Protein AF-A0A7W1AKI8-F1 (afdb_monomer_lite)

Radius of gyration: 35.52 Å; chains: 1; bounding box: 115×72×111 Å

Structure (mmCIF, N/CA/C/O backbone):
data_AF-A0A7W1AKI8-F1
#
_entry.id   AF-A0A7W1AKI8-F1
#
loop_
_atom_site.group_PDB
_atom_site.id
_atom_site.type_symbol
_atom_site.label_atom_id
_atom_site.label_alt_id
_atom_site.label_comp_id
_atom_site.label_asym_id
_atom_site.label_entity_id
_atom_site.label_seq_id
_atom_site.pdbx_PDB_ins_code
_atom_site.Cartn_x
_atom_site.Cartn_y
_atom_site.Cartn_z
_atom_site.occupancy
_atom_site.B_iso_or_equiv
_atom_site.auth_seq_id
_atom_site.auth_comp_id
_atom_site.auth_asym_id
_atom_site.auth_atom_id
_atom_site.pdbx_PDB_model_num
ATOM 1 N N . MET A 1 1 ? -35.183 7.591 -11.785 1.00 43.31 1 MET A N 1
ATOM 2 C CA . MET A 1 1 ? -33.775 7.282 -12.120 1.00 43.31 1 MET A CA 1
ATOM 3 C C . MET A 1 1 ? -33.413 5.969 -11.460 1.00 43.31 1 MET A C 1
ATOM 5 O O . MET A 1 1 ? -33.341 5.909 -10.239 1.00 43.31 1 MET A O 1
ATOM 9 N N . GLU A 1 2 ? -33.270 4.917 -12.254 1.00 49.56 2 GLU A N 1
ATOM 10 C CA . GLU A 1 2 ? -32.874 3.587 -11.794 1.00 49.56 2 GLU A CA 1
ATOM 11 C C . GLU A 1 2 ? -31.459 3.660 -11.190 1.00 49.56 2 GLU A C 1
ATOM 13 O O . GLU A 1 2 ? -30.542 4.207 -11.810 1.00 49.56 2 GLU A O 1
ATOM 18 N N . ARG A 1 3 ? -31.276 3.208 -9.940 1.00 67.38 3 ARG A N 1
ATOM 19 C CA . ARG A 1 3 ? -29.947 3.199 -9.305 1.00 67.38 3 ARG A CA 1
ATOM 20 C C . ARG A 1 3 ? -29.068 2.210 -10.072 1.00 67.38 3 ARG A C 1
ATOM 22 O O . ARG A 1 3 ? -29.378 1.023 -10.112 1.00 67.38 3 ARG A O 1
ATOM 29 N N . ARG A 1 4 ? -27.972 2.696 -10.665 1.00 75.88 4 ARG A N 1
ATOM 30 C CA . ARG A 1 4 ? -26.979 1.851 -11.344 1.00 75.88 4 ARG A CA 1
ATOM 31 C C . ARG A 1 4 ? -26.451 0.782 -10.382 1.00 75.88 4 ARG A C 1
ATOM 33 O O . ARG A 1 4 ? -26.299 1.021 -9.184 1.00 75.88 4 ARG A O 1
ATOM 40 N N . SER A 1 5 ? -26.161 -0.403 -10.918 1.00 88.88 5 SER A N 1
ATOM 41 C CA . SER A 1 5 ? -25.564 -1.492 -10.141 1.00 88.88 5 SER A CA 1
ATOM 42 C C . SER A 1 5 ? -24.200 -1.073 -9.586 1.00 88.88 5 SER A C 1
ATOM 44 O O . SER A 1 5 ? -23.363 -0.550 -10.321 1.00 88.88 5 SER A O 1
ATOM 46 N N . LEU A 1 6 ? -23.941 -1.368 -8.305 1.00 87.88 6 LEU A N 1
ATOM 47 C CA . LEU A 1 6 ? -22.646 -1.124 -7.652 1.00 87.88 6 LEU A CA 1
ATOM 48 C C . LEU A 1 6 ? -21.482 -1.727 -8.452 1.00 87.88 6 LEU A C 1
ATOM 50 O O . LEU A 1 6 ? -20.431 -1.107 -8.556 1.00 87.88 6 LEU A O 1
ATOM 54 N N . LYS A 1 7 ? -21.684 -2.910 -9.043 1.00 91.31 7 LYS A N 1
ATOM 55 C CA . LYS A 1 7 ? -20.667 -3.592 -9.854 1.00 91.31 7 LYS A CA 1
ATOM 56 C C . LYS A 1 7 ? -20.307 -2.789 -11.104 1.00 91.31 7 LYS A C 1
ATOM 58 O O . LYS A 1 7 ? -19.134 -2.668 -11.435 1.00 91.31 7 LYS A O 1
ATOM 63 N N . LEU A 1 8 ? -21.316 -2.221 -11.766 1.00 94.56 8 LEU A N 1
ATOM 64 C CA . LEU A 1 8 ? -21.122 -1.386 -12.949 1.00 94.56 8 LEU A CA 1
ATOM 65 C C . LEU A 1 8 ? -20.368 -0.106 -12.590 1.00 94.56 8 LEU A C 1
ATOM 67 O O . LEU A 1 8 ? -19.471 0.297 -13.317 1.00 94.56 8 LEU A O 1
ATOM 71 N N . GLU A 1 9 ? -20.689 0.516 -11.458 1.00 95.81 9 GLU A N 1
ATOM 72 C CA . GLU A 1 9 ? -19.972 1.715 -11.027 1.00 95.81 9 GLU A CA 1
ATOM 73 C C . GLU A 1 9 ? -18.510 1.424 -10.662 1.00 95.81 9 GLU A C 1
ATOM 75 O O . GLU A 1 9 ? -17.645 2.181 -11.081 1.00 95.81 9 GLU A O 1
ATOM 80 N N . VAL A 1 10 ? -18.202 0.305 -9.995 1.00 96.25 10 VAL A N 1
ATOM 81 C CA . VAL A 1 10 ? -16.802 -0.111 -9.765 1.00 96.25 10 VAL A CA 1
ATOM 82 C C . VAL A 1 10 ? -16.067 -0.342 -11.090 1.00 96.25 10 VAL A C 1
ATOM 84 O O . VAL A 1 10 ? -14.934 0.109 -11.244 1.00 96.25 10 VAL A O 1
ATOM 87 N N . ALA A 1 11 ? -16.710 -0.979 -12.073 1.00 97.00 11 ALA A N 1
ATOM 88 C CA . ALA A 1 11 ? -16.125 -1.141 -13.405 1.00 97.00 11 ALA A CA 1
ATOM 89 C C . ALA A 1 11 ? -15.849 0.214 -14.083 1.00 97.00 11 ALA A C 1
ATOM 91 O O . ALA A 1 11 ? -14.812 0.382 -14.720 1.00 97.00 11 ALA A O 1
ATOM 92 N N . LEU A 1 12 ? -16.732 1.202 -13.900 1.00 97.25 12 LEU A N 1
ATOM 93 C CA . LEU A 1 12 ? -16.507 2.566 -14.381 1.00 97.25 12 LEU A CA 1
ATOM 94 C C . LEU A 1 12 ? -15.340 3.251 -13.662 1.00 97.25 12 LEU A C 1
ATOM 96 O O . LEU A 1 12 ? -14.582 3.951 -14.322 1.00 97.25 12 LEU A O 1
ATOM 100 N N . VAL A 1 13 ? -15.164 3.046 -12.352 1.00 97.88 13 VAL A N 1
ATOM 101 C CA . VAL A 1 13 ? -13.990 3.560 -11.623 1.00 97.88 13 VAL A CA 1
ATOM 102 C C . VAL A 1 13 ? -12.709 3.007 -12.237 1.00 97.88 13 VAL A C 1
ATOM 104 O O . VAL A 1 13 ? -11.827 3.778 -12.598 1.00 97.88 13 VAL A O 1
ATOM 107 N N . ILE A 1 14 ? -12.641 1.687 -12.426 1.00 98.25 14 ILE A N 1
ATOM 108 C CA . ILE A 1 14 ? -11.485 1.020 -13.036 1.00 98.25 14 ILE A CA 1
ATOM 109 C C . ILE A 1 14 ? -11.220 1.581 -14.434 1.00 98.25 14 ILE A C 1
ATOM 111 O O . ILE A 1 14 ? -10.086 1.946 -14.742 1.00 98.25 14 ILE A O 1
ATOM 115 N N . LEU A 1 15 ? -12.260 1.700 -15.264 1.00 98.00 15 LEU A N 1
ATOM 116 C CA . LEU A 1 15 ? -12.145 2.232 -16.620 1.00 98.00 15 LEU A CA 1
ATOM 117 C C . LEU A 1 15 ? -11.629 3.676 -16.624 1.00 98.00 15 LEU A C 1
ATOM 119 O O . LEU A 1 15 ? -10.666 3.974 -17.323 1.00 98.00 15 LEU A O 1
ATOM 123 N N . VAL A 1 16 ? -12.236 4.565 -15.834 1.00 97.31 16 VAL A N 1
ATOM 124 C CA . VAL A 1 16 ? -11.844 5.981 -15.763 1.00 97.31 16 VAL A CA 1
ATOM 125 C C . VAL A 1 16 ? -10.413 6.118 -15.253 1.00 97.31 16 VAL A C 1
ATOM 127 O O . VAL A 1 16 ? -9.617 6.812 -15.877 1.00 97.31 16 VAL A O 1
ATOM 130 N N . SER A 1 17 ? -10.046 5.424 -14.174 1.00 98.12 17 SER A N 1
ATOM 131 C CA . SER A 1 17 ? -8.676 5.457 -13.654 1.00 98.12 17 SER A CA 1
ATOM 132 C C . SER A 1 17 ? -7.665 4.903 -14.663 1.00 98.12 17 SER A C 1
ATOM 134 O O . SER A 1 17 ? -6.599 5.485 -14.829 1.00 98.12 17 SER A O 1
ATOM 136 N N . THR A 1 18 ? -8.009 3.845 -15.404 1.00 98.06 18 THR A N 1
ATOM 137 C CA . THR A 1 18 ? -7.161 3.316 -16.488 1.00 98.06 18 THR A CA 1
ATOM 138 C C . THR A 1 18 ? -6.949 4.364 -17.581 1.00 98.06 18 THR A C 1
ATOM 140 O O . THR A 1 18 ? -5.815 4.617 -17.979 1.00 98.06 18 THR A O 1
ATOM 143 N N . LEU A 1 19 ? -8.023 5.021 -18.031 1.00 96.69 19 LEU A N 1
ATOM 144 C CA . LEU A 1 19 ? -7.964 6.066 -19.057 1.00 96.69 19 LEU A CA 1
ATOM 145 C C . LEU A 1 19 ? -7.178 7.306 -18.611 1.00 96.69 19 LEU A C 1
ATOM 147 O O . LEU A 1 19 ? -6.651 8.017 -19.458 1.00 96.69 19 LEU A O 1
ATOM 151 N N . VAL A 1 20 ? -7.081 7.569 -17.308 1.00 95.81 20 VAL A N 1
ATOM 152 C CA . VAL A 1 20 ? -6.286 8.680 -16.765 1.00 95.81 20 VAL A CA 1
ATOM 153 C C . VAL A 1 20 ? -4.813 8.292 -16.609 1.00 95.81 20 VAL A C 1
ATOM 155 O O . VAL A 1 20 ? -3.926 9.057 -16.991 1.00 95.81 20 VAL A O 1
ATOM 158 N N . PHE A 1 21 ? -4.524 7.115 -16.051 1.00 97.81 21 PHE A N 1
ATOM 159 C CA . PHE A 1 21 ? -3.160 6.771 -15.644 1.00 97.81 21 PHE A CA 1
ATOM 160 C C . PHE A 1 21 ? -2.341 6.046 -16.711 1.00 97.81 21 PHE A C 1
ATOM 162 O O . PHE A 1 21 ? -1.125 6.201 -16.711 1.00 97.81 21 PHE A O 1
ATOM 169 N N . VAL A 1 22 ? -2.958 5.300 -17.631 1.00 97.31 22 VAL A N 1
ATOM 170 C CA . VAL A 1 22 ? -2.217 4.517 -18.638 1.00 97.31 22 VAL A CA 1
ATOM 171 C C . VAL A 1 22 ? -1.694 5.358 -19.810 1.00 97.31 22 VAL A C 1
ATOM 173 O O . VAL A 1 22 ? -0.545 5.159 -20.204 1.00 97.31 22 VAL A O 1
ATOM 176 N N . PRO A 1 23 ? -2.454 6.295 -20.409 1.00 96.75 23 PRO A N 1
ATOM 177 C CA . PRO A 1 23 ? -1.976 6.986 -21.605 1.00 96.75 23 PRO A CA 1
ATOM 178 C C . PRO A 1 23 ? -0.665 7.746 -21.372 1.00 96.75 23 PRO A C 1
ATOM 180 O O . PRO A 1 23 ? -0.563 8.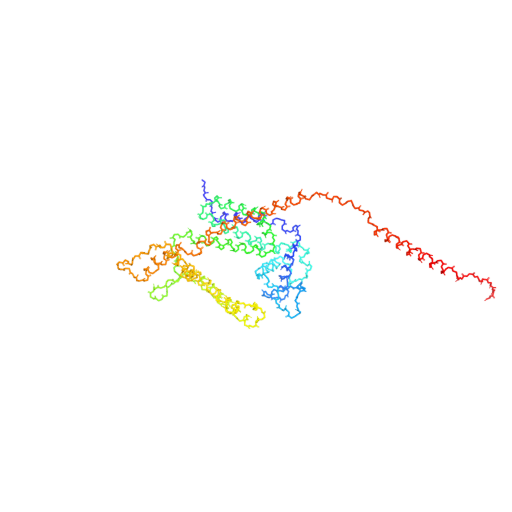552 -20.448 1.00 96.75 23 PRO A O 1
ATOM 183 N N . GLY A 1 24 ? 0.337 7.503 -22.221 1.00 95.06 24 GLY A N 1
ATOM 184 C CA . GLY A 1 24 ? 1.636 8.185 -22.183 1.00 95.06 24 GLY A CA 1
ATOM 185 C C . GLY A 1 24 ? 2.645 7.614 -21.183 1.00 95.06 24 GLY A C 1
ATOM 186 O O . GLY A 1 24 ? 3.692 8.215 -20.984 1.00 95.06 24 GLY A O 1
ATOM 187 N N . ILE A 1 25 ? 2.382 6.471 -20.542 1.00 95.31 25 ILE A N 1
ATOM 188 C CA . ILE A 1 25 ? 3.359 5.857 -19.619 1.00 95.31 25 ILE A CA 1
ATOM 189 C C . ILE A 1 25 ? 4.622 5.375 -20.335 1.00 95.31 25 ILE A C 1
ATOM 191 O O . ILE A 1 25 ? 5.623 5.131 -19.686 1.00 95.31 25 ILE A O 1
ATOM 195 N N . GLN A 1 26 ? 4.594 5.241 -21.658 1.00 94.25 26 GLN A N 1
ATOM 196 C CA . GLN A 1 26 ? 5.742 4.882 -22.488 1.00 94.25 26 GLN A CA 1
ATOM 197 C C . GLN A 1 26 ? 6.456 6.085 -23.123 1.00 94.25 26 GLN A C 1
ATOM 199 O O . GLN A 1 26 ? 7.432 5.892 -23.838 1.00 94.25 26 GLN A O 1
ATOM 204 N N . SER A 1 27 ? 5.963 7.317 -22.937 1.00 93.31 27 SER A N 1
ATOM 205 C CA . SER A 1 27 ? 6.488 8.486 -23.666 1.00 93.31 27 SER A CA 1
ATOM 206 C C . SER A 1 27 ? 7.786 9.055 -23.088 1.00 93.31 27 SER A C 1
ATOM 208 O O . SER A 1 27 ? 8.330 10.006 -23.638 1.00 93.31 27 SER A O 1
ATOM 210 N N . TYR A 1 28 ? 8.260 8.514 -21.967 1.00 92.00 28 TYR A N 1
ATOM 211 C CA . TYR A 1 28 ? 9.500 8.896 -21.301 1.00 92.00 28 TYR A CA 1
ATOM 212 C C . TYR A 1 28 ? 10.208 7.641 -20.793 1.00 92.00 28 TYR A C 1
ATOM 214 O O . TYR A 1 28 ? 9.553 6.670 -20.399 1.00 92.00 28 TYR A O 1
ATOM 222 N N . SER A 1 29 ? 11.542 7.675 -20.803 1.00 91.88 29 SER A N 1
ATOM 223 C CA . SER A 1 29 ? 12.371 6.575 -20.300 1.00 91.88 29 SER A CA 1
ATOM 224 C C . SER A 1 29 ? 12.182 6.361 -18.796 1.00 91.88 29 SER A C 1
ATOM 226 O O . SER A 1 29 ? 11.506 7.152 -18.130 1.00 91.88 29 SER A O 1
ATOM 228 N N . LEU A 1 30 ? 12.743 5.276 -18.265 1.00 92.06 30 LEU A N 1
ATOM 229 C CA . LEU A 1 30 ? 12.778 5.018 -16.827 1.00 92.06 30 LEU A CA 1
ATOM 230 C C . LEU A 1 30 ? 13.464 6.179 -16.098 1.00 92.06 30 LEU A C 1
ATOM 232 O O . LEU A 1 30 ? 14.476 6.710 -16.557 1.00 92.06 30 LEU A O 1
ATOM 236 N N . VAL A 1 31 ? 12.877 6.597 -14.980 1.00 90.25 31 VAL A N 1
ATOM 237 C CA . VAL A 1 31 ? 13.337 7.750 -14.209 1.00 90.25 31 VAL A CA 1
ATOM 238 C C . VAL A 1 31 ? 14.319 7.301 -13.132 1.00 90.25 31 VAL A C 1
ATOM 240 O O . VAL A 1 31 ? 13.955 6.604 -12.180 1.00 90.25 31 VAL A O 1
ATOM 243 N N . ASP A 1 32 ? 15.563 7.745 -13.283 1.00 84.69 32 ASP A N 1
ATOM 244 C CA . ASP A 1 32 ? 16.641 7.560 -12.312 1.00 84.69 32 ASP A CA 1
ATOM 245 C C . ASP A 1 32 ? 16.417 8.430 -11.051 1.00 84.69 32 ASP A C 1
ATOM 247 O O . ASP A 1 32 ? 15.841 9.519 -11.159 1.00 84.69 32 ASP A O 1
ATOM 251 N N . PRO A 1 33 ? 16.812 7.990 -9.838 1.00 86.62 33 PRO A N 1
ATOM 252 C CA . PRO A 1 33 ? 17.488 6.733 -9.500 1.00 86.62 33 PRO A CA 1
ATOM 253 C C . PRO A 1 33 ? 16.534 5.581 -9.183 1.00 86.62 33 PRO A C 1
ATOM 255 O O . PRO A 1 33 ? 16.978 4.544 -8.708 1.00 86.62 33 PRO A O 1
ATOM 258 N N . TRP A 1 34 ? 15.222 5.764 -9.325 1.00 88.38 34 TRP A N 1
ATOM 259 C CA . TRP A 1 34 ? 14.263 4.823 -8.754 1.00 88.38 34 TRP A CA 1
ATOM 260 C C . TRP A 1 34 ? 13.909 3.697 -9.720 1.00 88.38 34 TRP A C 1
ATOM 262 O O . TRP A 1 34 ? 14.179 2.536 -9.432 1.00 88.38 34 TRP A O 1
ATOM 272 N N . GLU A 1 35 ? 13.322 4.018 -10.872 1.00 93.12 35 GLU A N 1
ATOM 273 C CA . GLU A 1 35 ? 12.790 2.996 -11.782 1.00 93.12 35 GLU A CA 1
ATOM 274 C C . GLU A 1 35 ? 13.902 2.183 -12.454 1.00 93.12 35 GLU A C 1
ATOM 276 O O . GLU A 1 35 ? 13.736 0.990 -12.681 1.00 93.12 35 GLU A O 1
ATOM 281 N N . THR A 1 36 ? 15.039 2.817 -12.737 1.00 90.38 36 THR A N 1
ATOM 282 C CA . THR A 1 36 ? 16.244 2.182 -13.291 1.00 90.38 36 THR A CA 1
ATOM 283 C C . THR A 1 36 ? 16.860 1.197 -12.299 1.00 90.38 36 THR A C 1
ATOM 285 O O . THR A 1 36 ? 17.063 0.032 -12.626 1.00 90.38 36 THR A O 1
ATOM 288 N N . HIS A 1 37 ? 17.094 1.640 -11.064 1.00 88.56 37 HIS A N 1
ATOM 289 C CA . HIS A 1 37 ? 17.682 0.824 -10.005 1.00 88.56 37 HIS A CA 1
ATOM 290 C C . HIS A 1 37 ? 16.772 -0.349 -9.640 1.00 88.56 37 HIS A C 1
ATOM 292 O O . HIS A 1 37 ? 17.206 -1.495 -9.624 1.00 88.56 37 HIS A O 1
ATOM 298 N N . TYR A 1 38 ? 15.489 -0.089 -9.381 1.00 92.06 38 TYR A N 1
ATOM 299 C CA . TYR A 1 38 ? 14.543 -1.148 -9.033 1.00 92.06 38 TYR A CA 1
ATOM 300 C C . TYR A 1 38 ? 14.277 -2.098 -10.199 1.00 92.06 38 TYR A C 1
ATOM 302 O O . TYR A 1 38 ? 14.110 -3.295 -9.969 1.00 92.06 38 TYR A O 1
ATOM 310 N N . GLY A 1 39 ? 14.268 -1.573 -11.428 1.00 92.25 39 GLY A N 1
ATOM 311 C CA . GLY A 1 39 ? 14.156 -2.364 -12.646 1.00 92.25 39 GLY A CA 1
ATOM 312 C C . GLY A 1 39 ? 15.310 -3.349 -12.788 1.00 92.25 39 GLY A C 1
ATOM 313 O O . GLY A 1 39 ? 15.065 -4.525 -13.021 1.00 92.25 39 GLY A O 1
ATOM 314 N N . GLU A 1 40 ? 16.547 -2.911 -12.553 1.00 91.00 40 GLU A N 1
ATOM 315 C CA . GLU A 1 40 ? 17.713 -3.799 -12.599 1.00 91.00 40 GLU A CA 1
ATOM 316 C C . GLU A 1 40 ? 17.698 -4.843 -11.479 1.00 91.00 40 GLU A C 1
ATOM 318 O O . GLU A 1 40 ? 17.962 -6.005 -11.755 1.00 91.00 40 GLU A O 1
ATOM 323 N N . VAL A 1 41 ? 17.319 -4.484 -10.243 1.00 91.88 41 VAL A N 1
ATOM 324 C CA . VAL A 1 41 ? 17.154 -5.486 -9.169 1.00 91.88 41 VAL A CA 1
ATOM 325 C C . VAL A 1 41 ? 16.134 -6.548 -9.587 1.00 91.88 41 VAL A C 1
ATOM 327 O O . VAL A 1 41 ? 16.349 -7.741 -9.397 1.00 91.88 41 VAL A O 1
ATOM 330 N N . ALA A 1 42 ? 15.016 -6.129 -10.182 1.00 93.94 42 ALA A N 1
ATOM 331 C CA . ALA A 1 42 ? 14.002 -7.049 -10.683 1.00 93.94 42 ALA A CA 1
ATOM 332 C C . ALA A 1 42 ? 14.497 -7.881 -11.881 1.00 93.94 42 ALA A C 1
ATOM 334 O O . ALA A 1 42 ? 14.101 -9.034 -12.020 1.00 93.94 42 ALA A O 1
ATOM 335 N N . ARG A 1 43 ? 15.367 -7.323 -12.726 1.00 93.69 43 ARG A N 1
ATOM 336 C CA . ARG A 1 43 ? 16.015 -8.016 -13.844 1.00 93.69 43 ARG A CA 1
ATOM 337 C C . ARG A 1 43 ? 16.993 -9.082 -13.340 1.00 93.69 43 ARG A C 1
ATOM 339 O O . ARG A 1 43 ? 16.950 -10.217 -13.802 1.00 93.69 43 ARG A O 1
ATOM 346 N N . GLU A 1 44 ? 17.815 -8.751 -12.347 1.00 91.50 44 GLU A N 1
ATOM 347 C CA . GLU A 1 44 ? 18.730 -9.687 -11.686 1.00 91.50 44 GLU A CA 1
ATOM 348 C C . GLU A 1 44 ? 17.971 -10.824 -10.987 1.00 91.50 44 GLU A C 1
ATOM 350 O O . GLU A 1 44 ? 18.396 -11.970 -11.073 1.00 91.50 44 GLU A O 1
ATOM 355 N N . MET A 1 45 ? 16.800 -10.562 -10.389 1.00 93.12 45 MET A N 1
ATOM 356 C CA . MET A 1 45 ? 15.936 -11.635 -9.862 1.00 93.12 45 MET A CA 1
ATOM 357 C C . MET A 1 45 ? 15.520 -12.646 -10.937 1.00 93.12 45 MET A C 1
ATOM 359 O O . MET A 1 45 ? 15.388 -13.836 -10.644 1.00 93.12 45 MET A O 1
ATOM 363 N N . LEU A 1 46 ? 15.276 -12.180 -12.167 1.00 94.00 46 LEU A N 1
ATOM 364 C CA . LEU A 1 46 ? 14.955 -13.056 -13.292 1.00 94.00 46 LEU A CA 1
ATOM 365 C C . LEU A 1 46 ? 16.190 -13.841 -13.747 1.00 94.00 46 LEU A C 1
ATOM 367 O O . LEU A 1 46 ? 16.070 -15.051 -13.920 1.00 94.00 46 LEU A O 1
ATOM 371 N N . GLN A 1 47 ? 17.343 -13.170 -13.854 1.00 93.00 47 GLN A N 1
ATOM 372 C CA . GLN A 1 47 ? 18.631 -13.740 -14.276 1.00 93.00 47 GLN A CA 1
ATOM 373 C C . GLN A 1 47 ? 19.159 -14.822 -13.324 1.00 93.00 47 GLN A C 1
ATOM 375 O O . GLN A 1 47 ? 19.608 -15.879 -13.745 1.00 93.00 47 GLN A O 1
ATOM 380 N N . GLU A 1 48 ? 19.137 -14.545 -12.022 1.00 90.50 48 GLU A N 1
ATOM 381 C CA . GLU A 1 48 ? 19.696 -15.431 -10.995 1.00 90.50 48 GLU A CA 1
ATOM 382 C C . GLU A 1 48 ? 18.672 -16.469 -10.515 1.00 90.50 48 GLU A C 1
ATOM 384 O O . GLU A 1 48 ? 18.982 -17.335 -9.695 1.00 90.50 48 GLU A O 1
ATOM 389 N N . HIS A 1 49 ? 17.424 -16.363 -10.990 1.00 92.44 49 HIS A N 1
ATOM 390 C CA . HIS A 1 49 ? 16.277 -17.135 -10.514 1.00 92.44 49 HIS A CA 1
ATOM 391 C C . HIS A 1 49 ? 16.087 -17.081 -8.986 1.00 92.44 49 HIS A C 1
ATOM 393 O O . HIS A 1 49 ? 15.527 -17.998 -8.375 1.00 92.44 49 HIS A O 1
ATOM 399 N N . ASP A 1 50 ? 16.525 -15.987 -8.363 1.00 90.44 50 ASP A N 1
ATOM 400 C CA . ASP A 1 50 ? 16.407 -15.743 -6.932 1.00 90.44 50 ASP A CA 1
ATOM 401 C C . ASP A 1 50 ? 15.389 -14.630 -6.675 1.00 90.44 50 ASP A C 1
ATOM 403 O O . ASP A 1 50 ? 15.675 -13.438 -6.753 1.00 90.44 50 ASP A O 1
ATOM 407 N N . LEU A 1 51 ? 14.162 -15.032 -6.342 1.00 90.38 51 LEU A N 1
ATOM 408 C CA . LEU A 1 51 ? 13.068 -14.107 -6.036 1.00 90.38 51 LEU A CA 1
ATOM 409 C C . LEU A 1 51 ? 13.105 -13.586 -4.589 1.00 90.38 51 LEU A C 1
ATOM 411 O O . LEU A 1 51 ? 12.178 -12.892 -4.169 1.00 90.38 51 LEU A O 1
ATOM 415 N N . VAL A 1 52 ? 14.113 -13.949 -3.796 1.00 87.38 52 VAL A N 1
ATOM 416 C CA . VAL A 1 52 ? 14.192 -13.621 -2.367 1.00 87.38 52 VAL A CA 1
ATOM 417 C C . VAL A 1 52 ? 15.314 -12.627 -2.101 1.00 87.38 52 VAL A C 1
ATOM 419 O O . VAL A 1 52 ? 15.095 -11.636 -1.398 1.00 87.38 52 VAL A O 1
ATOM 422 N N . HIS A 1 53 ? 16.503 -12.864 -2.653 1.00 84.50 53 HIS A N 1
ATOM 423 C CA . HIS A 1 53 ? 17.652 -11.990 -2.453 1.00 84.50 53 HIS A CA 1
ATOM 424 C C . HIS A 1 53 ? 17.654 -10.859 -3.477 1.00 84.50 53 HIS A C 1
ATOM 426 O O . HIS A 1 53 ? 17.949 -11.028 -4.652 1.00 84.50 53 HIS A O 1
ATOM 432 N N . THR A 1 54 ? 17.340 -9.659 -3.001 1.00 87.25 54 THR A N 1
ATOM 433 C CA . THR A 1 54 ? 17.488 -8.423 -3.769 1.00 87.25 54 THR A CA 1
ATOM 434 C C . THR A 1 54 ? 18.974 -8.102 -3.915 1.00 87.25 54 THR A C 1
ATOM 436 O O . THR A 1 54 ? 19.618 -7.810 -2.904 1.00 87.25 54 THR A O 1
ATOM 439 N N . HIS A 1 55 ? 19.515 -8.127 -5.130 1.00 81.44 55 HIS A N 1
ATOM 440 C CA . HIS A 1 55 ? 20.894 -7.728 -5.433 1.00 81.44 55 HIS A CA 1
ATOM 441 C C . HIS A 1 55 ? 20.922 -6.407 -6.213 1.00 81.44 55 HIS A C 1
ATOM 443 O O . HIS A 1 55 ? 19.918 -6.010 -6.798 1.00 81.44 55 HIS A O 1
ATOM 449 N N . TRP A 1 56 ? 22.027 -5.669 -6.107 1.00 78.06 56 TRP A N 1
ATOM 450 C CA . TRP A 1 56 ? 22.291 -4.485 -6.926 1.00 78.06 56 TRP A CA 1
ATOM 451 C C . TRP A 1 56 ? 23.797 -4.267 -7.039 1.00 78.06 56 TRP A C 1
ATOM 453 O O . TRP A 1 56 ? 24.484 -4.010 -6.048 1.00 78.06 56 TRP A O 1
ATOM 463 N N . ASN A 1 57 ? 24.307 -4.299 -8.266 1.00 67.50 57 ASN A N 1
ATOM 464 C CA . ASN A 1 57 ? 25.738 -4.178 -8.547 1.00 67.50 57 ASN A CA 1
ATOM 465 C C . ASN A 1 57 ? 26.341 -2.777 -8.283 1.00 67.50 57 ASN A C 1
ATOM 467 O O . ASN A 1 57 ? 27.560 -2.633 -8.236 1.00 67.50 57 ASN A O 1
ATOM 471 N N . GLY A 1 58 ? 25.523 -1.733 -8.092 1.00 59.88 58 GLY A N 1
ATOM 472 C CA . GLY A 1 58 ? 25.978 -0.339 -7.972 1.00 59.88 58 GLY A CA 1
ATOM 473 C C . GLY A 1 58 ? 26.163 0.199 -6.545 1.00 59.88 58 GLY A C 1
ATOM 474 O O . GLY A 1 58 ? 26.338 1.407 -6.375 1.00 59.88 58 GLY A O 1
ATOM 475 N N . THR A 1 59 ? 26.103 -0.626 -5.494 1.00 55.00 59 THR A N 1
ATOM 476 C CA . THR A 1 59 ? 26.473 -0.180 -4.136 1.00 55.00 59 THR A CA 1
ATOM 477 C C . THR A 1 59 ? 27.992 -0.016 -4.024 1.00 55.00 59 THR A C 1
ATOM 479 O O . THR A 1 59 ? 28.699 -0.912 -3.582 1.00 55.00 59 THR A O 1
ATOM 482 N N . PHE A 1 60 ? 28.494 1.169 -4.380 1.00 45.94 60 PHE A N 1
ATOM 483 C CA . PHE A 1 60 ? 29.905 1.584 -4.269 1.00 45.94 60 PHE A CA 1
ATOM 484 C C . PHE A 1 60 ? 30.475 1.625 -2.831 1.00 45.94 60 PHE A C 1
ATOM 486 O O . PHE A 1 60 ? 31.612 2.053 -2.640 1.00 45.94 60 PHE A O 1
ATOM 493 N N . TYR A 1 61 ? 29.717 1.210 -1.811 1.00 45.94 61 TYR A N 1
ATOM 494 C CA . TYR A 1 61 ? 30.082 1.381 -0.399 1.00 45.94 61 TYR A CA 1
ATOM 495 C C . TYR A 1 61 ? 30.248 0.098 0.408 1.00 45.94 61 TYR A C 1
ATOM 497 O O . TYR A 1 61 ? 30.522 0.189 1.604 1.00 45.94 61 TYR A O 1
ATOM 505 N N . SER A 1 62 ? 30.145 -1.073 -0.206 1.00 43.12 62 SER A N 1
ATOM 506 C CA . SER A 1 62 ? 30.147 -2.316 0.557 1.00 43.12 62 SER A CA 1
ATOM 507 C C . SER A 1 62 ? 31.347 -3.169 0.169 1.00 43.12 62 SER A C 1
ATOM 509 O O . SER A 1 62 ? 31.629 -3.400 -1.005 1.00 43.12 62 SER A O 1
ATOM 511 N N . ASN A 1 63 ? 32.086 -3.598 1.184 1.00 52.16 63 ASN A N 1
ATOM 512 C CA . ASN A 1 63 ? 33.135 -4.606 1.113 1.00 52.16 63 ASN A CA 1
ATOM 513 C C . ASN A 1 63 ? 32.655 -5.780 0.227 1.00 52.16 63 ASN A C 1
ATOM 515 O O . ASN A 1 63 ? 31.488 -6.142 0.319 1.00 52.16 63 ASN A O 1
ATOM 519 N N . PRO A 1 64 ? 33.501 -6.433 -0.588 1.00 52.28 64 PRO A N 1
ATOM 520 C CA . PRO A 1 64 ? 33.117 -7.638 -1.339 1.00 52.28 64 PRO A CA 1
ATOM 521 C C . PRO A 1 64 ? 32.514 -8.768 -0.478 1.00 52.28 64 PRO A C 1
ATOM 523 O O . PRO A 1 64 ? 31.919 -9.700 -1.008 1.00 52.28 64 PRO A O 1
ATOM 526 N N . ASN A 1 65 ? 32.669 -8.690 0.849 1.00 51.41 65 ASN A N 1
ATOM 527 C CA . ASN A 1 65 ? 32.052 -9.583 1.831 1.00 51.41 65 ASN A CA 1
ATOM 528 C C . ASN A 1 65 ? 30.694 -9.100 2.382 1.00 51.41 65 ASN A C 1
ATOM 530 O O . ASN A 1 65 ? 30.051 -9.834 3.134 1.00 51.41 65 ASN A O 1
ATOM 534 N N . ASP A 1 66 ? 30.243 -7.895 2.033 1.00 53.00 66 ASP A N 1
ATOM 535 C CA . ASP A 1 66 ? 28.954 -7.335 2.437 1.00 53.00 66 ASP A CA 1
ATOM 536 C C . ASP A 1 66 ? 27.870 -7.889 1.509 1.00 53.00 66 ASP A C 1
ATOM 538 O O . ASP A 1 66 ? 27.298 -7.214 0.654 1.00 53.00 66 ASP A O 1
ATOM 542 N N . ASN A 1 67 ? 27.582 -9.171 1.709 1.00 52.94 67 ASN A N 1
ATOM 543 C CA . ASN A 1 67 ? 26.543 -9.948 1.037 1.00 52.94 67 ASN A CA 1
ATOM 544 C C . ASN A 1 67 ? 25.124 -9.531 1.499 1.00 52.94 67 ASN A C 1
ATOM 546 O O . ASN A 1 67 ? 24.220 -10.354 1.677 1.00 52.94 67 ASN A O 1
ATOM 550 N N . GLU A 1 68 ? 24.941 -8.249 1.830 1.00 53.47 68 GLU A N 1
ATOM 551 C CA . GLU A 1 68 ? 23.728 -7.746 2.466 1.00 53.47 68 GLU A CA 1
ATOM 552 C C . GLU A 1 68 ? 22.611 -7.437 1.466 1.00 53.47 68 GLU A C 1
ATOM 554 O O . GLU A 1 68 ? 21.459 -7.379 1.888 1.00 53.47 68 GLU A O 1
ATOM 559 N N . GLY A 1 69 ? 22.902 -7.343 0.164 1.00 61.50 69 GLY A N 1
ATOM 560 C CA . GLY A 1 69 ? 21.905 -7.113 -0.886 1.00 61.50 69 GLY A CA 1
ATOM 561 C C . GLY A 1 69 ? 21.152 -5.777 -0.761 1.00 61.50 69 GLY A C 1
ATOM 562 O O . GLY A 1 69 ? 21.256 -5.044 0.224 1.00 61.50 69 GLY A O 1
ATOM 563 N N . PHE A 1 70 ? 20.341 -5.434 -1.761 1.00 74.50 70 PHE A N 1
ATOM 564 C CA . PHE A 1 70 ? 19.517 -4.224 -1.782 1.00 74.50 70 PHE A CA 1
ATOM 565 C C . PHE A 1 70 ? 18.276 -4.323 -0.862 1.00 74.50 70 PHE A C 1
ATOM 567 O O . PHE A 1 70 ? 17.131 -4.323 -1.305 1.00 74.50 70 PHE A O 1
ATOM 574 N N . ARG A 1 71 ? 18.478 -4.373 0.462 1.00 75.50 71 ARG A N 1
ATOM 575 C CA . ARG A 1 71 ? 17.405 -4.604 1.462 1.00 75.50 71 ARG A CA 1
ATOM 576 C C . ARG A 1 71 ? 16.656 -3.354 1.939 1.00 75.50 71 ARG A C 1
ATOM 578 O O . ARG A 1 71 ? 15.930 -3.403 2.930 1.00 75.50 71 ARG A O 1
ATOM 585 N N . SER A 1 72 ? 16.818 -2.216 1.265 1.00 74.94 72 SER A N 1
ATOM 586 C CA . SER A 1 72 ? 16.185 -0.961 1.703 1.00 74.94 72 SER A CA 1
ATOM 587 C C . SER A 1 72 ? 14.674 -0.902 1.430 1.00 74.94 72 SER A C 1
ATOM 589 O O . SER A 1 72 ? 13.974 -0.108 2.062 1.00 74.94 72 SER A O 1
ATOM 591 N N . LYS A 1 73 ? 14.160 -1.725 0.501 1.00 85.00 73 LYS A N 1
ATOM 592 C CA . LYS A 1 73 ? 12.755 -1.741 0.061 1.00 85.00 73 LYS A CA 1
ATOM 593 C C . LYS A 1 73 ? 12.158 -3.153 0.135 1.00 85.00 73 LYS A C 1
ATOM 595 O O . LYS A 1 73 ? 12.886 -4.131 -0.014 1.00 85.00 73 LYS A O 1
ATOM 600 N N . PRO A 1 74 ? 10.836 -3.281 0.355 1.00 86.31 74 PRO A N 1
ATOM 601 C CA . PRO A 1 74 ? 10.177 -4.582 0.388 1.00 86.31 74 PRO A CA 1
ATOM 602 C C . PRO A 1 74 ? 10.155 -5.242 -0.995 1.00 86.31 74 PRO A C 1
ATOM 604 O O . PRO A 1 74 ? 9.973 -4.571 -2.015 1.00 86.31 74 PRO A O 1
ATOM 607 N N . VAL A 1 75 ? 10.243 -6.576 -1.000 1.00 92.81 75 VAL A N 1
ATOM 608 C CA . VAL A 1 75 ? 10.417 -7.393 -2.212 1.00 92.81 75 VAL A CA 1
ATOM 609 C C . VAL A 1 75 ? 9.288 -7.248 -3.242 1.00 92.81 75 VAL A C 1
ATOM 611 O O . VAL A 1 75 ? 9.513 -7.372 -4.443 1.00 92.81 75 VAL A O 1
ATOM 614 N N . LEU A 1 76 ? 8.076 -6.910 -2.783 1.00 94.62 76 LEU A N 1
ATOM 615 C CA . LEU A 1 76 ? 6.879 -6.816 -3.621 1.00 94.62 76 LEU A CA 1
ATOM 616 C C . LEU A 1 76 ? 7.066 -5.896 -4.835 1.00 94.62 76 LEU A C 1
ATOM 618 O O . LEU A 1 76 ? 6.559 -6.206 -5.907 1.00 94.62 76 LEU A O 1
ATOM 622 N N . SER A 1 77 ? 7.794 -4.786 -4.689 1.00 95.06 77 SER A N 1
ATOM 623 C CA . SER A 1 77 ? 8.000 -3.851 -5.807 1.00 95.06 77 SER A CA 1
ATOM 624 C C . SER A 1 77 ? 8.800 -4.503 -6.935 1.00 95.06 77 SER A C 1
ATOM 626 O O . SER A 1 77 ? 8.450 -4.345 -8.101 1.00 95.06 77 SER A O 1
ATOM 628 N N . PHE A 1 78 ? 9.823 -5.288 -6.591 1.00 95.25 78 PHE A N 1
ATOM 629 C CA . PHE A 1 78 ? 10.647 -5.997 -7.568 1.00 95.25 78 PHE A CA 1
ATOM 630 C C . PHE A 1 78 ? 9.875 -7.148 -8.210 1.00 95.25 78 PHE A C 1
ATOM 632 O O . PHE A 1 78 ? 9.933 -7.304 -9.422 1.00 95.25 78 PHE A O 1
ATOM 639 N N . TRP A 1 79 ? 9.064 -7.885 -7.441 1.00 97.06 79 TRP A N 1
ATOM 640 C CA . TRP A 1 79 ? 8.174 -8.910 -8.000 1.00 97.06 79 TRP A CA 1
ATOM 641 C C . TRP A 1 79 ? 7.166 -8.339 -8.993 1.00 97.06 79 TRP A C 1
ATOM 643 O O . TRP A 1 79 ? 6.918 -8.952 -10.027 1.00 97.06 79 TRP A O 1
ATOM 653 N N . LEU A 1 80 ? 6.592 -7.169 -8.701 1.00 97.62 80 LEU A N 1
ATOM 654 C CA . LEU A 1 80 ? 5.683 -6.492 -9.621 1.00 97.62 80 LEU A CA 1
ATOM 655 C C . LEU A 1 80 ? 6.394 -6.135 -10.931 1.00 97.62 80 LEU A C 1
ATOM 657 O O . LEU A 1 80 ? 5.856 -6.423 -11.997 1.00 97.62 80 LEU A O 1
ATOM 661 N N . MET A 1 81 ? 7.602 -5.568 -10.863 1.00 96.06 81 MET A N 1
ATOM 662 C CA . MET A 1 81 ? 8.397 -5.261 -12.057 1.00 96.06 81 MET A CA 1
ATOM 663 C C . MET A 1 81 ? 8.791 -6.523 -12.826 1.00 96.06 81 MET A C 1
ATOM 665 O O . MET A 1 81 ? 8.565 -6.576 -14.028 1.00 96.06 81 MET A O 1
ATOM 669 N N . ALA A 1 82 ? 9.314 -7.547 -12.149 1.00 95.94 82 ALA A N 1
ATOM 670 C CA . ALA A 1 82 ? 9.719 -8.816 -12.753 1.00 95.94 82 ALA A CA 1
ATOM 671 C C . ALA A 1 82 ? 8.544 -9.505 -13.463 1.00 95.94 82 ALA A C 1
ATOM 673 O O . ALA A 1 82 ? 8.653 -9.884 -14.628 1.00 95.94 82 ALA A O 1
ATOM 674 N N . ALA A 1 83 ? 7.383 -9.581 -12.806 1.00 96.31 83 ALA A N 1
ATOM 675 C CA . ALA A 1 83 ? 6.165 -10.117 -13.408 1.00 96.31 83 ALA A CA 1
ATOM 676 C C . ALA A 1 83 ? 5.697 -9.274 -14.603 1.00 96.31 83 ALA A C 1
ATOM 678 O O . ALA A 1 83 ? 5.258 -9.815 -15.616 1.00 96.31 83 ALA A O 1
ATOM 679 N N . GLY A 1 84 ? 5.793 -7.948 -14.498 1.00 96.38 84 GLY A N 1
ATOM 680 C CA . GLY A 1 84 ? 5.455 -7.028 -15.575 1.00 96.38 84 GLY A CA 1
ATOM 681 C C . GLY A 1 84 ? 6.367 -7.167 -16.794 1.00 96.38 84 GLY A C 1
ATOM 682 O O . GLY A 1 84 ? 5.871 -7.178 -17.918 1.00 96.38 84 GLY A O 1
ATOM 683 N N . MET A 1 85 ? 7.673 -7.336 -16.573 1.00 95.25 85 MET A N 1
ATOM 684 C CA . MET A 1 85 ? 8.683 -7.610 -17.599 1.00 95.25 85 MET A CA 1
ATOM 685 C C . MET A 1 85 ? 8.401 -8.938 -18.312 1.00 95.25 85 MET A C 1
ATOM 687 O O . MET A 1 85 ? 8.208 -8.947 -19.530 1.00 95.25 85 MET A O 1
ATOM 691 N N . GLN A 1 86 ? 8.216 -10.025 -17.556 1.00 94.25 86 GLN A N 1
ATOM 692 C CA . GLN A 1 86 ? 7.839 -11.326 -18.121 1.00 94.25 86 GLN A CA 1
ATOM 693 C C . GLN A 1 86 ? 6.530 -11.260 -18.921 1.00 94.25 86 GLN A C 1
ATOM 695 O O . GLN A 1 86 ? 6.434 -11.831 -20.006 1.00 94.25 86 GLN A O 1
ATOM 700 N N . ALA A 1 87 ? 5.524 -10.523 -18.435 1.00 95.38 87 ALA A N 1
ATOM 701 C CA . ALA A 1 87 ? 4.229 -10.405 -19.105 1.00 95.38 87 ALA A CA 1
ATOM 702 C C . ALA A 1 87 ? 4.302 -9.712 -20.478 1.00 95.38 87 ALA A C 1
ATOM 704 O O . ALA A 1 87 ? 3.453 -9.966 -21.334 1.00 95.38 87 ALA A O 1
ATOM 705 N N . VAL A 1 88 ? 5.293 -8.843 -20.699 1.00 94.44 88 VAL A N 1
ATOM 706 C CA . VAL A 1 88 ? 5.507 -8.151 -21.984 1.00 94.44 88 VAL A CA 1
ATOM 707 C C . VAL A 1 88 ? 6.641 -8.759 -22.817 1.00 94.44 88 VAL A C 1
ATOM 709 O O . VAL A 1 88 ? 6.936 -8.240 -23.898 1.00 94.44 88 VAL A O 1
ATOM 712 N N . GLY A 1 89 ? 7.242 -9.856 -22.342 1.00 92.50 89 GLY A N 1
ATOM 713 C CA . GLY A 1 89 ? 8.353 -10.548 -22.998 1.00 92.50 89 GLY A CA 1
ATOM 714 C C . GLY A 1 89 ? 9.643 -9.728 -23.024 1.00 92.50 89 GLY A C 1
ATOM 715 O O . GLY A 1 89 ? 10.301 -9.689 -24.058 1.00 92.50 89 GLY A O 1
ATOM 716 N N . VAL A 1 90 ? 9.942 -9.024 -21.930 1.00 92.62 90 VAL A N 1
ATOM 717 C CA . VAL A 1 90 ? 11.186 -8.268 -21.707 1.00 92.62 90 VAL A CA 1
ATOM 718 C C . VAL A 1 90 ? 11.926 -8.885 -20.520 1.00 92.62 90 VAL A C 1
ATOM 720 O O . VAL A 1 90 ? 11.278 -9.339 -19.577 1.00 92.62 90 VAL A O 1
ATOM 723 N N . GLY A 1 91 ? 13.261 -8.889 -20.545 1.00 87.50 91 GLY A N 1
ATOM 724 C CA . GLY A 1 91 ? 14.082 -9.431 -19.456 1.00 87.50 91 GLY A CA 1
ATOM 725 C C . GLY A 1 91 ? 13.931 -10.946 -19.290 1.00 87.50 91 GLY A C 1
ATOM 726 O O . GLY A 1 91 ? 13.959 -11.444 -18.163 1.00 87.50 91 GLY A O 1
ATOM 727 N N . ASP A 1 92 ? 13.713 -11.669 -20.396 1.00 85.69 92 ASP A N 1
ATOM 728 C CA . ASP A 1 92 ? 13.622 -13.133 -20.395 1.00 85.69 92 ASP A CA 1
ATOM 729 C C . ASP A 1 92 ? 14.945 -13.729 -19.903 1.00 85.69 92 ASP A C 1
ATOM 731 O O . ASP A 1 92 ? 16.010 -13.409 -20.431 1.00 85.69 92 ASP A O 1
ATOM 735 N N . ASP A 1 93 ? 14.872 -14.523 -18.835 1.00 87.50 93 ASP A N 1
ATOM 736 C CA . ASP A 1 93 ? 16.040 -15.008 -18.087 1.00 87.50 93 ASP A CA 1
ATOM 737 C C . ASP A 1 93 ? 17.033 -13.888 -17.699 1.00 87.50 93 ASP A C 1
ATOM 739 O O . ASP A 1 93 ? 18.253 -14.005 -17.800 1.00 87.50 93 ASP A O 1
ATOM 743 N N . GLY A 1 94 ? 16.490 -12.723 -17.330 1.00 84.81 94 GLY A N 1
ATOM 744 C CA . GLY A 1 94 ? 17.253 -11.518 -17.022 1.00 84.81 94 GLY A CA 1
ATOM 745 C C . GLY A 1 94 ? 17.583 -10.648 -18.232 1.00 84.81 94 GLY A C 1
ATOM 746 O O . GLY A 1 94 ? 17.759 -9.445 -18.062 1.00 84.81 94 GLY A O 1
ATOM 747 N N . GLY A 1 95 ? 17.639 -11.175 -19.453 1.00 86.50 95 GLY A N 1
ATOM 748 C CA . GLY A 1 95 ? 18.019 -10.384 -20.629 1.00 86.50 95 GLY A CA 1
ATOM 749 C C . GLY A 1 95 ? 19.362 -9.648 -20.473 1.00 86.50 95 GLY A C 1
ATOM 750 O O . GLY A 1 95 ? 20.148 -9.913 -19.560 1.00 86.50 95 GLY A O 1
ATOM 751 N N . TYR A 1 96 ? 19.652 -8.690 -21.355 1.00 86.12 96 TYR A N 1
ATOM 752 C CA . TYR A 1 96 ? 20.853 -7.850 -21.224 1.00 86.12 96 TYR A CA 1
ATOM 753 C C . TYR A 1 96 ? 20.504 -6.500 -20.579 1.00 86.12 96 TYR A C 1
ATOM 755 O O . TYR A 1 96 ? 19.426 -5.959 -20.799 1.00 86.12 96 TYR A O 1
ATOM 763 N N . SER A 1 97 ? 21.418 -5.900 -19.808 1.00 78.88 97 SER A N 1
ATOM 764 C CA . SER A 1 97 ? 21.106 -4.699 -19.001 1.00 78.88 97 SER A CA 1
ATOM 765 C C . SER A 1 97 ? 20.549 -3.508 -19.814 1.00 78.88 97 SER A C 1
ATOM 767 O O . SER A 1 97 ? 19.640 -2.812 -19.366 1.00 78.88 97 SER A O 1
ATOM 769 N N . GLY A 1 98 ? 21.013 -3.302 -21.053 1.00 83.31 98 GLY A N 1
ATOM 770 C CA . GLY A 1 98 ? 20.523 -2.215 -21.916 1.00 83.31 98 GLY A CA 1
ATOM 771 C C . GLY A 1 98 ? 19.065 -2.368 -22.381 1.00 83.31 98 GLY A C 1
ATOM 772 O O . GLY A 1 98 ? 18.432 -1.365 -22.723 1.00 83.31 98 GLY A O 1
ATOM 773 N N . GLU A 1 99 ? 18.505 -3.580 -22.323 1.00 86.62 99 GLU A N 1
ATOM 774 C CA . GLU A 1 99 ? 17.103 -3.883 -22.650 1.00 86.62 99 GLU A CA 1
ATOM 775 C C . GLU A 1 99 ? 16.126 -3.080 -21.772 1.00 86.62 99 GLU A C 1
ATOM 777 O O . GLU A 1 99 ? 15.027 -2.701 -22.197 1.00 86.62 99 GLU A O 1
ATOM 782 N N . MET A 1 100 ? 16.569 -2.708 -20.562 1.00 86.69 100 MET A N 1
ATOM 783 C CA . MET A 1 100 ? 15.805 -1.890 -19.616 1.00 86.69 100 MET A CA 1
ATOM 784 C C . MET A 1 100 ? 15.539 -0.457 -20.117 1.00 86.69 100 MET A C 1
ATOM 786 O O . MET A 1 100 ? 14.756 0.290 -19.531 1.00 86.69 100 MET A O 1
ATOM 790 N N . THR A 1 101 ? 16.157 -0.064 -21.230 1.00 84.12 101 THR A N 1
ATOM 791 C CA . THR A 1 101 ? 15.969 1.253 -21.857 1.00 84.12 101 THR A CA 1
ATOM 792 C C . THR A 1 101 ? 15.673 1.185 -23.351 1.00 84.12 101 THR A C 1
ATOM 794 O O . THR A 1 101 ? 15.431 2.217 -23.973 1.00 84.12 101 THR A O 1
ATOM 797 N N . GLU A 1 102 ? 15.665 -0.015 -23.930 1.00 84.38 102 GLU A N 1
ATOM 798 C CA . GLU A 1 102 ? 15.638 -0.203 -25.380 1.00 84.38 102 GLU A CA 1
ATOM 799 C C . GLU A 1 102 ? 14.241 0.008 -25.976 1.00 84.38 102 GLU A C 1
ATOM 801 O O . GLU A 1 102 ? 14.096 0.561 -27.067 1.00 84.38 102 GLU A O 1
ATOM 806 N N . SER A 1 103 ? 13.192 -0.428 -25.272 1.00 89.44 103 SER A N 1
ATOM 807 C CA . SER A 1 103 ? 11.863 -0.567 -25.868 1.00 89.44 103 SER A CA 1
ATOM 808 C C . SER A 1 103 ? 10.751 0.033 -25.018 1.00 89.44 103 SER A C 1
ATOM 810 O O . SER A 1 103 ? 10.756 -0.053 -23.794 1.00 89.44 103 SER A O 1
ATOM 812 N N . THR A 1 104 ? 9.699 0.533 -25.672 1.00 93.94 104 THR A N 1
ATOM 813 C CA . THR A 1 104 ? 8.481 0.998 -24.986 1.00 93.94 104 THR A CA 1
ATOM 814 C C . THR A 1 104 ? 7.797 -0.106 -24.182 1.00 93.94 104 THR A C 1
ATOM 816 O O . THR A 1 104 ? 7.057 0.194 -23.245 1.00 93.94 104 THR A O 1
ATOM 819 N N . ARG A 1 105 ? 8.013 -1.383 -24.544 1.00 94.12 105 ARG A N 1
ATOM 820 C CA . ARG A 1 105 ? 7.474 -2.528 -23.797 1.00 94.12 105 ARG A CA 1
ATOM 821 C C . ARG A 1 105 ? 8.047 -2.559 -22.394 1.00 94.12 105 ARG A C 1
ATOM 823 O O . ARG A 1 105 ? 7.282 -2.789 -21.469 1.00 94.12 105 ARG A O 1
ATOM 830 N N . THR A 1 106 ? 9.323 -2.228 -22.230 1.00 93.25 106 THR A N 1
ATOM 831 C CA . THR A 1 106 ? 9.973 -2.142 -20.925 1.00 93.25 106 THR A CA 1
ATOM 832 C C . THR A 1 106 ? 9.267 -1.134 -20.015 1.00 93.25 106 THR A C 1
ATOM 834 O O . THR A 1 106 ? 8.841 -1.493 -18.919 1.00 93.25 106 THR A O 1
ATOM 837 N N . MET A 1 107 ? 9.042 0.103 -20.481 1.00 94.88 107 MET A N 1
ATOM 838 C CA . MET A 1 107 ? 8.340 1.128 -19.690 1.00 94.88 107 MET A CA 1
ATOM 839 C C . MET A 1 107 ? 6.921 0.683 -19.318 1.00 94.88 107 MET A C 1
ATOM 841 O O . MET A 1 107 ? 6.468 0.915 -18.198 1.00 94.88 107 MET A O 1
ATOM 845 N N . ILE A 1 108 ? 6.218 0.031 -20.248 1.00 95.81 108 ILE A N 1
ATOM 846 C CA . ILE A 1 108 ? 4.867 -0.492 -20.022 1.00 95.81 108 ILE A CA 1
ATOM 847 C C . ILE A 1 108 ? 4.893 -1.620 -18.983 1.00 95.81 108 ILE A C 1
ATOM 849 O O . ILE A 1 108 ? 4.143 -1.557 -18.011 1.00 95.81 108 ILE A O 1
ATOM 853 N N . GLY A 1 109 ? 5.758 -2.619 -19.165 1.00 95.69 109 GLY A N 1
ATOM 854 C CA . GLY A 1 109 ? 5.885 -3.779 -18.285 1.00 95.69 109 GLY A CA 1
ATOM 855 C C . GLY A 1 109 ? 6.256 -3.379 -16.862 1.00 95.69 109 GLY A C 1
ATOM 856 O O . GLY A 1 109 ? 5.625 -3.836 -15.917 1.00 95.69 109 GLY A O 1
ATOM 857 N N . ILE A 1 110 ? 7.195 -2.446 -16.702 1.00 95.69 110 ILE A N 1
ATOM 858 C CA . ILE A 1 110 ? 7.639 -1.976 -15.386 1.00 95.69 110 ILE A CA 1
ATOM 859 C C . ILE A 1 110 ? 6.565 -1.126 -14.680 1.00 95.69 110 ILE A C 1
ATOM 861 O O . ILE A 1 110 ? 6.353 -1.291 -13.480 1.00 95.69 110 ILE A O 1
ATOM 865 N N . ARG A 1 111 ? 5.848 -0.237 -15.389 1.00 97.25 111 ARG A N 1
ATOM 866 C CA . ARG A 1 111 ? 4.911 0.728 -14.766 1.00 97.25 111 ARG A CA 1
ATOM 867 C C . ARG A 1 111 ? 3.483 0.210 -14.593 1.00 97.25 111 ARG A C 1
ATOM 869 O O . ARG A 1 111 ? 2.820 0.585 -13.625 1.00 97.25 111 ARG A O 1
ATOM 876 N N . LEU A 1 112 ? 2.979 -0.637 -15.497 1.00 97.50 112 LEU A N 1
ATOM 877 C CA . LEU A 1 112 ? 1.588 -1.120 -15.450 1.00 97.50 112 LEU A CA 1
ATOM 878 C C . LEU A 1 112 ? 1.191 -1.778 -14.116 1.00 97.50 112 LEU A C 1
ATOM 880 O O . LEU A 1 112 ? 0.095 -1.479 -13.633 1.00 97.50 112 LEU A O 1
ATOM 884 N N . PRO A 1 113 ? 2.030 -2.618 -13.482 1.00 98.12 113 PRO A N 1
ATOM 885 C CA . PRO A 1 113 ? 1.708 -3.206 -12.183 1.00 98.12 113 PRO A CA 1
ATOM 886 C C . PRO A 1 113 ? 1.456 -2.154 -11.090 1.00 98.12 113 PRO A C 1
ATOM 888 O O . PRO A 1 113 ? 0.553 -2.307 -10.268 1.00 98.12 113 PRO A O 1
ATOM 891 N N . PHE A 1 114 ? 2.193 -1.043 -11.113 1.00 98.00 114 PHE A N 1
ATOM 892 C CA . PHE A 1 114 ? 2.066 0.049 -10.143 1.00 98.00 114 PHE A CA 1
ATOM 893 C C . PHE A 1 114 ? 0.809 0.883 -10.404 1.00 98.00 114 PHE A C 1
ATOM 895 O O . PHE A 1 114 ? 0.078 1.219 -9.468 1.00 98.00 114 PHE A O 1
ATOM 902 N N . ILE A 1 115 ? 0.483 1.118 -11.678 1.00 98.25 115 ILE A N 1
ATOM 903 C CA . ILE A 1 115 ? -0.797 1.717 -12.079 1.00 98.25 115 ILE A CA 1
ATOM 904 C C . ILE A 1 115 ? -1.963 0.831 -11.619 1.00 98.25 115 ILE A C 1
ATOM 906 O O . ILE A 1 115 ? -2.965 1.338 -11.110 1.00 98.25 115 ILE A O 1
ATOM 910 N N . ALA A 1 116 ? -1.838 -0.494 -11.733 1.00 98.31 116 ALA A N 1
ATOM 911 C CA . ALA A 1 116 ? -2.851 -1.426 -11.246 1.00 98.31 116 ALA A CA 1
ATOM 912 C C . ALA A 1 116 ? -3.036 -1.328 -9.721 1.00 98.31 116 ALA A C 1
ATOM 914 O O . ALA A 1 116 ? -4.178 -1.313 -9.253 1.00 98.31 116 ALA A O 1
ATOM 915 N N . CYS A 1 117 ? -1.954 -1.168 -8.946 1.00 98.44 117 CYS A N 1
ATOM 916 C CA . CYS A 1 117 ? -2.044 -0.856 -7.515 1.00 98.44 117 CYS A CA 1
ATOM 917 C C . CYS A 1 117 ? -2.822 0.448 -7.269 1.00 98.44 117 CYS A C 1
ATOM 919 O O . CYS A 1 117 ? -3.736 0.464 -6.442 1.00 98.44 117 CYS A O 1
ATOM 921 N N . ALA A 1 118 ? -2.525 1.520 -8.010 1.00 98.31 118 ALA A N 1
ATOM 922 C CA . ALA A 1 118 ? -3.240 2.795 -7.902 1.00 98.31 118 ALA A CA 1
ATOM 923 C C . ALA A 1 118 ? -4.747 2.644 -8.144 1.00 98.31 118 ALA A C 1
ATOM 925 O O . ALA A 1 118 ? -5.565 3.108 -7.344 1.00 98.31 118 ALA A O 1
ATOM 926 N N . ILE A 1 119 ? -5.116 1.938 -9.216 1.00 98.62 119 ILE A N 1
ATOM 927 C CA . ILE A 1 119 ? -6.510 1.663 -9.575 1.00 98.62 119 ILE A CA 1
ATOM 928 C C . ILE A 1 119 ? -7.196 0.842 -8.478 1.00 98.62 119 ILE A C 1
ATOM 930 O O . ILE A 1 119 ? -8.316 1.169 -8.085 1.00 98.62 119 ILE A O 1
ATOM 934 N N . ALA A 1 120 ? -6.534 -0.190 -7.948 1.00 98.38 120 ALA A N 1
ATOM 935 C CA . ALA A 1 120 ? -7.075 -1.010 -6.867 1.00 98.38 120 ALA A CA 1
ATOM 936 C C . ALA A 1 120 ? -7.325 -0.185 -5.591 1.00 98.38 120 ALA A C 1
ATOM 938 O O . ALA A 1 120 ? -8.402 -0.281 -4.997 1.00 98.38 120 ALA A O 1
ATOM 939 N N . GLY A 1 121 ? -6.375 0.675 -5.205 1.00 98.12 121 GLY A N 1
ATOM 940 C CA . GLY A 1 121 ? -6.519 1.581 -4.064 1.00 98.12 121 GLY A CA 1
ATOM 941 C C . GLY A 1 121 ? -7.699 2.544 -4.225 1.00 98.12 121 GLY A C 1
ATOM 942 O O . GLY A 1 121 ? -8.543 2.653 -3.331 1.00 98.12 121 GLY A O 1
ATOM 943 N N . LEU A 1 122 ? -7.817 3.191 -5.391 1.00 98.50 122 LEU A N 1
ATOM 944 C CA . LEU A 1 122 ? -8.935 4.088 -5.702 1.00 98.50 122 LEU A CA 1
ATOM 945 C C . LEU A 1 122 ? -10.280 3.358 -5.741 1.00 98.50 122 LEU A C 1
ATOM 947 O O . LEU A 1 122 ? -11.269 3.883 -5.229 1.00 98.50 122 LEU A O 1
ATOM 951 N N . ALA A 1 123 ? -10.329 2.149 -6.303 1.00 98.31 123 ALA A N 1
ATOM 952 C CA . ALA A 1 123 ? -11.543 1.343 -6.357 1.00 98.31 123 ALA A CA 1
ATOM 953 C C . ALA A 1 123 ? -12.027 0.946 -4.954 1.00 98.31 123 ALA A C 1
ATOM 955 O O . ALA A 1 123 ? -13.223 1.049 -4.675 1.00 98.31 123 ALA A O 1
ATOM 956 N N . LEU A 1 124 ? -11.118 0.550 -4.055 1.00 97.94 124 LEU A N 1
ATOM 957 C CA . LEU A 1 124 ? -11.452 0.221 -2.665 1.00 97.94 124 LEU A CA 1
ATOM 958 C C . LEU A 1 124 ? -11.916 1.451 -1.877 1.00 97.94 124 LEU A C 1
ATOM 960 O O . LEU A 1 124 ? -12.935 1.382 -1.189 1.00 97.94 124 LEU A O 1
ATOM 964 N N . MET A 1 125 ? -11.231 2.590 -2.024 1.00 98.00 125 MET A N 1
ATOM 965 C CA . MET A 1 125 ? -11.649 3.855 -1.408 1.00 98.00 125 MET A CA 1
ATOM 966 C C . MET A 1 125 ? -13.034 4.283 -1.903 1.00 98.00 125 MET A C 1
ATOM 968 O O . MET A 1 125 ? -13.913 4.614 -1.105 1.00 98.00 125 MET A O 1
ATOM 972 N N . TRP A 1 126 ? -13.246 4.256 -3.219 1.00 98.12 126 TRP A N 1
ATOM 973 C CA . TRP A 1 126 ? -14.532 4.590 -3.813 1.00 98.12 126 TRP A CA 1
ATOM 974 C C . TRP A 1 126 ? -15.623 3.635 -3.315 1.00 98.12 126 TRP A C 1
ATOM 976 O O . TRP A 1 126 ? -16.710 4.085 -2.951 1.00 98.12 126 TRP A O 1
ATOM 986 N N . TRP A 1 127 ? -15.338 2.330 -3.231 1.00 96.62 127 TRP A N 1
ATOM 987 C CA . TRP A 1 127 ? -16.296 1.330 -2.761 1.00 96.62 127 TRP A CA 1
ATOM 988 C C . TRP A 1 127 ? -16.710 1.570 -1.306 1.00 96.62 127 TRP A C 1
ATOM 990 O O . TRP A 1 127 ? -17.910 1.571 -1.018 1.00 96.62 127 TRP A O 1
ATOM 1000 N N . MET A 1 128 ? -15.745 1.861 -0.427 1.00 95.56 128 MET A N 1
ATOM 1001 C CA . MET A 1 128 ? -15.997 2.270 0.957 1.00 95.56 128 MET A CA 1
ATOM 1002 C C . MET A 1 128 ? -16.895 3.512 1.013 1.00 95.56 128 MET A C 1
ATOM 1004 O O . MET A 1 128 ? -17.942 3.477 1.654 1.00 95.56 128 MET A O 1
ATOM 1008 N N . LEU A 1 129 ? -16.547 4.600 0.317 1.00 95.88 129 LEU A N 1
ATOM 1009 C CA . LEU A 1 129 ? -17.339 5.840 0.338 1.00 95.88 129 LEU A CA 1
ATOM 1010 C C . LEU A 1 129 ? -18.754 5.645 -0.223 1.00 95.88 129 LEU A C 1
ATOM 1012 O O . LEU A 1 129 ? -19.715 6.234 0.275 1.00 95.88 129 LEU A O 1
ATOM 1016 N N . ALA A 1 130 ? -18.895 4.809 -1.254 1.00 95.06 130 ALA A N 1
ATOM 1017 C CA . ALA A 1 130 ? -20.175 4.509 -1.882 1.00 95.06 130 ALA A CA 1
ATOM 1018 C C . ALA A 1 130 ? -21.104 3.702 -0.962 1.00 95.06 130 ALA A C 1
ATOM 1020 O O . ALA A 1 130 ? -22.326 3.829 -1.089 1.00 95.06 130 ALA A O 1
ATOM 1021 N N . ARG A 1 131 ? -20.528 2.868 -0.084 1.00 91.12 131 ARG A N 1
ATOM 1022 C CA . ARG A 1 131 ? -21.228 2.079 0.940 1.00 91.12 131 ARG A CA 1
ATOM 1023 C C . ARG A 1 131 ? -21.582 2.924 2.163 1.00 91.12 131 ARG A C 1
ATOM 1025 O O . ARG A 1 131 ? -22.747 2.957 2.536 1.00 91.12 131 ARG A O 1
ATOM 1032 N N . LEU A 1 132 ? -20.596 3.615 2.733 1.00 89.44 132 LEU A N 1
ATOM 1033 C CA . LEU A 1 132 ? -20.705 4.256 4.047 1.00 89.44 132 LEU A CA 1
ATOM 1034 C C . LEU A 1 132 ? -21.274 5.677 4.005 1.00 89.44 132 LEU A C 1
ATOM 1036 O O . LEU A 1 132 ? -21.876 6.123 4.973 1.00 89.44 132 LEU A O 1
ATOM 1040 N N . VAL A 1 133 ? -21.075 6.408 2.902 1.00 92.06 133 VAL A N 1
ATOM 1041 C CA . VAL A 1 133 ? -21.429 7.835 2.819 1.00 92.06 133 VAL A CA 1
ATOM 1042 C C . VAL A 1 133 ? -22.477 8.079 1.737 1.00 92.06 133 VAL A C 1
ATOM 1044 O O . VAL A 1 133 ? -23.651 8.291 2.024 1.00 92.06 133 VAL A O 1
ATOM 1047 N N . SER A 1 134 ? -22.071 8.092 0.465 1.00 93.00 134 SER A N 1
ATOM 1048 C CA . SER A 1 134 ? -22.976 8.196 -0.685 1.00 93.00 134 SER A CA 1
ATOM 1049 C C . SER A 1 134 ? -22.226 7.995 -2.003 1.00 93.00 134 SER A C 1
ATOM 1051 O O . SER A 1 134 ? -21.025 8.242 -2.104 1.00 93.00 134 SER A O 1
ATOM 1053 N N . ARG A 1 135 ? -22.962 7.656 -3.072 1.00 94.25 135 ARG A N 1
ATOM 1054 C CA . ARG A 1 135 ? -22.407 7.573 -4.438 1.00 94.25 135 ARG A CA 1
ATOM 1055 C C . ARG A 1 135 ? -21.766 8.878 -4.899 1.00 94.25 135 ARG A C 1
ATOM 1057 O O . ARG A 1 135 ? -20.721 8.853 -5.533 1.00 94.25 135 ARG A O 1
ATOM 1064 N N . ARG A 1 136 ? -22.384 10.018 -4.575 1.00 95.88 136 ARG A N 1
ATOM 1065 C CA . ARG A 1 136 ? -21.882 11.342 -4.972 1.00 95.88 136 ARG A CA 1
ATOM 1066 C C . ARG A 1 136 ? -20.526 11.622 -4.331 1.00 95.88 136 ARG A C 1
ATOM 1068 O O . ARG A 1 136 ? -19.597 11.997 -5.034 1.00 95.88 136 ARG A O 1
ATOM 1075 N N . MET A 1 137 ? -20.405 11.367 -3.028 1.00 95.88 137 MET A N 1
ATOM 1076 C CA . MET A 1 137 ? -19.142 11.543 -2.308 1.00 95.88 137 MET A CA 1
ATOM 1077 C C . MET A 1 137 ? -18.061 10.576 -2.784 1.00 95.88 137 MET A C 1
ATOM 1079 O O . MET A 1 137 ? -16.908 10.975 -2.876 1.00 95.88 137 MET A O 1
ATOM 1083 N N . ALA A 1 138 ? -18.421 9.345 -3.150 1.00 97.19 138 ALA A N 1
ATOM 1084 C CA . ALA A 1 138 ? -17.472 8.399 -3.726 1.00 97.19 138 ALA A CA 1
ATOM 1085 C C . ALA A 1 138 ? -16.867 8.918 -5.040 1.00 97.19 138 ALA A C 1
ATOM 1087 O O . ALA A 1 138 ? -15.648 8.936 -5.192 1.00 97.19 138 ALA A O 1
ATOM 1088 N N . TRP A 1 139 ? -17.703 9.403 -5.966 1.00 97.94 139 TRP A N 1
ATOM 1089 C CA . TRP A 1 139 ? -17.234 9.986 -7.228 1.00 97.94 139 TRP A CA 1
ATOM 1090 C C . TRP A 1 139 ? -16.418 11.267 -7.027 1.00 97.94 139 TRP A C 1
ATOM 1092 O O . TRP A 1 139 ? -15.396 11.433 -7.687 1.00 97.94 139 TRP A O 1
ATOM 1102 N N . LEU A 1 140 ? -16.820 12.139 -6.095 1.00 97.62 140 LEU A N 1
ATOM 1103 C CA . LEU A 1 140 ? -16.030 13.322 -5.736 1.00 97.62 140 LEU A CA 1
ATOM 1104 C C . LEU A 1 140 ? -14.678 12.936 -5.126 1.00 97.62 140 LEU A C 1
ATOM 1106 O O . LEU A 1 140 ? -13.665 13.509 -5.505 1.00 97.62 140 LEU A O 1
ATOM 1110 N N . GLY A 1 141 ? -14.643 11.943 -4.235 1.00 97.38 141 GLY A N 1
ATOM 1111 C CA . GLY A 1 141 ? -13.408 11.441 -3.635 1.00 97.38 141 GLY A CA 1
ATOM 1112 C C . GLY A 1 141 ? -12.461 10.838 -4.671 1.00 97.38 141 GLY A C 1
ATOM 1113 O O . GLY A 1 141 ? -11.273 11.147 -4.662 1.00 97.38 141 GLY A O 1
ATOM 1114 N N . LEU A 1 142 ? -12.987 10.042 -5.609 1.00 98.00 142 LEU A N 1
ATOM 1115 C CA . LEU A 1 142 ? -12.213 9.525 -6.741 1.00 98.00 142 LEU A CA 1
ATOM 1116 C C . LEU A 1 142 ? -11.621 10.655 -7.582 1.00 98.00 142 LEU A C 1
ATOM 1118 O O . LEU A 1 142 ? -10.446 10.585 -7.922 1.00 98.00 142 LEU A O 1
ATOM 1122 N N . LEU A 1 143 ? -12.425 11.671 -7.912 1.00 96.94 143 LEU A N 1
ATOM 1123 C CA . LEU A 1 143 ? -11.965 12.813 -8.695 1.00 96.94 143 LEU A CA 1
ATOM 1124 C C . LEU A 1 143 ? -10.859 13.551 -7.942 1.00 96.94 143 LEU A C 1
ATOM 1126 O O . LEU A 1 143 ? -9.758 13.649 -8.456 1.00 96.94 143 LEU A O 1
ATOM 1130 N N . VAL A 1 144 ? -11.106 13.980 -6.703 1.00 96.94 144 VAL A N 1
ATOM 1131 C CA . VAL A 1 144 ? -10.140 14.758 -5.914 1.00 96.94 144 VAL A CA 1
ATOM 1132 C C . VAL A 1 144 ? -8.827 14.002 -5.724 1.00 96.94 144 VAL A C 1
ATOM 1134 O O . VAL A 1 144 ? -7.766 14.530 -6.050 1.00 96.94 144 VAL A O 1
ATOM 1137 N N . VAL A 1 145 ? -8.877 12.764 -5.226 1.00 96.75 145 VAL A N 1
ATOM 1138 C CA . VAL A 1 145 ? -7.661 11.988 -4.941 1.00 96.75 145 VAL A CA 1
ATOM 1139 C C . VAL A 1 145 ? -6.973 11.575 -6.238 1.00 96.75 145 VAL A C 1
ATOM 1141 O O . VAL A 1 145 ? -5.774 11.794 -6.387 1.00 96.75 145 VAL A O 1
ATOM 1144 N N . GLY A 1 146 ? -7.727 11.043 -7.202 1.00 95.50 146 GLY A N 1
ATOM 1145 C CA . GLY A 1 146 ? -7.187 10.560 -8.472 1.00 95.50 146 GLY A CA 1
ATOM 1146 C C . GLY A 1 146 ? -6.578 11.659 -9.345 1.00 95.50 146 GLY A C 1
ATOM 1147 O O . GLY A 1 146 ? -5.655 11.375 -10.103 1.00 95.50 146 GLY A O 1
ATOM 1148 N N . THR A 1 147 ? -7.038 12.910 -9.225 1.00 94.94 147 THR A N 1
ATOM 1149 C CA . THR A 1 147 ? -6.457 14.059 -9.940 1.00 94.94 147 THR A CA 1
ATOM 1150 C C . THR A 1 147 ? -5.477 14.871 -9.097 1.00 94.94 147 THR A C 1
ATOM 1152 O O . THR A 1 147 ? -4.971 15.885 -9.574 1.00 94.94 147 THR A O 1
ATOM 1155 N N . THR A 1 148 ? -5.202 14.483 -7.846 1.00 97.06 148 THR A N 1
ATOM 1156 C CA . THR A 1 148 ? -4.192 15.182 -7.044 1.00 97.06 148 THR A CA 1
ATOM 1157 C C . THR A 1 148 ? -2.821 14.988 -7.707 1.00 97.06 148 THR A C 1
ATOM 1159 O O . THR A 1 148 ? -2.447 13.840 -7.958 1.00 97.06 148 THR A O 1
ATOM 1162 N N . PRO A 1 149 ? -2.035 16.058 -7.955 1.00 96.00 149 PRO A N 1
ATOM 1163 C CA . PRO A 1 149 ? -0.781 15.957 -8.705 1.00 96.00 149 PRO A CA 1
ATOM 1164 C C . PRO A 1 149 ? 0.192 14.910 -8.162 1.00 96.00 149 PRO A C 1
ATOM 1166 O O . PRO A 1 149 ? 0.744 14.135 -8.936 1.00 96.00 149 PRO A O 1
ATOM 1169 N N . ILE A 1 150 ? 0.353 14.833 -6.834 1.00 95.69 150 ILE A N 1
ATOM 1170 C CA . ILE A 1 150 ? 1.264 13.858 -6.223 1.00 95.69 150 ILE A CA 1
ATOM 1171 C C . ILE A 1 150 ? 0.795 12.419 -6.452 1.00 95.69 150 ILE A C 1
ATOM 1173 O O . ILE A 1 150 ? 1.611 11.568 -6.781 1.00 95.69 150 ILE A O 1
ATOM 1177 N N . PHE A 1 151 ? -0.513 12.158 -6.355 1.00 96.44 151 PHE A N 1
ATOM 1178 C CA . PHE A 1 151 ? -1.075 10.829 -6.590 1.00 96.44 151 PHE A CA 1
ATOM 1179 C C . PHE A 1 151 ? -0.906 10.430 -8.058 1.00 96.44 151 PHE A C 1
ATOM 1181 O O . PHE A 1 151 ? -0.441 9.334 -8.350 1.00 96.44 151 PHE A O 1
ATOM 1188 N N . ALA A 1 152 ? -1.228 11.337 -8.984 1.00 93.81 152 ALA A N 1
ATOM 1189 C CA . ALA A 1 152 ? -1.094 11.088 -10.415 1.00 93.81 152 ALA A CA 1
ATOM 1190 C C . ALA A 1 152 ? 0.363 10.860 -10.844 1.00 93.81 152 ALA A C 1
ATOM 1192 O O . ALA A 1 152 ? 0.618 10.029 -11.713 1.00 93.81 152 ALA A O 1
ATOM 1193 N N . MET A 1 153 ? 1.311 11.567 -10.221 1.00 93.88 153 MET A N 1
ATOM 1194 C CA . MET A 1 153 ? 2.740 11.380 -10.452 1.00 93.88 153 MET A CA 1
ATOM 1195 C C . MET A 1 153 ? 3.200 9.996 -9.980 1.00 93.88 153 MET A C 1
ATOM 1197 O O . MET A 1 153 ? 3.705 9.223 -10.792 1.00 93.88 153 MET A O 1
ATOM 1201 N N . ILE A 1 154 ? 2.973 9.648 -8.706 1.00 95.25 154 ILE A N 1
ATOM 1202 C CA . ILE A 1 154 ? 3.456 8.370 -8.154 1.00 95.25 154 ILE A CA 1
ATOM 1203 C C . ILE A 1 154 ? 2.732 7.163 -8.758 1.00 95.25 154 ILE A C 1
ATOM 1205 O O . ILE A 1 154 ? 3.342 6.116 -8.933 1.00 95.25 154 ILE A O 1
ATOM 1209 N N . ALA A 1 155 ? 1.457 7.302 -9.143 1.00 96.56 155 ALA A N 1
ATOM 1210 C CA . ALA A 1 155 ? 0.699 6.233 -9.794 1.00 96.56 155 ALA A CA 1
ATOM 1211 C C . ALA A 1 155 ? 1.303 5.811 -11.138 1.00 96.56 155 ALA A C 1
ATOM 1213 O O . ALA A 1 155 ? 1.072 4.692 -11.586 1.00 96.56 155 ALA A O 1
ATOM 1214 N N . ARG A 1 156 ? 2.065 6.703 -11.781 1.00 95.62 156 ARG A N 1
ATOM 1215 C CA . ARG A 1 156 ? 2.703 6.494 -13.088 1.00 95.62 156 ARG A CA 1
ATOM 1216 C C . ARG A 1 156 ? 4.202 6.213 -12.979 1.00 95.62 156 ARG A C 1
ATOM 1218 O O . ARG A 1 156 ? 4.890 6.204 -13.999 1.00 95.62 156 ARG A O 1
ATOM 1225 N N . GLN A 1 157 ? 4.698 6.003 -11.764 1.00 94.88 157 GLN A N 1
ATOM 1226 C CA . GLN A 1 157 ? 6.079 5.637 -11.490 1.00 94.88 157 GLN A CA 1
ATOM 1227 C C . GLN A 1 157 ? 6.135 4.244 -10.874 1.00 94.88 157 GLN A C 1
ATOM 1229 O O . GLN A 1 157 ? 5.325 3.880 -10.019 1.00 94.88 157 GLN A O 1
ATOM 1234 N N . ALA A 1 158 ? 7.123 3.467 -11.292 1.00 95.25 158 ALA A N 1
ATOM 1235 C CA . ALA A 1 158 ? 7.383 2.153 -10.738 1.00 95.25 158 ALA A CA 1
ATOM 1236 C C . ALA A 1 158 ? 8.207 2.274 -9.446 1.00 95.25 158 ALA A C 1
ATOM 1238 O O . ALA A 1 158 ? 9.404 2.002 -9.416 1.00 95.25 158 ALA A O 1
ATOM 1239 N N . ILE A 1 159 ? 7.572 2.760 -8.375 1.00 94.88 159 ILE A N 1
ATOM 1240 C CA . ILE A 1 159 ? 8.209 2.993 -7.071 1.00 94.88 159 ILE A CA 1
ATOM 1241 C C . ILE A 1 159 ? 7.401 2.383 -5.914 1.00 94.88 159 ILE A C 1
ATOM 1243 O O . ILE A 1 159 ? 6.174 2.283 -6.014 1.00 94.88 159 ILE A O 1
ATOM 1247 N N . PRO A 1 160 ? 8.049 1.991 -4.796 1.00 94.31 160 PRO A N 1
ATOM 1248 C CA . PRO A 1 160 ? 7.399 1.340 -3.651 1.00 94.31 160 PRO A CA 1
ATOM 1249 C C . PRO A 1 160 ? 6.240 2.123 -3.027 1.00 94.31 160 PRO A C 1
ATOM 1251 O O . PRO A 1 160 ? 5.375 1.537 -2.373 1.00 94.31 160 PRO A O 1
ATOM 1254 N N . ASP A 1 161 ? 6.218 3.437 -3.230 1.00 95.31 161 ASP A N 1
ATOM 1255 C CA . ASP A 1 161 ? 5.204 4.355 -2.731 1.00 95.31 161 ASP A CA 1
ATOM 1256 C C . ASP A 1 161 ? 3.801 3.956 -3.200 1.00 95.31 161 ASP A C 1
ATOM 1258 O O . ASP A 1 161 ? 2.885 3.892 -2.385 1.00 95.31 161 ASP A O 1
ATOM 1262 N N . MET A 1 162 ? 3.618 3.605 -4.479 1.00 96.50 162 MET A N 1
ATOM 1263 C CA . MET A 1 162 ? 2.281 3.311 -5.002 1.00 96.50 162 MET A CA 1
ATOM 1264 C C . MET A 1 162 ? 1.691 1.995 -4.446 1.00 96.50 162 MET A C 1
ATOM 1266 O O . MET A 1 162 ? 0.544 2.017 -3.990 1.00 96.50 162 MET A O 1
ATOM 1270 N N . PRO A 1 163 ? 2.425 0.863 -4.373 1.00 96.50 163 PRO A N 1
ATOM 1271 C CA . PRO A 1 163 ? 1.970 -0.324 -3.651 1.00 96.50 163 PRO A CA 1
ATOM 1272 C C . PRO A 1 163 ? 1.662 -0.039 -2.178 1.00 96.50 163 PRO A C 1
ATOM 1274 O O . PRO A 1 163 ? 0.610 -0.449 -1.687 1.00 96.50 163 PRO A O 1
ATOM 1277 N N . LEU A 1 164 ? 2.523 0.713 -1.479 1.00 95.69 164 LEU A N 1
ATOM 1278 C CA . LEU A 1 164 ? 2.299 1.076 -0.077 1.00 95.69 164 LEU A CA 1
ATOM 1279 C C . LEU A 1 164 ? 1.014 1.897 0.095 1.00 95.69 164 LEU A C 1
ATOM 1281 O O . LEU A 1 164 ? 0.179 1.578 0.948 1.00 95.69 164 LEU A O 1
ATOM 1285 N N . THR A 1 165 ? 0.831 2.934 -0.722 1.00 96.56 165 THR A N 1
ATOM 1286 C CA . THR A 1 165 ? -0.360 3.785 -0.711 1.00 96.56 165 THR A CA 1
ATOM 1287 C C . THR A 1 165 ? -1.611 2.971 -1.030 1.00 96.56 165 THR A C 1
ATOM 1289 O O . THR A 1 165 ? -2.591 3.073 -0.296 1.00 96.56 165 THR A O 1
ATOM 1292 N N . ALA A 1 166 ? -1.583 2.109 -2.049 1.00 97.06 166 ALA A N 1
ATOM 1293 C CA . ALA A 1 166 ? -2.712 1.254 -2.407 1.00 97.06 166 ALA A CA 1
ATOM 1294 C C . ALA A 1 166 ? -3.099 0.287 -1.278 1.00 97.06 166 ALA A C 1
ATOM 1296 O O . ALA A 1 166 ? -4.276 0.194 -0.923 1.00 97.06 166 ALA A O 1
ATOM 1297 N N . CYS A 1 167 ? -2.118 -0.390 -0.672 1.00 96.06 167 CYS A N 1
ATOM 1298 C CA . CYS A 1 167 ? -2.346 -1.279 0.466 1.00 96.06 167 CYS A CA 1
ATOM 1299 C C . CYS A 1 167 ? -2.899 -0.520 1.675 1.00 96.06 167 CYS A C 1
ATOM 1301 O O . CYS A 1 167 ? -3.826 -1.001 2.323 1.00 96.06 167 CYS A O 1
ATOM 1303 N N . THR A 1 168 ? -2.385 0.679 1.952 1.00 96.00 168 THR A N 1
ATOM 1304 C CA . THR A 1 168 ? -2.859 1.520 3.062 1.00 96.00 168 THR A CA 1
ATOM 1305 C C . THR A 1 168 ? -4.292 1.990 2.824 1.00 96.00 168 THR A C 1
ATOM 1307 O O . THR A 1 168 ? -5.140 1.844 3.703 1.00 96.00 168 THR A O 1
ATOM 1310 N N . MET A 1 169 ? -4.598 2.490 1.622 1.00 97.44 169 MET A N 1
ATOM 1311 C CA . MET A 1 169 ? -5.957 2.876 1.231 1.00 97.44 169 MET A CA 1
ATOM 1312 C C . MET A 1 169 ? -6.917 1.693 1.340 1.00 97.44 169 MET A C 1
ATOM 1314 O O . MET A 1 169 ? -8.000 1.836 1.901 1.00 97.44 169 MET A O 1
ATOM 1318 N N . GLY A 1 170 ? -6.513 0.519 0.848 1.00 96.56 170 GLY A N 1
ATOM 1319 C CA . GLY A 1 170 ? -7.300 -0.704 0.939 1.00 96.56 170 GLY A CA 1
ATOM 1320 C C . GLY A 1 170 ? -7.546 -1.141 2.381 1.00 96.56 170 GLY A C 1
ATOM 1321 O O . GLY A 1 170 ? -8.685 -1.425 2.742 1.00 96.56 170 GLY A O 1
ATOM 1322 N N . ALA A 1 171 ? -6.513 -1.131 3.224 1.00 93.62 171 ALA A N 1
ATOM 1323 C CA . ALA A 1 171 ? -6.618 -1.493 4.634 1.00 93.62 171 ALA A CA 1
ATOM 1324 C C . ALA A 1 171 ? -7.562 -0.553 5.394 1.00 93.62 171 ALA A C 1
ATOM 1326 O O . ALA A 1 171 ? -8.462 -1.028 6.085 1.00 93.62 171 ALA A O 1
ATOM 1327 N N . VAL A 1 172 ? -7.415 0.766 5.220 1.00 92.19 172 VAL A N 1
ATOM 1328 C CA . VAL A 1 172 ? -8.309 1.762 5.832 1.00 92.19 172 VAL A CA 1
ATOM 1329 C C . VAL A 1 172 ? -9.733 1.602 5.307 1.00 92.19 172 VAL A C 1
ATOM 1331 O O . VAL A 1 172 ? -10.673 1.615 6.097 1.00 92.19 172 VAL A O 1
ATOM 1334 N N . ALA A 1 173 ? -9.903 1.388 3.999 1.00 94.56 173 ALA A N 1
ATOM 1335 C CA . ALA A 1 173 ? -11.213 1.190 3.395 1.00 94.56 173 ALA A CA 1
ATOM 1336 C C . ALA A 1 173 ? -11.934 -0.035 3.963 1.00 94.56 173 ALA A C 1
ATOM 1338 O O . ALA A 1 173 ? -13.093 0.050 4.370 1.00 94.56 173 ALA A O 1
ATOM 1339 N N . MET A 1 174 ? -11.241 -1.172 4.022 1.00 91.19 174 MET A N 1
ATOM 1340 C CA . MET A 1 174 ? -11.786 -2.409 4.575 1.00 91.19 174 MET A CA 1
ATOM 1341 C C . MET A 1 174 ? -12.048 -2.302 6.075 1.00 91.19 174 MET A C 1
ATOM 1343 O O . MET A 1 174 ? -13.082 -2.785 6.530 1.00 91.19 174 MET A O 1
ATOM 1347 N N . LEU A 1 175 ? -11.168 -1.639 6.832 1.00 85.94 175 LEU A N 1
ATOM 1348 C CA . LEU A 1 175 ? -11.364 -1.398 8.259 1.00 85.94 175 LEU A CA 1
ATOM 1349 C C . LEU A 1 175 ? -12.593 -0.521 8.514 1.00 85.94 175 LEU A C 1
ATOM 1351 O O . LEU A 1 175 ? -13.443 -0.893 9.315 1.00 85.94 175 LEU A O 1
ATOM 1355 N N . ALA A 1 176 ? -12.723 0.604 7.810 1.00 85.88 176 ALA A N 1
ATOM 1356 C CA . ALA A 1 176 ? -13.873 1.493 7.941 1.00 85.88 176 ALA A CA 1
ATOM 1357 C C . ALA A 1 176 ? -15.178 0.775 7.581 1.00 85.88 176 ALA A C 1
ATOM 1359 O O . ALA A 1 176 ? -16.156 0.878 8.313 1.00 85.88 176 ALA A O 1
ATOM 1360 N N . MET A 1 177 ? -15.192 -0.019 6.504 1.00 88.25 177 MET A N 1
ATOM 1361 C CA . MET A 1 177 ? -16.358 -0.848 6.179 1.00 88.25 177 MET A CA 1
ATOM 1362 C C . MET A 1 177 ? -16.648 -1.879 7.274 1.00 88.25 177 MET A C 1
ATOM 1364 O O . MET A 1 177 ? -17.802 -2.078 7.623 1.00 88.25 177 MET A O 1
ATOM 1368 N N . ALA A 1 178 ? -15.633 -2.522 7.849 1.00 82.44 178 ALA A N 1
ATOM 1369 C CA . ALA A 1 178 ? -15.845 -3.493 8.919 1.00 82.44 178 ALA A CA 1
ATOM 1370 C C . ALA A 1 178 ? -16.420 -2.860 10.200 1.00 82.44 178 ALA A C 1
ATOM 1372 O O . ALA A 1 178 ? -17.180 -3.523 10.902 1.00 82.44 178 ALA A O 1
ATOM 1373 N N . LEU A 1 179 ? -16.053 -1.611 10.501 1.00 76.69 179 LEU A N 1
ATOM 1374 C CA . LEU A 1 179 ? -16.518 -0.884 11.6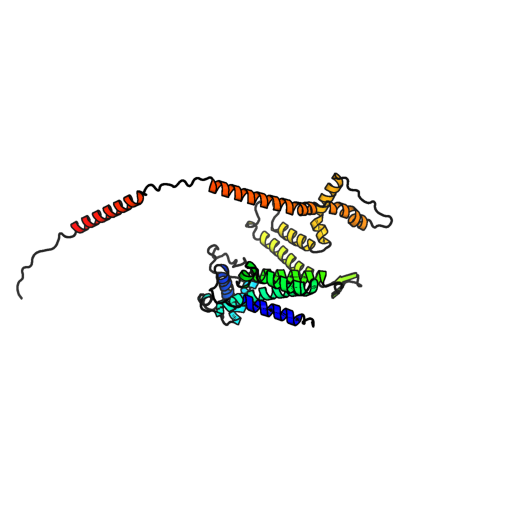84 1.00 76.69 179 LEU A CA 1
ATOM 1375 C C . LEU A 1 179 ? -17.903 -0.251 11.488 1.00 76.69 179 LEU A C 1
ATOM 1377 O O . LEU A 1 179 ? -18.720 -0.311 12.398 1.00 76.69 179 LEU A O 1
ATOM 1381 N N . GLU A 1 180 ? -18.164 0.327 10.313 1.00 82.38 180 GLU A N 1
ATOM 1382 C CA . GLU A 1 180 ? -19.327 1.197 10.077 1.00 82.38 180 GLU A CA 1
ATOM 1383 C C . GLU A 1 180 ? -20.413 0.557 9.193 1.00 82.38 180 GLU A C 1
ATOM 1385 O O . GLU A 1 180 ? -21.588 0.881 9.328 1.00 82.38 180 GLU A O 1
ATOM 1390 N N . ASP A 1 181 ? -20.068 -0.372 8.288 1.00 74.25 181 ASP A N 1
ATOM 1391 C CA . ASP A 1 181 ? -21.055 -1.073 7.430 1.00 74.25 181 ASP A CA 1
ATOM 1392 C C . ASP A 1 181 ? -21.794 -2.180 8.216 1.00 74.25 181 ASP A C 1
ATOM 1394 O O . ASP A 1 181 ? -22.687 -2.854 7.695 1.00 74.25 181 ASP A O 1
ATOM 1398 N N . GLY A 1 182 ? -21.387 -2.424 9.468 1.00 57.56 182 GLY A N 1
ATOM 1399 C CA . GLY A 1 182 ? -21.763 -3.587 10.257 1.00 57.56 182 GLY A CA 1
ATOM 1400 C C . GLY A 1 182 ? -22.493 -3.271 11.560 1.00 57.56 182 GLY A C 1
ATOM 1401 O O . GLY A 1 182 ? -21.902 -3.378 12.623 1.00 57.56 182 GLY A O 1
ATOM 1402 N N . ASP A 1 183 ? -23.821 -3.132 11.511 1.00 57.47 183 ASP A N 1
ATOM 1403 C CA . ASP A 1 183 ? -24.694 -3.451 12.667 1.00 57.47 183 ASP A CA 1
ATOM 1404 C C . ASP A 1 183 ? -24.756 -4.972 12.943 1.00 57.47 183 ASP A C 1
ATOM 1406 O O . ASP A 1 183 ? -25.481 -5.460 13.815 1.00 57.47 183 ASP A O 1
ATOM 1410 N N . ARG A 1 184 ? -24.035 -5.773 12.151 1.00 65.56 184 ARG A N 1
ATOM 1411 C CA . ARG A 1 184 ? -24.043 -7.230 12.245 1.00 65.56 184 ARG A CA 1
ATOM 1412 C C . ARG A 1 184 ? -22.964 -7.678 13.227 1.00 65.56 184 ARG A C 1
ATOM 1414 O O . ARG A 1 184 ? -21.800 -7.334 13.028 1.00 65.56 184 ARG A O 1
ATOM 1421 N N . PRO A 1 185 ? -23.307 -8.490 14.244 1.00 67.50 185 PRO A N 1
ATOM 1422 C CA . PRO A 1 185 ? -22.301 -9.051 15.131 1.00 67.50 185 PRO A CA 1
ATOM 1423 C C . PRO A 1 185 ? -21.285 -9.854 14.311 1.00 67.50 185 PRO A C 1
ATOM 1425 O O . PRO A 1 185 ? -21.665 -10.606 13.408 1.00 67.50 185 PRO A O 1
ATOM 1428 N N . ILE A 1 186 ? -19.997 -9.696 14.630 1.00 69.88 186 ILE A N 1
ATOM 1429 C CA . ILE A 1 186 ? -18.923 -10.487 14.021 1.00 69.88 186 ILE A CA 1
ATOM 1430 C C . ILE A 1 186 ? -19.254 -11.963 14.248 1.00 69.88 186 ILE A C 1
ATOM 1432 O O . ILE A 1 186 ? -19.370 -12.412 15.389 1.00 69.88 186 ILE A O 1
ATOM 1436 N N . VAL A 1 187 ? -19.436 -12.706 13.156 1.00 77.31 187 VAL A N 1
ATOM 1437 C CA . VAL A 1 187 ? -19.810 -14.119 13.223 1.00 77.31 187 VAL A CA 1
ATOM 1438 C C . VAL A 1 187 ? -18.624 -14.912 13.782 1.00 77.31 187 VAL A C 1
ATOM 1440 O O . VAL A 1 187 ? -17.535 -14.858 13.202 1.00 77.31 187 VAL A O 1
ATOM 1443 N N . PRO A 1 188 ? -18.798 -15.655 14.890 1.00 81.06 188 PRO A N 1
ATOM 1444 C CA . PRO A 1 188 ? -17.761 -16.541 15.395 1.00 81.06 188 PRO A CA 1
ATOM 1445 C C . PRO A 1 188 ? -17.425 -17.618 14.363 1.00 81.06 188 PRO A C 1
ATOM 1447 O O . PRO A 1 188 ? -18.317 -18.272 13.828 1.00 81.06 188 PRO A O 1
ATOM 1450 N N . ILE A 1 189 ? -16.133 -17.833 14.124 1.00 83.62 189 ILE A N 1
ATOM 1451 C CA . ILE A 1 189 ? -15.619 -18.950 13.320 1.00 83.62 189 ILE A CA 1
ATOM 1452 C C . ILE A 1 189 ? -15.772 -20.262 14.105 1.00 83.62 189 ILE A C 1
ATOM 1454 O O . ILE A 1 189 ? -16.022 -21.317 13.530 1.00 83.62 189 ILE A O 1
ATOM 1458 N N . GLY A 1 190 ? -15.659 -20.204 15.434 1.00 84.62 190 GLY A N 1
ATOM 1459 C CA . GLY A 1 190 ? -15.839 -21.359 16.302 1.00 84.62 190 GLY A CA 1
ATOM 1460 C C . GLY A 1 190 ? -15.851 -20.990 17.779 1.00 84.62 190 GLY A C 1
ATOM 1461 O O . GLY A 1 190 ? -15.717 -19.825 18.157 1.00 84.62 190 GLY A O 1
ATOM 1462 N N . TYR A 1 191 ? -16.004 -22.004 18.627 1.00 82.00 191 TYR A N 1
ATOM 1463 C CA . TYR A 1 191 ? -16.007 -21.838 20.076 1.00 82.00 191 TYR A CA 1
ATOM 1464 C C . TYR A 1 191 ? -14.999 -22.775 20.729 1.00 82.00 191 TYR A C 1
ATOM 1466 O O . TYR A 1 191 ? -14.991 -23.974 20.455 1.00 82.00 191 TYR A O 1
ATOM 1474 N N . PHE A 1 192 ? -14.207 -22.243 21.655 1.00 74.81 192 PHE A N 1
ATOM 1475 C CA . PHE A 1 192 ? -13.301 -23.019 22.490 1.00 74.81 192 PHE A CA 1
ATOM 1476 C C . PHE A 1 192 ? -13.926 -23.259 23.872 1.00 74.81 192 PHE A C 1
ATOM 1478 O O . PHE A 1 192 ? -14.432 -22.323 24.496 1.00 74.81 192 PHE A O 1
ATOM 1485 N N . GLY A 1 193 ? -13.909 -24.522 24.326 1.00 66.94 193 GLY A N 1
ATOM 1486 C CA . GLY A 1 193 ? -14.373 -24.994 25.641 1.00 66.94 193 GLY A CA 1
ATOM 1487 C C . GLY A 1 193 ? -15.840 -24.688 25.974 1.00 66.94 193 GLY A C 1
ATOM 1488 O O . GLY A 1 193 ? -16.155 -23.557 26.300 1.00 66.94 193 GLY A O 1
ATOM 1489 N N . LYS A 1 194 ? -16.755 -25.675 25.940 1.00 70.56 194 LYS A N 1
ATOM 1490 C CA . LYS A 1 194 ? -18.200 -25.549 26.296 1.00 70.56 194 LYS A CA 1
ATOM 1491 C C . LYS A 1 194 ? -18.839 -24.161 26.003 1.00 70.56 194 LYS A C 1
ATOM 1493 O O . LYS A 1 194 ? -19.613 -23.659 26.811 1.00 70.56 194 LYS A O 1
ATOM 1498 N N . ARG A 1 195 ? -18.516 -23.540 24.857 1.00 66.25 195 ARG A N 1
ATOM 1499 C CA . ARG A 1 195 ? -18.972 -22.197 24.424 1.00 66.25 195 ARG A CA 1
ATOM 1500 C C . ARG A 1 195 ? -18.538 -20.990 25.279 1.00 66.25 195 ARG A C 1
ATOM 1502 O O . ARG A 1 195 ? -19.174 -19.946 25.202 1.00 66.25 195 ARG A O 1
ATOM 1509 N N . ARG A 1 196 ? -17.460 -21.082 26.062 1.00 64.44 196 ARG A N 1
ATOM 1510 C CA . ARG A 1 196 ? -16.965 -19.952 26.873 1.00 64.44 196 ARG A CA 1
ATOM 1511 C C . ARG A 1 196 ? -16.206 -18.903 26.067 1.00 64.44 196 ARG A C 1
ATOM 1513 O O . ARG A 1 196 ? -16.277 -17.733 26.424 1.00 64.44 196 ARG A O 1
ATOM 1520 N N . PHE A 1 197 ? -15.500 -19.300 25.009 1.00 73.00 197 PHE A N 1
ATOM 1521 C CA . PHE A 1 197 ? -14.689 -18.377 24.217 1.00 73.00 197 PHE A CA 1
ATOM 1522 C C . PHE A 1 197 ? -15.043 -18.487 22.735 1.00 73.00 197 PHE A C 1
ATOM 1524 O O . PHE A 1 197 ? -14.847 -19.538 22.128 1.00 73.00 197 PHE A O 1
ATOM 1531 N N . ALA A 1 198 ? -15.599 -17.422 22.162 1.00 77.94 198 ALA A N 1
ATOM 1532 C CA . ALA A 1 198 ? -15.875 -17.332 20.733 1.00 77.94 198 ALA A CA 1
ATOM 1533 C C . ALA A 1 198 ? -14.620 -16.822 20.011 1.00 77.94 198 ALA A C 1
ATOM 1535 O O . ALA A 1 198 ? -14.129 -15.739 20.325 1.00 77.94 198 ALA A O 1
ATOM 1536 N N . PHE A 1 199 ? -14.110 -17.599 19.058 1.00 82.69 199 PHE A N 1
ATOM 1537 C CA . PHE A 1 199 ? -13.007 -17.196 18.190 1.00 82.69 199 PHE A CA 1
ATOM 1538 C C . PHE A 1 199 ? -13.575 -16.764 16.838 1.00 82.69 199 PHE A C 1
ATOM 1540 O O . PHE A 1 199 ? -14.458 -17.419 16.286 1.00 82.69 199 PHE A O 1
ATOM 1547 N N . ASP A 1 200 ? -13.082 -15.654 16.308 1.00 80.06 200 ASP A N 1
ATOM 1548 C CA . ASP A 1 200 ? -13.584 -14.993 15.103 1.00 80.06 200 ASP A CA 1
ATOM 1549 C C . ASP A 1 200 ? -12.417 -14.482 14.233 1.00 80.06 200 ASP A C 1
ATOM 1551 O O . ASP A 1 200 ? -11.244 -14.694 14.555 1.00 80.06 200 ASP A O 1
ATOM 1555 N N . ALA A 1 201 ? -12.729 -13.790 13.135 1.00 77.62 201 ALA A N 1
ATOM 1556 C CA . ALA A 1 201 ? -11.725 -13.279 12.202 1.00 77.62 201 ALA A CA 1
ATOM 1557 C C . ALA A 1 201 ? -10.697 -12.331 12.852 1.00 77.62 201 ALA A C 1
ATOM 1559 O O . ALA A 1 201 ? -9.538 -12.326 12.438 1.00 77.62 201 ALA A O 1
ATOM 1560 N N . ARG A 1 202 ? -11.064 -11.579 13.903 1.00 76.31 202 ARG A N 1
ATOM 1561 C CA . ARG A 1 202 ? -10.129 -10.662 14.581 1.00 76.31 202 ARG A CA 1
ATOM 1562 C C . ARG A 1 202 ? -9.007 -11.433 15.263 1.00 76.31 202 ARG A C 1
ATOM 1564 O O . ARG A 1 202 ? -7.862 -11.001 15.263 1.00 76.31 202 ARG A O 1
ATOM 1571 N N . HIS A 1 203 ? -9.325 -12.610 15.791 1.00 81.19 203 HIS A N 1
ATOM 1572 C CA . HIS A 1 203 ? -8.351 -13.444 16.469 1.00 81.19 203 HIS A CA 1
ATOM 1573 C C . HIS A 1 203 ? -7.428 -14.154 15.474 1.00 81.19 203 HIS A C 1
ATOM 1575 O O . HIS A 1 203 ? -6.265 -14.361 15.795 1.00 81.19 203 HIS A O 1
ATOM 1581 N N . VAL A 1 204 ? -7.908 -14.477 14.264 1.00 82.12 204 VAL A N 1
ATOM 1582 C CA . VAL A 1 204 ? -7.047 -14.960 13.167 1.00 82.12 204 VAL A CA 1
ATOM 1583 C C . VAL A 1 204 ? -6.037 -13.885 12.785 1.00 82.12 204 VAL A C 1
ATOM 1585 O O . VAL A 1 204 ? -4.845 -14.163 12.723 1.00 82.12 204 VAL A O 1
ATOM 1588 N N . VAL A 1 205 ? -6.504 -12.650 12.573 1.00 81.38 205 VAL A N 1
ATOM 1589 C CA . VAL A 1 205 ? -5.635 -11.519 12.218 1.00 81.38 205 VAL A CA 1
ATOM 1590 C C . VAL A 1 205 ? -4.609 -11.258 13.316 1.00 81.38 205 VAL A C 1
ATOM 1592 O O . VAL A 1 205 ? -3.423 -11.151 13.017 1.00 81.38 205 VAL A O 1
ATOM 1595 N N . LEU A 1 206 ? -5.045 -11.218 14.580 1.00 82.19 206 LEU A N 1
ATOM 1596 C CA . LEU A 1 206 ? -4.138 -11.084 15.715 1.00 82.19 206 LEU A CA 1
ATOM 1597 C C . LEU A 1 206 ? -3.134 -12.237 15.740 1.00 82.19 206 LEU A C 1
ATOM 1599 O O . LEU A 1 206 ? -1.946 -11.976 15.786 1.00 82.19 206 LEU A O 1
ATOM 1603 N N . LEU A 1 207 ? -3.563 -13.493 15.610 1.00 85.62 207 LEU A N 1
ATOM 1604 C CA . LEU A 1 207 ? -2.654 -14.642 15.614 1.00 85.62 207 LEU A CA 1
ATOM 1605 C C . LEU A 1 207 ? -1.599 -14.564 14.502 1.00 85.62 207 LEU A C 1
ATOM 1607 O O . LEU A 1 207 ? -0.427 -14.811 14.771 1.00 85.62 207 LEU A O 1
ATOM 1611 N N . LEU A 1 208 ? -1.988 -14.191 13.280 1.00 85.75 208 LEU A N 1
ATOM 1612 C CA . LEU A 1 208 ? -1.058 -14.040 12.157 1.00 85.75 208 LEU A CA 1
ATOM 1613 C C . LEU A 1 208 ? -0.077 -12.882 12.384 1.00 85.75 208 LEU A C 1
ATOM 1615 O O . LEU A 1 208 ? 1.133 -13.064 12.249 1.00 85.75 208 LEU A O 1
ATOM 1619 N N . ALA A 1 209 ? -0.579 -11.711 12.784 1.00 85.31 209 ALA A N 1
ATOM 1620 C CA . ALA A 1 209 ? 0.257 -10.558 13.109 1.00 85.31 209 ALA A CA 1
ATOM 1621 C C . ALA A 1 209 ? 1.193 -10.858 14.290 1.00 85.31 209 ALA A C 1
ATOM 1623 O O . ALA A 1 209 ? 2.370 -10.513 14.261 1.00 85.31 209 ALA A O 1
ATOM 1624 N N . GLY A 1 210 ? 0.687 -11.558 15.302 1.00 87.06 210 GLY A N 1
ATOM 1625 C CA . GLY A 1 210 ? 1.417 -11.982 16.486 1.00 87.06 210 GLY A CA 1
ATOM 1626 C C . GLY A 1 210 ? 2.514 -12.978 16.161 1.00 87.06 210 GLY A C 1
ATOM 1627 O O . GLY A 1 210 ? 3.621 -12.826 16.660 1.00 87.06 210 GLY A O 1
ATOM 1628 N N . ALA A 1 211 ? 2.252 -13.951 15.285 1.00 90.81 211 ALA A N 1
ATOM 1629 C CA . ALA A 1 211 ? 3.272 -14.881 14.814 1.00 90.81 211 ALA A CA 1
ATOM 1630 C C . ALA A 1 211 ? 4.428 -14.135 14.129 1.00 90.81 211 ALA A C 1
ATOM 1632 O O . ALA A 1 211 ? 5.591 -14.388 14.444 1.00 90.81 211 ALA A O 1
ATOM 1633 N N . PHE A 1 212 ? 4.115 -13.163 13.265 1.00 88.69 212 PHE A N 1
ATOM 1634 C CA . PHE A 1 212 ? 5.128 -12.334 12.611 1.00 88.69 212 PHE A CA 1
ATOM 1635 C C . PHE A 1 212 ? 5.893 -11.455 13.610 1.00 88.69 212 PHE A C 1
ATOM 1637 O O . PHE A 1 212 ? 7.118 -11.397 13.570 1.00 88.69 212 PHE A O 1
ATOM 1644 N N . VAL A 1 213 ? 5.193 -10.818 14.552 1.00 89.31 213 VAL A N 1
ATOM 1645 C CA . VAL A 1 213 ? 5.807 -9.996 15.603 1.00 89.31 213 VAL A CA 1
ATOM 1646 C C . VAL A 1 213 ? 6.727 -10.822 16.497 1.00 89.31 213 VAL A C 1
ATOM 1648 O O . VAL A 1 213 ? 7.841 -10.391 16.779 1.00 89.31 213 VAL A O 1
ATOM 1651 N N . VAL A 1 214 ? 6.297 -12.008 16.931 1.00 91.94 214 VAL A N 1
ATOM 1652 C CA . VAL A 1 214 ? 7.112 -12.911 17.756 1.00 91.94 214 VAL A CA 1
ATOM 1653 C C . VAL A 1 214 ? 8.349 -13.360 16.987 1.00 91.94 214 VAL A C 1
ATOM 1655 O O . VAL A 1 214 ? 9.448 -13.334 17.540 1.00 91.94 214 VAL A O 1
ATOM 1658 N N . TRP A 1 215 ? 8.195 -13.711 15.708 1.00 93.69 215 TRP A N 1
ATOM 1659 C CA . TRP A 1 215 ? 9.323 -14.055 14.846 1.00 93.69 215 TRP A CA 1
ATOM 1660 C C . TRP A 1 215 ? 10.307 -12.889 14.703 1.00 93.69 215 TRP A C 1
ATOM 1662 O O . TRP A 1 215 ? 11.506 -13.063 14.908 1.00 93.69 215 TRP A O 1
ATOM 1672 N N . GLN A 1 216 ? 9.808 -11.681 14.432 1.00 90.12 216 GLN A N 1
ATOM 1673 C CA . GLN A 1 216 ? 10.624 -10.476 14.302 1.00 90.12 216 GLN A CA 1
ATOM 1674 C C . GLN A 1 216 ? 11.336 -10.113 15.614 1.00 90.12 216 GLN A C 1
ATOM 1676 O O . GLN A 1 216 ? 12.508 -9.739 15.604 1.00 90.12 216 GLN A O 1
ATOM 1681 N N . ALA A 1 217 ? 10.653 -10.259 16.751 1.00 91.69 217 ALA A N 1
ATOM 1682 C CA . ALA A 1 217 ? 11.217 -10.048 18.079 1.00 91.69 217 ALA A CA 1
ATOM 1683 C C . ALA A 1 217 ? 12.343 -11.056 18.369 1.00 91.69 217 ALA A C 1
ATOM 1685 O O . ALA A 1 217 ? 13.417 -10.664 18.825 1.00 91.69 217 ALA A O 1
ATOM 1686 N N . ALA A 1 218 ? 12.142 -12.336 18.042 1.00 93.81 218 ALA A N 1
ATOM 1687 C CA . ALA A 1 218 ? 13.176 -13.361 18.161 1.00 93.81 218 ALA A CA 1
ATOM 1688 C C . ALA A 1 218 ? 14.368 -13.077 17.232 1.00 93.81 218 ALA A C 1
ATOM 1690 O O . ALA A 1 218 ? 15.519 -13.155 17.665 1.00 93.81 218 ALA A O 1
ATOM 1691 N N . TYR A 1 219 ? 14.102 -12.682 15.983 1.00 90.94 219 TYR A N 1
ATOM 1692 C CA . TYR A 1 219 ? 15.133 -12.281 15.030 1.00 90.94 219 TYR A CA 1
ATOM 1693 C C . TYR A 1 219 ? 15.967 -11.117 15.568 1.00 90.94 219 TYR A C 1
ATOM 1695 O O . TYR A 1 219 ? 17.189 -11.219 15.595 1.00 90.94 219 TYR A O 1
ATOM 1703 N N . TYR A 1 220 ? 15.339 -10.042 16.058 1.00 88.50 220 TYR A N 1
ATOM 1704 C CA . TYR A 1 220 ? 16.064 -8.904 16.626 1.00 88.50 220 TYR A CA 1
ATOM 1705 C C . TYR A 1 220 ? 16.887 -9.288 17.853 1.00 88.50 220 TYR A C 1
ATOM 1707 O O . TYR A 1 220 ? 18.041 -8.870 17.952 1.00 88.50 220 TYR A O 1
ATOM 1715 N N . ALA A 1 221 ? 16.344 -10.113 18.752 1.00 90.50 221 ALA A N 1
ATOM 1716 C CA . ALA A 1 221 ? 17.098 -10.610 19.898 1.00 90.50 221 ALA A CA 1
ATOM 1717 C C . ALA A 1 221 ? 18.384 -11.319 19.442 1.00 90.50 221 ALA A C 1
ATOM 1719 O O . ALA A 1 221 ? 19.479 -10.958 19.869 1.00 90.50 221 ALA A O 1
ATOM 1720 N N . ILE A 1 222 ? 18.267 -12.273 18.513 1.00 92.06 222 ILE A N 1
ATOM 1721 C CA . ILE A 1 222 ? 19.404 -13.042 17.988 1.00 92.06 222 ILE A CA 1
ATOM 1722 C C . ILE A 1 222 ? 20.378 -12.143 17.217 1.00 92.06 222 ILE A C 1
ATOM 1724 O O . ILE A 1 222 ? 21.589 -12.251 17.405 1.00 92.06 222 ILE A O 1
ATOM 1728 N N . TYR A 1 223 ? 19.865 -11.254 16.368 1.00 86.88 223 TYR A N 1
ATOM 1729 C CA . TYR A 1 223 ? 20.658 -10.356 15.532 1.00 86.88 223 TYR A CA 1
ATOM 1730 C C . TYR A 1 223 ? 21.544 -9.441 16.379 1.00 86.88 223 TYR A C 1
ATOM 1732 O O . TYR A 1 223 ? 22.753 -9.394 16.175 1.00 86.88 223 TYR A O 1
ATOM 1740 N N . PHE A 1 224 ? 20.982 -8.778 17.393 1.00 87.56 224 PHE A N 1
ATOM 1741 C CA . PHE A 1 224 ? 21.753 -7.877 18.253 1.00 87.56 224 PHE A CA 1
ATOM 1742 C C . PHE A 1 224 ? 22.638 -8.609 19.273 1.00 87.56 224 PHE A C 1
ATOM 1744 O O . PHE A 1 224 ? 23.630 -8.033 19.716 1.00 87.56 224 PHE A O 1
ATOM 1751 N N . ILE A 1 225 ? 22.342 -9.872 19.616 1.00 88.19 225 ILE A N 1
ATOM 1752 C CA . ILE A 1 225 ? 23.280 -10.738 20.358 1.00 88.19 225 ILE A CA 1
ATOM 1753 C C . ILE A 1 225 ? 24.503 -11.069 19.496 1.00 88.19 225 ILE A C 1
ATOM 1755 O O . ILE A 1 225 ? 25.626 -11.039 19.994 1.00 88.19 225 ILE A O 1
ATOM 1759 N N . LYS A 1 226 ? 24.295 -11.387 18.212 1.00 88.31 226 LYS A N 1
ATOM 1760 C CA . LYS A 1 226 ? 25.375 -11.738 17.275 1.00 88.31 226 LYS A CA 1
ATOM 1761 C C . LYS A 1 226 ? 26.171 -10.527 16.790 1.00 88.31 226 LYS A C 1
ATOM 1763 O O . LYS A 1 226 ? 27.351 -10.674 16.490 1.00 88.31 226 LYS A O 1
ATOM 1768 N N . SER A 1 227 ? 25.545 -9.355 16.754 1.00 84.19 227 SER A N 1
ATOM 1769 C CA . SER A 1 227 ? 26.138 -8.111 16.260 1.00 84.19 227 SER A CA 1
ATOM 1770 C C . SER A 1 227 ? 26.191 -7.033 17.354 1.00 84.19 227 SER A C 1
ATOM 1772 O O . SER A 1 227 ? 25.583 -5.969 17.196 1.00 84.19 227 SER A O 1
ATOM 1774 N N . PRO A 1 228 ? 26.911 -7.257 18.475 1.00 80.00 228 PRO A N 1
ATOM 1775 C CA . PRO A 1 228 ? 26.962 -6.313 19.595 1.00 80.00 228 PRO A CA 1
ATOM 1776 C C . PRO A 1 228 ? 27.562 -4.953 19.209 1.00 80.00 228 PRO A C 1
ATOM 1778 O O . PRO A 1 228 ? 27.303 -3.955 19.874 1.00 80.00 228 PRO A O 1
ATOM 1781 N N . GLN A 1 229 ? 28.328 -4.881 18.119 1.00 79.88 229 GLN A N 1
ATOM 1782 C CA . GLN A 1 229 ? 28.852 -3.638 17.552 1.00 79.88 229 GLN A CA 1
ATOM 1783 C C . GLN A 1 229 ? 27.760 -2.685 17.043 1.00 79.88 229 GLN A C 1
ATOM 1785 O O . GLN A 1 229 ? 27.983 -1.478 17.019 1.00 79.88 229 GLN A O 1
ATOM 1790 N N . LEU A 1 230 ? 26.586 -3.209 16.672 1.00 72.75 230 LEU A N 1
ATOM 1791 C CA . LEU A 1 230 ? 25.425 -2.414 16.255 1.00 72.75 230 LEU A CA 1
ATOM 1792 C C . LEU A 1 230 ? 24.582 -1.947 17.447 1.00 72.75 230 LEU A C 1
ATOM 1794 O O . LEU A 1 230 ? 23.656 -1.152 17.280 1.00 72.75 230 LEU A O 1
ATOM 1798 N N . ALA A 1 231 ? 24.874 -2.435 18.656 1.00 68.00 231 ALA A N 1
ATOM 1799 C CA . ALA A 1 231 ? 24.232 -1.923 19.850 1.00 68.00 231 ALA A CA 1
ATOM 1800 C C . ALA A 1 231 ? 24.751 -0.509 20.129 1.00 68.00 231 ALA A C 1
ATOM 1802 O O . ALA A 1 231 ? 25.950 -0.307 20.334 1.00 68.00 231 ALA A O 1
ATOM 1803 N N . ILE A 1 232 ? 23.846 0.476 20.140 1.00 63.88 232 ILE A N 1
ATOM 1804 C CA . ILE A 1 232 ? 24.175 1.864 20.480 1.00 63.88 232 ILE A CA 1
ATOM 1805 C C . ILE A 1 232 ? 24.895 1.867 21.834 1.00 63.88 232 ILE A C 1
ATOM 1807 O O . ILE A 1 232 ? 24.305 1.545 22.867 1.00 63.88 232 ILE A O 1
ATOM 1811 N N . ARG A 1 233 ? 26.183 2.226 21.830 1.00 57.62 233 ARG A N 1
ATOM 1812 C CA . ARG A 1 233 ? 26.979 2.375 23.053 1.00 57.62 233 ARG A CA 1
ATOM 1813 C C . ARG A 1 233 ? 26.433 3.572 23.838 1.00 57.62 233 ARG A C 1
ATOM 1815 O O . ARG A 1 233 ? 26.572 4.710 23.405 1.00 57.62 233 ARG A O 1
ATOM 1822 N N . GLY A 1 234 ? 25.788 3.325 24.978 1.00 63.94 234 GLY A N 1
ATOM 1823 C CA . GLY A 1 234 ? 25.181 4.370 25.807 1.00 63.94 234 GLY A CA 1
ATOM 1824 C C . GLY A 1 234 ? 24.382 3.819 26.992 1.00 63.94 234 GLY A C 1
ATOM 1825 O O . GLY A 1 234 ? 24.482 2.645 27.328 1.00 63.94 234 GLY A O 1
ATOM 1826 N N . ARG A 1 235 ? 23.571 4.677 27.630 1.00 60.84 235 ARG A N 1
ATOM 1827 C CA . ARG A 1 235 ? 22.700 4.333 28.779 1.00 60.84 235 ARG A CA 1
ATOM 1828 C C . ARG A 1 235 ? 21.424 3.564 28.403 1.00 60.84 235 ARG A C 1
ATOM 1830 O O . ARG A 1 235 ? 20.612 3.284 29.282 1.00 60.84 235 ARG A O 1
ATOM 1837 N N . MET A 1 236 ? 21.204 3.273 27.121 1.00 64.31 236 MET A N 1
ATOM 1838 C CA . MET A 1 236 ? 20.045 2.483 26.710 1.00 64.31 236 MET A CA 1
ATOM 1839 C C . MET A 1 236 ? 20.280 1.000 27.033 1.00 64.31 236 MET A C 1
ATOM 1841 O O . MET A 1 236 ? 21.408 0.525 26.885 1.00 64.31 236 MET A O 1
ATOM 1845 N N . PRO A 1 237 ? 19.244 0.251 27.460 1.00 71.88 237 PRO A N 1
ATOM 1846 C CA . PRO A 1 237 ? 19.330 -1.201 27.582 1.00 71.88 237 PRO A CA 1
ATOM 1847 C C . PRO A 1 237 ? 19.789 -1.830 26.260 1.00 71.88 237 PRO A C 1
ATOM 1849 O O . PRO A 1 237 ? 19.632 -1.231 25.197 1.00 71.88 237 PRO A O 1
ATOM 1852 N N . SER A 1 238 ? 20.327 -3.051 26.303 1.00 81.06 238 SER A N 1
ATOM 1853 C CA . SER A 1 238 ? 20.735 -3.758 25.082 1.00 81.06 238 SER A CA 1
ATOM 1854 C C . SER A 1 238 ? 19.579 -3.815 24.067 1.00 81.06 238 SER A C 1
ATOM 1856 O O . SER A 1 238 ? 18.480 -4.242 24.444 1.00 81.06 238 SER A O 1
ATOM 1858 N N . PRO A 1 239 ? 19.787 -3.430 22.791 1.00 83.38 239 PRO A N 1
ATOM 1859 C CA . PRO A 1 239 ? 18.791 -3.583 21.726 1.00 83.38 239 PRO A CA 1
ATOM 1860 C C . PRO A 1 239 ? 18.275 -5.007 21.564 1.00 83.38 239 PRO A C 1
ATOM 1862 O O . PRO A 1 239 ? 17.114 -5.191 21.218 1.00 83.38 239 PRO A O 1
ATOM 1865 N N . ALA A 1 240 ? 19.078 -6.008 21.931 1.00 85.94 240 ALA A N 1
ATOM 1866 C CA . ALA A 1 240 ? 18.646 -7.402 21.968 1.00 85.94 240 ALA A CA 1
ATOM 1867 C C . ALA A 1 240 ? 17.521 -7.681 22.982 1.00 85.94 240 ALA A C 1
ATOM 1869 O O . ALA A 1 240 ? 16.862 -8.710 22.888 1.00 85.94 240 ALA A O 1
ATOM 1870 N N . LEU A 1 241 ? 17.309 -6.795 23.960 1.00 84.94 241 LEU A N 1
ATOM 1871 C CA . LEU A 1 241 ? 16.265 -6.915 24.978 1.00 84.94 241 LEU A CA 1
ATOM 1872 C C . LEU A 1 241 ? 15.132 -5.918 24.741 1.00 84.94 241 LEU A C 1
ATOM 1874 O O . LEU A 1 241 ? 13.968 -6.314 24.707 1.00 84.94 241 LEU A O 1
ATOM 1878 N N . TRP A 1 242 ? 15.447 -4.629 24.578 1.00 85.75 242 TRP A N 1
ATOM 1879 C CA . TRP A 1 242 ? 14.394 -3.612 24.553 1.00 85.75 242 TRP A CA 1
ATOM 1880 C C . TRP A 1 242 ? 13.607 -3.592 23.241 1.00 85.75 242 TRP A C 1
ATOM 1882 O O . TRP A 1 242 ? 12.400 -3.384 23.304 1.00 85.75 242 TRP A O 1
ATOM 1892 N N . LEU A 1 243 ? 14.228 -3.838 22.077 1.00 85.06 243 LEU A N 1
ATOM 1893 C CA . LEU A 1 243 ? 13.495 -3.859 20.802 1.00 85.06 243 LEU A CA 1
ATOM 1894 C C . LEU A 1 243 ? 12.468 -5.000 20.775 1.00 85.06 243 LEU A C 1
ATOM 1896 O O . LEU A 1 243 ? 11.291 -4.696 20.587 1.00 85.06 243 LEU A O 1
ATOM 1900 N N . PRO A 1 244 ? 12.840 -6.271 21.053 1.00 90.00 244 PRO A N 1
ATOM 1901 C CA . PRO A 1 244 ? 11.869 -7.359 21.167 1.00 90.00 244 PRO A CA 1
ATOM 1902 C C . PRO A 1 244 ? 10.764 -7.058 22.181 1.00 90.00 244 PRO A C 1
ATOM 1904 O O . PRO A 1 244 ? 9.588 -7.270 21.892 1.00 90.00 244 PRO A O 1
ATOM 1907 N N . LEU A 1 245 ? 11.131 -6.515 23.348 1.00 87.56 245 LEU A N 1
ATOM 1908 C CA . LEU A 1 245 ? 10.175 -6.161 24.393 1.00 87.56 245 LEU A CA 1
ATOM 1909 C C . LEU A 1 245 ? 9.176 -5.105 23.910 1.00 87.56 245 LEU A C 1
ATOM 1911 O O . LEU A 1 245 ? 7.976 -5.292 24.075 1.00 87.56 245 LEU A O 1
ATOM 1915 N N . VAL A 1 246 ? 9.643 -4.018 23.292 1.00 85.75 246 VAL A N 1
ATOM 1916 C CA . VAL A 1 246 ? 8.770 -2.964 22.763 1.00 85.75 246 VAL A CA 1
ATOM 1917 C C . VAL A 1 246 ? 7.875 -3.512 21.657 1.00 85.75 246 VAL A C 1
ATOM 1919 O O . VAL A 1 246 ? 6.679 -3.241 21.682 1.00 85.75 246 VAL A O 1
ATOM 1922 N N . THR A 1 247 ? 8.393 -4.323 20.729 1.00 87.44 247 THR A N 1
ATOM 1923 C CA . THR A 1 247 ? 7.566 -4.919 19.668 1.00 87.44 247 THR A CA 1
ATOM 1924 C C . THR A 1 247 ? 6.457 -5.803 20.252 1.00 87.44 247 THR A C 1
ATOM 1926 O O . THR A 1 247 ? 5.299 -5.681 19.851 1.00 87.44 247 THR A O 1
ATOM 1929 N N . LEU A 1 248 ? 6.774 -6.638 21.248 1.00 88.06 248 LEU A N 1
ATOM 1930 C CA . LEU A 1 248 ? 5.792 -7.485 21.933 1.00 88.06 248 LEU A CA 1
ATOM 1931 C C . LEU A 1 248 ? 4.782 -6.668 22.751 1.00 88.06 248 LEU A C 1
ATOM 1933 O O . LEU A 1 248 ? 3.593 -6.981 22.729 1.00 88.06 248 LEU A O 1
ATOM 1937 N N . LEU A 1 249 ? 5.226 -5.607 23.433 1.00 83.44 249 LEU A N 1
ATOM 1938 C CA . LEU A 1 249 ? 4.350 -4.697 24.176 1.00 83.44 249 LEU A CA 1
ATOM 1939 C C . LEU A 1 249 ? 3.388 -3.957 23.243 1.00 83.44 249 LEU A C 1
ATOM 1941 O O . LEU A 1 249 ? 2.196 -3.892 23.533 1.00 83.44 249 LEU A O 1
ATOM 1945 N N . MET A 1 250 ? 3.876 -3.442 22.112 1.00 82.19 250 MET A N 1
ATOM 1946 C CA . MET A 1 250 ? 3.040 -2.781 21.105 1.00 82.19 250 MET A CA 1
ATOM 1947 C C . MET A 1 250 ? 2.015 -3.747 20.507 1.00 82.19 250 MET A C 1
ATOM 1949 O O . MET A 1 250 ? 0.852 -3.381 20.358 1.00 82.19 250 MET A O 1
ATOM 1953 N N . TYR A 1 251 ? 2.406 -4.996 20.238 1.00 84.31 251 TYR A N 1
ATOM 1954 C CA . TYR A 1 251 ? 1.470 -6.027 19.791 1.00 84.31 251 TYR A CA 1
ATOM 1955 C C . TYR A 1 251 ? 0.434 -6.381 20.867 1.00 84.31 251 TYR A C 1
ATOM 1957 O O . TYR A 1 251 ? -0.755 -6.465 20.565 1.00 84.31 251 TYR A O 1
ATOM 1965 N N . GLY A 1 252 ? 0.840 -6.497 22.136 1.00 79.19 252 GLY A N 1
ATOM 1966 C CA . GLY A 1 252 ? -0.094 -6.612 23.260 1.00 79.19 252 GLY A CA 1
ATOM 1967 C C . GLY A 1 252 ? -1.087 -5.446 23.290 1.00 79.19 252 GLY A C 1
ATOM 1968 O O . GLY A 1 252 ? -2.289 -5.659 23.459 1.00 79.19 252 GLY A O 1
ATOM 1969 N N . GLY A 1 253 ? -0.598 -4.236 23.006 1.00 72.69 253 GLY A N 1
ATOM 1970 C CA . GLY A 1 253 ? -1.374 -3.006 22.857 1.00 72.69 253 GLY A CA 1
ATOM 1971 C C . GLY A 1 253 ? -2.434 -3.018 21.750 1.00 72.69 253 GLY A C 1
ATOM 1972 O O . GLY A 1 253 ? -3.368 -2.228 21.825 1.00 72.69 253 GLY A O 1
ATOM 1973 N N . LEU A 1 254 ? -2.344 -3.914 20.758 1.00 72.19 254 LEU A N 1
ATOM 1974 C CA . LEU A 1 254 ? -3.374 -4.065 19.718 1.00 72.19 254 LEU A CA 1
ATOM 1975 C C . LEU A 1 254 ? -4.641 -4.755 20.236 1.00 72.19 254 LEU A C 1
ATOM 1977 O O . LEU A 1 254 ? -5.707 -4.634 19.632 1.00 72.19 254 LEU A O 1
ATOM 1981 N N . SER A 1 255 ? -4.551 -5.486 21.349 1.00 67.81 255 SER A N 1
ATOM 1982 C CA . SER A 1 255 ? -5.737 -6.010 22.022 1.00 67.81 255 SER A CA 1
ATOM 1983 C C . SER A 1 255 ? -6.389 -4.908 22.860 1.00 67.81 255 SER A C 1
ATOM 1985 O O . SER A 1 255 ? -5.698 -4.145 23.534 1.00 67.81 255 SER A O 1
ATOM 1987 N N . ARG A 1 256 ? -7.729 -4.835 22.854 1.00 61.50 256 ARG A N 1
ATOM 1988 C CA . ARG A 1 256 ? -8.496 -3.842 23.634 1.00 61.50 256 ARG A CA 1
ATOM 1989 C C . ARG A 1 256 ? -8.044 -3.779 25.099 1.00 61.50 256 ARG A C 1
ATOM 1991 O O . ARG A 1 256 ? -7.931 -2.691 25.655 1.00 61.50 256 ARG A O 1
ATOM 1998 N N . ASP A 1 257 ? -7.750 -4.938 25.684 1.00 58.44 257 ASP A N 1
ATOM 1999 C CA . ASP A 1 257 ? -7.337 -5.059 27.083 1.00 58.44 257 ASP A CA 1
ATOM 2000 C C . ASP A 1 257 ? -5.830 -4.805 27.271 1.00 58.44 257 ASP A C 1
ATOM 2002 O O . ASP A 1 257 ? -5.415 -4.230 28.275 1.00 58.44 257 ASP A O 1
ATOM 2006 N N . GLY A 1 258 ? -4.986 -5.157 26.296 1.00 61.56 258 GLY A N 1
ATOM 2007 C CA . GLY A 1 258 ? -3.549 -4.882 26.353 1.00 61.56 258 GLY A CA 1
ATOM 2008 C C . GLY A 1 258 ? -3.187 -3.422 26.071 1.00 61.56 258 GLY A C 1
ATOM 2009 O O . GLY A 1 258 ? -2.164 -2.947 26.564 1.00 61.56 258 GLY A O 1
ATOM 2010 N N . TRP A 1 259 ? -4.053 -2.660 25.395 1.00 66.88 259 TRP A N 1
ATOM 2011 C CA . TRP A 1 259 ? -3.926 -1.202 25.297 1.00 66.88 259 TRP A CA 1
ATOM 2012 C C . TRP A 1 259 ? -3.945 -0.531 26.675 1.00 66.88 259 TRP A C 1
ATOM 2014 O O . TRP A 1 259 ? -3.204 0.421 26.908 1.00 66.88 259 TRP A O 1
ATOM 2024 N N . LEU A 1 260 ? -4.722 -1.065 27.627 1.00 64.38 260 LEU A N 1
ATOM 2025 C CA . LEU A 1 260 ? -4.730 -0.580 29.012 1.00 64.38 260 LEU A CA 1
ATOM 2026 C C . LEU A 1 260 ? -3.403 -0.859 29.727 1.00 64.38 260 LEU A C 1
ATOM 2028 O O . LEU A 1 260 ? -2.974 -0.041 30.533 1.00 64.38 260 LEU A O 1
ATOM 2032 N N . ILE A 1 261 ? -2.728 -1.967 29.406 1.00 67.56 261 ILE A N 1
ATOM 2033 C CA . ILE A 1 261 ? -1.401 -2.297 29.951 1.00 67.56 261 ILE A CA 1
ATOM 2034 C C . ILE A 1 261 ? -0.348 -1.330 29.404 1.00 67.56 261 ILE A C 1
ATOM 2036 O O . ILE A 1 261 ? 0.441 -0.783 30.172 1.00 67.56 261 ILE A O 1
ATOM 2040 N N . VAL A 1 262 ? -0.364 -1.063 28.095 1.00 70.12 262 VAL A N 1
ATOM 2041 C CA . VAL A 1 262 ? 0.541 -0.085 27.466 1.00 70.12 262 VAL A CA 1
ATOM 2042 C C . VAL A 1 262 ? 0.270 1.329 27.985 1.00 70.12 262 VAL A C 1
ATOM 2044 O O . VAL A 1 262 ? 1.209 2.090 28.216 1.00 70.12 262 VAL A O 1
ATOM 2047 N N . ARG A 1 263 ? -1.001 1.679 28.221 1.00 78.56 263 ARG A N 1
ATOM 2048 C CA . ARG A 1 263 ? -1.391 2.981 28.780 1.00 78.56 263 ARG A CA 1
ATOM 2049 C C . ARG A 1 263 ? -1.201 3.098 30.287 1.00 78.56 263 ARG A C 1
ATOM 2051 O O . ARG A 1 263 ? -1.237 4.215 30.797 1.00 78.56 263 ARG A O 1
ATOM 2058 N N . LEU A 1 264 ? -0.964 1.996 30.997 1.00 80.06 264 LEU A N 1
ATOM 2059 C CA . LEU A 1 264 ? -0.893 1.975 32.457 1.00 80.06 264 LEU A CA 1
ATOM 2060 C C . LEU A 1 264 ? 0.077 3.022 33.034 1.00 80.06 264 LEU A C 1
ATOM 2062 O O . LEU A 1 264 ? -0.330 3.708 33.966 1.00 80.06 264 LEU A O 1
ATOM 2066 N N . PRO A 1 265 ? 1.293 3.247 32.491 1.00 83.25 265 PRO A N 1
ATOM 2067 C CA . PRO A 1 265 ? 2.175 4.303 32.989 1.00 83.25 265 PRO A CA 1
ATOM 2068 C C . PRO A 1 265 ? 1.548 5.702 32.896 1.00 83.25 265 PRO A C 1
ATOM 2070 O O . PRO A 1 265 ? 1.642 6.485 33.838 1.00 83.25 265 PRO A O 1
ATOM 2073 N N . PHE A 1 266 ? 0.851 6.007 31.797 1.00 85.56 266 PHE A N 1
ATOM 2074 C CA . PHE A 1 266 ? 0.170 7.292 31.612 1.00 85.56 266 PHE A CA 1
ATOM 2075 C C . PHE A 1 266 ? -1.042 7.434 32.533 1.00 85.56 266 PHE A C 1
ATOM 2077 O O . PHE A 1 266 ? -1.276 8.517 33.070 1.00 85.56 266 PHE A O 1
ATOM 2084 N N . VAL A 1 267 ? -1.779 6.342 32.756 1.00 85.38 267 VAL A N 1
ATOM 2085 C CA . VAL A 1 267 ? -2.910 6.292 33.693 1.00 85.38 267 VAL A CA 1
ATOM 2086 C C . VAL A 1 267 ? -2.428 6.436 35.140 1.00 85.38 267 VAL A C 1
ATOM 2088 O O . VAL A 1 267 ? -3.052 7.152 35.913 1.00 85.38 267 VAL A O 1
ATOM 2091 N N . LEU A 1 268 ? -1.288 5.846 35.512 1.00 87.38 268 LEU A N 1
ATOM 2092 C CA . LEU A 1 268 ? -0.676 6.018 36.836 1.00 87.38 268 LEU A CA 1
ATOM 2093 C C . LEU A 1 268 ? -0.261 7.472 37.087 1.00 87.38 268 LEU A C 1
ATOM 2095 O O . LEU A 1 268 ? -0.546 8.011 38.155 1.00 87.38 268 LEU A O 1
ATOM 2099 N N . ILE A 1 269 ? 0.343 8.133 36.092 1.00 88.00 269 ILE A N 1
ATOM 2100 C CA . ILE A 1 269 ? 0.615 9.578 36.157 1.00 88.00 269 ILE A CA 1
ATOM 2101 C C . ILE A 1 269 ? -0.699 10.354 36.305 1.00 88.00 269 ILE A C 1
ATOM 2103 O O . ILE A 1 269 ? -0.779 11.278 37.111 1.00 88.00 269 ILE A O 1
ATOM 2107 N N . GLY A 1 270 ? -1.752 9.941 35.596 1.00 87.69 270 GLY A N 1
ATOM 2108 C CA . GLY A 1 270 ? -3.086 10.509 35.764 1.00 87.69 270 GLY A CA 1
ATOM 2109 C C . GLY A 1 270 ? -3.659 10.329 37.164 1.00 87.69 270 GLY A C 1
ATOM 2110 O O . GLY A 1 270 ? -4.287 11.247 37.675 1.00 87.69 270 GLY A O 1
ATOM 2111 N N . GLY A 1 271 ? -3.372 9.216 37.839 1.00 89.25 271 GLY A N 1
ATOM 2112 C CA . GLY A 1 271 ? -3.697 9.022 39.253 1.00 89.25 271 GLY A CA 1
ATOM 2113 C C . GLY A 1 271 ? -2.975 10.005 40.175 1.00 89.25 271 GLY A C 1
ATOM 2114 O O . GLY A 1 271 ? -3.595 10.565 41.078 1.00 89.25 271 GLY A O 1
ATOM 2115 N N . ILE A 1 272 ? -1.693 10.284 39.913 1.00 89.19 272 ILE A N 1
ATOM 2116 C CA . ILE A 1 272 ? -0.925 11.306 40.646 1.00 89.19 272 ILE A CA 1
ATOM 2117 C C . ILE A 1 272 ? -1.543 12.691 40.425 1.00 89.19 272 ILE A C 1
ATOM 2119 O O . ILE A 1 272 ? -1.779 13.420 41.385 1.00 89.19 272 ILE A O 1
ATOM 2123 N N . ILE A 1 273 ? -1.858 13.042 39.175 1.00 88.62 273 ILE A N 1
ATOM 2124 C CA . ILE A 1 273 ? -2.501 14.320 38.838 1.00 88.62 273 ILE A CA 1
ATOM 2125 C C . ILE A 1 273 ? -3.876 14.418 39.504 1.00 88.62 273 ILE A C 1
ATOM 2127 O O . ILE A 1 273 ? -4.169 15.431 40.132 1.00 88.62 273 ILE A O 1
ATOM 2131 N N . ALA A 1 274 ? -4.690 13.362 39.428 1.00 89.31 274 ALA A N 1
ATOM 2132 C CA . ALA A 1 274 ? -6.002 13.277 40.063 1.00 89.31 274 ALA A CA 1
ATOM 2133 C C . ALA A 1 274 ? -5.913 13.496 41.581 1.00 89.31 274 ALA A C 1
ATOM 2135 O O . ALA A 1 274 ? -6.749 14.201 42.143 1.00 89.31 274 ALA A O 1
ATOM 2136 N N . ALA A 1 275 ? -4.881 12.952 42.235 1.00 89.06 275 ALA A N 1
ATOM 2137 C CA . ALA A 1 275 ? -4.619 13.187 43.651 1.00 89.06 275 ALA A CA 1
ATOM 2138 C C . ALA A 1 275 ? -4.221 14.647 43.936 1.00 89.06 275 ALA A C 1
ATOM 2140 O O . ALA A 1 275 ? -4.735 15.240 44.881 1.00 89.06 275 ALA A O 1
ATOM 2141 N N . ILE A 1 276 ? -3.365 15.252 43.102 1.00 90.81 276 ILE A N 1
ATOM 2142 C CA . ILE A 1 276 ? -2.949 16.661 43.235 1.00 90.81 276 ILE A CA 1
ATOM 2143 C C . ILE A 1 276 ? -4.146 17.612 43.102 1.00 90.81 276 ILE A C 1
ATOM 2145 O O . ILE A 1 276 ? -4.267 18.557 43.877 1.00 90.81 276 ILE A O 1
ATOM 2149 N N . VAL A 1 277 ? -5.043 17.362 42.144 1.00 91.69 277 VAL A N 1
ATOM 2150 C CA . VAL A 1 277 ? -6.242 18.195 41.923 1.00 91.69 277 VAL A CA 1
ATOM 2151 C C . VAL A 1 277 ? -7.428 17.797 42.805 1.00 91.69 277 VAL A C 1
ATOM 2153 O O . VAL A 1 277 ? -8.511 18.361 42.662 1.00 91.69 277 VAL A O 1
ATOM 2156 N N . ASN A 1 278 ? -7.231 16.832 43.707 1.00 91.06 278 ASN A N 1
ATOM 2157 C CA . ASN A 1 278 ? -8.237 16.318 44.630 1.00 91.06 278 ASN A CA 1
ATOM 2158 C C . ASN A 1 278 ? -9.532 15.862 43.926 1.00 91.06 278 ASN A C 1
ATOM 2160 O O . ASN A 1 278 ? -10.647 16.204 44.328 1.00 91.06 278 ASN A O 1
ATOM 2164 N N . ALA A 1 279 ? -9.382 15.117 42.827 1.00 90.06 279 ALA A N 1
ATOM 2165 C CA . ALA A 1 279 ? -10.505 14.614 42.050 1.00 90.06 279 ALA A CA 1
ATOM 2166 C C . ALA A 1 279 ? -11.349 13.625 42.883 1.00 90.06 279 ALA A C 1
ATOM 2168 O O . ALA A 1 279 ? -10.794 12.706 43.493 1.00 90.06 279 ALA A O 1
ATOM 2169 N N . PRO A 1 280 ? -12.689 13.756 42.894 1.00 88.50 280 PRO A N 1
ATOM 2170 C CA . PRO A 1 280 ? -13.546 12.885 43.687 1.00 88.50 280 PRO A CA 1
ATOM 2171 C C . PRO A 1 280 ? -13.501 11.446 43.159 1.00 88.50 280 PRO A C 1
ATOM 2173 O O . PRO A 1 280 ? -13.783 11.193 41.984 1.00 88.50 280 PRO A O 1
ATOM 2176 N N . MET A 1 281 ? -13.173 10.504 44.045 1.00 86.62 281 MET A N 1
ATOM 2177 C CA . MET A 1 281 ? -13.220 9.068 43.767 1.00 86.62 281 MET A CA 1
ATOM 2178 C C . MET A 1 281 ? -14.553 8.500 44.273 1.00 86.62 281 MET A C 1
ATOM 2180 O O . MET A 1 281 ? -14.864 8.671 45.456 1.00 86.62 281 MET A O 1
ATOM 2184 N N . PRO A 1 282 ? -15.361 7.852 43.414 1.00 84.62 282 PRO A N 1
ATOM 2185 C CA . PRO A 1 282 ? -16.603 7.221 43.847 1.00 84.62 282 PRO A CA 1
ATOM 2186 C C . PRO A 1 282 ? -16.326 6.173 44.928 1.00 84.62 282 PRO A C 1
ATOM 2188 O O . PRO A 1 282 ? -15.308 5.490 44.879 1.00 84.62 282 PRO A O 1
ATOM 2191 N N . TYR A 1 283 ? -17.230 6.016 45.894 1.00 86.19 283 TYR A N 1
ATOM 2192 C CA . TYR A 1 283 ? -17.176 4.883 46.819 1.00 86.19 283 TYR A CA 1
ATOM 2193 C C . TYR A 1 283 ? -17.744 3.631 46.151 1.00 86.19 283 TYR A C 1
ATOM 2195 O O . TYR A 1 283 ? -18.684 3.710 45.361 1.00 86.19 283 TYR A O 1
ATOM 2203 N N . ARG A 1 284 ? -17.208 2.463 46.514 1.00 88.94 284 ARG A N 1
ATOM 2204 C CA . ARG A 1 284 ? -17.697 1.171 46.023 1.00 88.94 284 ARG A CA 1
ATOM 2205 C C . ARG A 1 284 ? -19.180 0.983 46.351 1.00 88.94 284 ARG A C 1
ATOM 2207 O O . ARG A 1 284 ? -19.560 0.985 47.523 1.00 88.94 284 ARG A O 1
ATOM 2214 N N . GLY A 1 285 ? -19.998 0.753 45.326 1.00 86.50 285 GLY A N 1
ATOM 2215 C CA . GLY A 1 285 ? -21.430 0.504 45.491 1.00 86.50 285 GLY A CA 1
ATOM 2216 C C . GLY A 1 285 ? -21.728 -0.838 46.173 1.00 86.50 285 GLY A C 1
ATOM 2217 O O . GLY A 1 285 ? -20.977 -1.811 46.030 1.00 86.50 285 GLY A O 1
ATOM 2218 N N . GLN A 1 286 ? -22.852 -0.929 46.894 1.00 83.50 286 GLN A N 1
ATOM 2219 C CA . GLN A 1 286 ? -23.326 -2.206 47.443 1.00 83.50 286 GLN A CA 1
ATOM 2220 C C . GLN A 1 286 ? -23.571 -3.217 46.308 1.00 83.50 286 GLN A C 1
ATOM 2222 O O . GLN A 1 286 ? -24.273 -2.930 45.344 1.00 83.50 286 GLN A O 1
ATOM 2227 N N . GLY A 1 287 ? -22.960 -4.402 46.410 1.00 86.44 287 GLY A N 1
ATOM 2228 C CA . GLY A 1 287 ? -23.051 -5.460 45.394 1.00 86.44 287 GLY A CA 1
ATOM 2229 C C . GLY A 1 287 ? -22.064 -5.337 44.224 1.00 86.44 287 GLY A C 1
ATOM 2230 O O . GLY A 1 287 ? -21.948 -6.264 43.423 1.00 86.44 287 GLY A O 1
ATOM 2231 N N . GLN A 1 288 ? -21.293 -4.250 44.127 1.00 86.19 288 GLN A N 1
ATOM 2232 C CA . GLN A 1 288 ? -20.262 -4.108 43.098 1.00 86.19 288 GLN A CA 1
ATOM 2233 C C . GLN A 1 288 ? -19.039 -4.966 43.448 1.00 86.19 288 GLN A C 1
ATOM 2235 O O . GLN A 1 288 ? -18.560 -4.954 44.582 1.00 86.19 288 GLN A O 1
ATOM 2240 N N . SER A 1 289 ? -18.495 -5.717 42.489 1.00 89.56 289 SER A N 1
ATOM 2241 C CA . SER A 1 289 ? -17.236 -6.455 42.694 1.00 89.56 289 SER A CA 1
ATOM 2242 C C . SER A 1 289 ? -16.048 -5.500 42.897 1.00 89.56 289 SER A C 1
ATOM 2244 O O . SER A 1 289 ? -16.053 -4.398 42.349 1.00 89.56 289 SER A O 1
ATOM 2246 N N . GLN A 1 290 ? -15.013 -5.923 43.637 1.00 84.06 290 GLN A N 1
ATOM 2247 C CA . GLN A 1 290 ? -13.776 -5.132 43.782 1.00 84.06 290 GLN A CA 1
ATOM 2248 C C . GLN A 1 290 ? -13.148 -4.809 42.425 1.00 84.06 290 GLN A C 1
ATOM 2250 O O . GLN 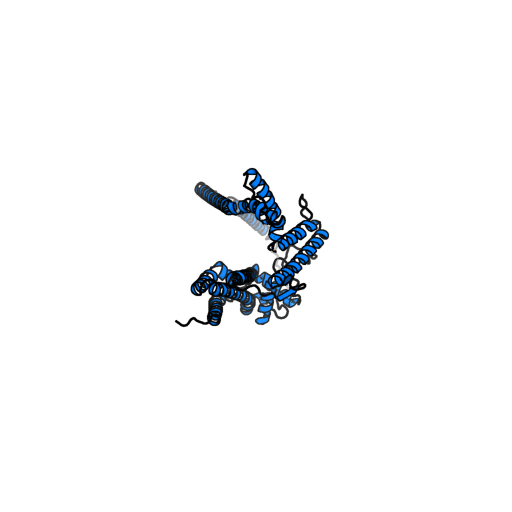A 1 290 ? -12.689 -3.695 42.214 1.00 84.06 290 GLN A O 1
ATOM 2255 N N . TRP A 1 291 ? -13.190 -5.762 41.494 1.00 78.69 291 TRP A N 1
ATOM 2256 C CA . TRP A 1 291 ? -12.649 -5.586 40.152 1.00 78.69 291 TRP A CA 1
ATOM 2257 C C . TRP A 1 291 ? -13.338 -4.464 39.376 1.00 78.69 291 TRP A C 1
ATOM 2259 O O . TRP A 1 291 ? -12.650 -3.595 38.852 1.00 78.69 291 TRP A O 1
ATOM 2269 N N . ARG A 1 292 ? -14.677 -4.425 39.361 1.00 80.12 292 ARG A N 1
ATOM 2270 C CA . ARG A 1 292 ? -15.414 -3.313 38.730 1.00 80.12 292 ARG A CA 1
ATOM 2271 C C . ARG A 1 292 ? -15.122 -1.979 39.402 1.00 80.12 292 ARG A C 1
ATOM 2273 O O . ARG A 1 292 ? -14.947 -0.988 38.718 1.00 80.12 292 ARG A O 1
ATOM 2280 N N . HIS A 1 293 ? -15.012 -1.959 40.726 1.00 84.88 293 HIS A N 1
ATOM 2281 C CA . HIS A 1 293 ? -14.694 -0.724 41.433 1.00 84.88 293 HIS A CA 1
ATOM 2282 C C . HIS A 1 293 ? -13.311 -0.163 41.052 1.00 84.88 293 HIS A C 1
ATOM 2284 O O . HIS A 1 293 ? -13.156 1.028 40.798 1.00 84.88 293 HIS A O 1
ATOM 2290 N N . ILE A 1 294 ? -12.303 -1.031 40.942 1.00 84.12 294 ILE A N 1
ATOM 2291 C CA . ILE A 1 294 ? -10.952 -0.627 40.538 1.00 84.12 294 ILE A CA 1
ATOM 2292 C C . ILE A 1 294 ? -10.923 -0.157 39.078 1.00 84.12 294 ILE A C 1
ATOM 2294 O O . ILE A 1 294 ? -10.357 0.896 38.796 1.00 84.12 294 ILE A O 1
ATOM 2298 N N . PHE A 1 295 ? -11.522 -0.909 38.152 1.00 80.00 295 PHE A N 1
ATOM 2299 C CA . PHE A 1 295 ? -11.444 -0.590 36.724 1.00 80.00 295 PHE A CA 1
ATOM 2300 C C . PHE A 1 295 ? -12.365 0.552 36.294 1.00 80.00 295 PHE A C 1
ATOM 2302 O O . PHE A 1 295 ? -11.933 1.428 35.548 1.00 80.00 295 PHE A O 1
ATOM 2309 N N . ASP A 1 296 ? -13.604 0.565 36.776 1.00 79.94 296 ASP A N 1
ATOM 2310 C CA . ASP A 1 296 ? -14.614 1.507 36.299 1.00 79.94 296 ASP A CA 1
ATOM 2311 C C . ASP A 1 296 ? -14.559 2.825 37.089 1.00 79.94 296 ASP A C 1
ATOM 2313 O O . ASP A 1 296 ? -14.596 3.902 36.493 1.00 79.94 296 ASP A O 1
ATOM 2317 N N . ASP A 1 297 ? -14.406 2.760 38.420 1.00 85.12 297 ASP A N 1
ATOM 2318 C CA . ASP A 1 297 ? -14.497 3.950 39.278 1.00 85.12 297 ASP A CA 1
ATOM 2319 C C . ASP A 1 297 ? -13.134 4.596 39.555 1.00 85.12 297 ASP A C 1
ATOM 2321 O O . ASP A 1 297 ? -13.013 5.816 39.476 1.00 85.12 297 ASP A O 1
ATOM 2325 N N . ILE A 1 298 ? -12.099 3.806 39.869 1.00 87.19 298 ILE A N 1
ATOM 2326 C CA . ILE A 1 298 ? -10.763 4.341 40.196 1.00 87.19 298 ILE A CA 1
ATOM 2327 C C . ILE A 1 298 ? -9.976 4.639 38.916 1.00 87.19 298 ILE A C 1
ATOM 2329 O O . ILE A 1 298 ? -9.615 5.789 38.656 1.00 87.19 298 ILE A O 1
ATOM 2333 N N . LEU A 1 299 ? -9.737 3.620 38.084 1.00 85.56 299 LEU A N 1
ATOM 2334 C CA . LEU A 1 299 ? -8.976 3.784 36.843 1.00 85.56 299 LEU A CA 1
ATOM 2335 C C . LEU A 1 299 ? -9.706 4.688 35.844 1.00 85.56 299 LEU A C 1
ATOM 2337 O O . LEU A 1 299 ? -9.043 5.426 35.122 1.00 85.56 299 LEU A O 1
ATOM 2341 N N . GLY A 1 300 ? -11.043 4.717 35.854 1.00 83.75 300 GLY A N 1
ATOM 2342 C CA . GLY A 1 300 ? -11.827 5.672 35.068 1.00 83.75 300 GLY A CA 1
ATOM 2343 C C . GLY A 1 300 ? -11.565 7.135 35.450 1.00 83.75 300 GLY A C 1
ATOM 2344 O O . GLY A 1 300 ? -11.454 7.991 34.571 1.00 83.75 300 GLY A O 1
ATOM 2345 N N . VAL A 1 301 ? -11.408 7.445 36.746 1.00 85.81 301 VAL A N 1
ATOM 2346 C CA . VAL A 1 301 ? -11.016 8.793 37.199 1.00 85.81 301 VAL A CA 1
ATOM 2347 C C . VAL A 1 301 ? -9.588 9.101 36.756 1.00 85.81 301 VAL A C 1
ATOM 2349 O O . VAL A 1 301 ? -9.354 10.176 36.212 1.00 85.81 301 VAL A O 1
ATOM 2352 N N . TRP A 1 302 ? -8.650 8.170 36.942 1.00 90.75 302 TRP A N 1
ATOM 2353 C CA . TRP A 1 302 ? -7.240 8.360 36.579 1.00 90.75 302 TRP A CA 1
ATOM 2354 C C . TRP A 1 302 ? -7.047 8.543 35.071 1.00 90.75 302 TRP A C 1
ATOM 2356 O O . TRP A 1 302 ? -6.274 9.397 34.647 1.00 90.75 302 TRP A O 1
ATOM 2366 N N . ASP A 1 303 ? -7.804 7.806 34.257 1.00 85.88 303 ASP A N 1
ATOM 2367 C CA . ASP A 1 303 ? -7.786 7.899 32.798 1.00 85.88 303 ASP A CA 1
ATOM 2368 C C . ASP A 1 303 ? -8.204 9.287 32.289 1.00 85.88 303 ASP A C 1
ATOM 2370 O O . ASP A 1 303 ? -7.659 9.770 31.295 1.00 85.88 303 ASP A O 1
ATOM 2374 N N . ARG A 1 304 ? -9.109 9.989 32.991 1.00 86.06 304 ARG A N 1
ATOM 2375 C CA . ARG A 1 304 ? -9.460 11.382 32.649 1.00 86.06 304 ARG A CA 1
ATOM 2376 C C . ARG A 1 304 ? -8.270 12.332 32.743 1.00 86.06 304 ARG A C 1
ATOM 2378 O O . ARG A 1 304 ? -8.219 13.286 31.974 1.00 86.06 304 ARG A O 1
ATOM 2385 N N . TYR A 1 305 ? -7.336 12.045 33.644 1.00 87.44 305 TYR A N 1
ATOM 2386 C CA . TYR A 1 305 ? -6.120 12.821 33.876 1.00 87.44 305 TYR A CA 1
ATOM 2387 C C . TYR A 1 305 ? -4.872 12.141 33.292 1.00 87.44 305 TYR A C 1
ATOM 2389 O O . TYR A 1 305 ? -3.753 12.541 33.606 1.00 87.44 305 TYR A O 1
ATOM 2397 N N . ALA A 1 306 ? -5.018 11.106 32.461 1.00 87.81 306 ALA A N 1
ATOM 2398 C CA . ALA A 1 306 ? -3.865 10.387 31.935 1.00 87.81 306 ALA A CA 1
ATOM 2399 C C . ALA A 1 306 ? -2.969 11.308 31.090 1.00 87.81 306 ALA A C 1
ATOM 2401 O O . ALA A 1 306 ? -3.444 12.123 30.294 1.00 87.81 306 ALA A O 1
ATOM 2402 N N . ALA A 1 307 ? -1.653 11.184 31.272 1.00 84.56 307 ALA A N 1
ATOM 2403 C CA . ALA A 1 307 ? -0.676 12.093 30.668 1.00 84.56 307 ALA A CA 1
ATOM 2404 C C . ALA A 1 307 ? -0.731 12.118 29.128 1.00 84.56 307 ALA A C 1
ATOM 2406 O O . ALA A 1 307 ? -0.492 13.159 28.517 1.00 84.56 307 ALA A O 1
ATOM 2407 N N . ASP A 1 308 ? -1.108 11.010 28.491 1.00 79.81 308 ASP A N 1
ATOM 2408 C CA . ASP A 1 308 ? -1.276 10.920 27.041 1.00 79.81 308 ASP A CA 1
ATOM 2409 C C . ASP A 1 308 ? -2.415 11.808 26.514 1.00 79.81 308 ASP A C 1
ATOM 2411 O O . ASP A 1 308 ? -2.291 12.373 25.430 1.00 79.81 308 ASP A O 1
ATOM 2415 N N . ARG A 1 309 ? -3.480 12.035 27.296 1.00 82.25 309 ARG A N 1
ATOM 2416 C CA . ARG A 1 309 ? -4.559 12.962 26.912 1.00 82.25 309 ARG A CA 1
ATOM 2417 C C . ARG A 1 309 ? -4.091 14.410 26.879 1.00 82.25 309 ARG A C 1
ATOM 2419 O O . ARG A 1 309 ? -4.465 15.153 25.974 1.00 82.25 309 ARG A O 1
ATOM 2426 N N . TYR A 1 310 ? -3.241 14.796 27.826 1.00 79.94 310 TYR A N 1
ATOM 2427 C CA . TYR A 1 310 ? -2.618 16.118 27.828 1.00 79.94 310 TYR A CA 1
ATOM 2428 C C . TYR A 1 310 ? -1.613 16.264 26.686 1.00 79.94 310 TYR A C 1
ATOM 2430 O O . TYR A 1 310 ? -1.609 17.291 26.016 1.00 79.94 310 TYR A O 1
ATOM 2438 N N . LEU A 1 311 ? -0.819 15.229 26.398 1.00 74.75 311 LEU A N 1
ATOM 2439 C CA . LEU A 1 311 ? 0.109 15.234 25.262 1.00 74.75 311 LEU A CA 1
ATOM 2440 C C . LEU A 1 311 ? -0.622 15.401 23.921 1.00 74.75 311 LEU A C 1
ATOM 2442 O O . LEU A 1 311 ? -0.212 16.220 23.101 1.00 74.75 311 LEU A O 1
ATOM 2446 N N . VAL A 1 312 ? -1.734 14.688 23.720 1.00 73.62 312 VAL A N 1
ATOM 2447 C CA . VAL A 1 312 ? -2.580 14.831 22.523 1.00 73.62 312 VAL A CA 1
ATOM 2448 C C . VAL A 1 312 ? -3.228 16.217 22.454 1.00 73.62 312 VAL A C 1
ATOM 2450 O O . VAL A 1 312 ? -3.294 16.798 21.376 1.00 73.62 312 VAL A O 1
ATOM 2453 N N . ALA A 1 313 ? -3.660 16.784 23.584 1.00 71.75 313 ALA A N 1
ATOM 2454 C CA . ALA A 1 313 ? -4.236 18.130 23.626 1.00 71.75 313 ALA A CA 1
ATOM 2455 C C . ALA A 1 313 ? -3.205 19.247 23.370 1.00 71.75 313 ALA A C 1
ATOM 2457 O O . ALA A 1 313 ? -3.561 20.309 22.862 1.00 71.75 313 ALA A O 1
ATOM 2458 N N . VAL A 1 314 ? -1.931 19.017 23.701 1.00 75.38 314 VAL A N 1
ATOM 2459 C CA . VAL A 1 314 ? -0.835 19.983 23.516 1.00 75.38 314 VAL A CA 1
ATOM 2460 C C . VAL A 1 314 ? -0.224 19.901 22.112 1.00 75.38 314 VAL A C 1
ATOM 2462 O O . VAL A 1 314 ? 0.278 20.905 21.616 1.00 75.38 314 VAL A O 1
ATOM 2465 N N . LEU A 1 315 ? -0.324 18.754 21.433 1.00 73.25 315 LEU A N 1
ATOM 2466 C CA . LEU A 1 315 ? 0.187 18.519 20.072 1.00 73.25 315 LEU A CA 1
ATOM 2467 C C . LEU A 1 315 ? -0.226 19.581 19.023 1.00 73.25 315 LEU A C 1
ATOM 2469 O O . LEU A 1 315 ? 0.637 20.037 18.274 1.00 73.25 315 LEU A O 1
ATOM 2473 N N . PRO A 1 316 ? -1.493 20.038 18.958 1.00 76.00 316 PRO A N 1
ATOM 2474 C CA . PRO A 1 316 ? -1.900 21.118 18.058 1.00 76.00 316 PRO A CA 1
ATOM 2475 C C . PRO A 1 316 ? -1.239 22.456 18.401 1.00 76.00 316 PRO A C 1
ATOM 2477 O O . PRO A 1 316 ? -0.913 23.232 17.507 1.00 76.00 316 PRO A O 1
ATOM 2480 N N . ILE A 1 317 ? -1.022 22.721 19.693 1.00 79.94 317 ILE A N 1
ATOM 2481 C CA . ILE A 1 317 ? -0.410 23.959 20.189 1.00 79.94 317 ILE A CA 1
ATOM 2482 C C . ILE A 1 317 ? 1.081 23.962 19.859 1.00 79.94 317 ILE A C 1
ATOM 2484 O O . ILE A 1 317 ? 1.582 24.940 19.312 1.00 79.94 317 ILE A O 1
ATOM 2488 N N . THR A 1 318 ? 1.793 22.865 20.127 1.00 67.69 318 THR A N 1
ATOM 2489 C CA . THR A 1 318 ? 3.210 22.738 19.761 1.00 67.69 318 THR A CA 1
ATOM 2490 C C . THR A 1 318 ? 3.402 22.799 18.252 1.00 67.69 318 THR A C 1
ATOM 2492 O O . THR A 1 318 ? 4.307 23.493 17.796 1.00 67.69 318 THR A O 1
ATOM 2495 N N . LEU A 1 319 ? 2.523 22.171 17.466 1.00 77.75 319 LEU A N 1
ATOM 2496 C CA . LEU A 1 319 ? 2.551 22.279 16.008 1.00 77.75 319 LEU A CA 1
ATOM 2497 C C . LEU A 1 319 ? 2.319 23.723 15.534 1.00 77.75 319 LEU A C 1
ATOM 2499 O O . LEU A 1 319 ? 3.066 24.211 14.689 1.00 77.75 319 LEU A O 1
ATOM 2503 N N . ALA A 1 320 ? 1.339 24.432 16.102 1.00 82.75 320 ALA A N 1
ATOM 2504 C CA . ALA A 1 320 ? 1.074 25.834 15.778 1.00 82.75 320 ALA A CA 1
ATOM 2505 C C . ALA A 1 320 ? 2.258 26.749 16.132 1.00 82.75 320 ALA A C 1
ATOM 2507 O O . ALA A 1 320 ? 2.623 27.610 15.334 1.00 82.75 320 ALA A O 1
ATOM 2508 N N . VAL A 1 321 ? 2.898 26.532 17.286 1.00 86.12 321 VAL A N 1
ATOM 2509 C CA . VAL A 1 321 ? 4.101 27.271 17.704 1.00 86.12 321 VAL A CA 1
ATOM 2510 C C . VAL A 1 321 ? 5.266 26.997 16.757 1.00 86.12 321 VAL A C 1
ATOM 2512 O O . VAL A 1 321 ? 5.916 27.939 16.317 1.00 86.12 321 VAL A O 1
ATOM 2515 N N . VAL A 1 322 ? 5.511 25.737 16.385 1.00 84.75 322 VAL A N 1
ATOM 2516 C CA . VAL A 1 322 ? 6.566 25.382 15.421 1.00 84.75 322 VAL A CA 1
ATOM 2517 C C . VAL A 1 322 ? 6.308 26.040 14.066 1.00 84.75 322 VAL A C 1
ATOM 2519 O O . VAL A 1 322 ? 7.223 26.631 13.498 1.00 84.75 322 VAL A O 1
ATOM 2522 N N . ILE A 1 323 ? 5.069 26.008 13.566 1.00 89.06 323 ILE A N 1
ATOM 2523 C CA . ILE A 1 323 ? 4.698 26.687 12.317 1.00 89.06 323 ILE A CA 1
ATOM 2524 C C . ILE A 1 323 ? 4.940 28.196 12.435 1.00 89.06 323 ILE A C 1
ATOM 2526 O O . ILE A 1 323 ? 5.550 28.776 11.541 1.00 89.06 323 ILE A O 1
ATOM 2530 N N . ALA A 1 324 ? 4.519 28.830 13.531 1.00 88.25 324 ALA A N 1
ATOM 2531 C CA . ALA A 1 324 ? 4.718 30.260 13.753 1.00 88.25 324 ALA A CA 1
ATOM 2532 C C . ALA A 1 324 ? 6.207 30.639 13.812 1.00 88.25 324 ALA A C 1
ATOM 2534 O O . ALA A 1 324 ? 6.611 31.621 13.194 1.00 88.25 324 ALA A O 1
ATOM 2535 N N . VAL A 1 325 ? 7.037 29.836 14.486 1.00 89.44 325 VAL A N 1
ATOM 2536 C CA . VAL A 1 325 ? 8.494 30.030 14.534 1.00 89.44 325 VAL A CA 1
ATOM 2537 C C . VAL A 1 325 ? 9.109 29.875 13.145 1.00 89.44 325 VAL A C 1
ATOM 2539 O O . VAL A 1 325 ? 9.908 30.711 12.744 1.00 89.44 325 VAL A O 1
ATOM 2542 N N . L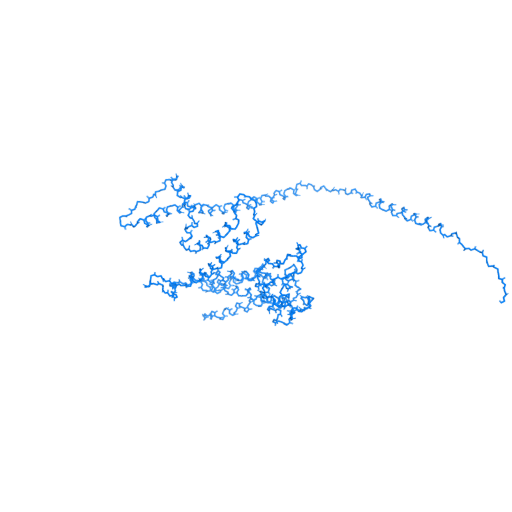EU A 1 326 ? 8.715 28.860 12.372 1.00 90.56 326 LEU A N 1
ATOM 2543 C CA . LEU A 1 326 ? 9.208 28.676 11.004 1.00 90.56 326 LEU A CA 1
ATOM 2544 C C . LEU A 1 326 ? 8.799 29.830 10.076 1.00 90.56 326 LEU A C 1
ATOM 2546 O O . LEU A 1 326 ? 9.595 30.239 9.236 1.00 90.56 326 LEU A O 1
ATOM 2550 N N . GLN A 1 327 ? 7.588 30.372 10.232 1.00 90.38 327 GLN A N 1
ATOM 2551 C CA . GLN A 1 327 ? 7.137 31.557 9.492 1.00 90.38 327 GLN A CA 1
ATOM 2552 C C . GLN A 1 327 ? 7.925 32.804 9.900 1.00 90.38 327 GLN A C 1
ATOM 2554 O O . GLN A 1 327 ? 8.375 33.548 9.036 1.00 90.38 327 GLN A O 1
ATOM 2559 N N . LEU A 1 328 ? 8.166 33.001 11.198 1.00 90.31 328 LEU A N 1
ATOM 2560 C CA . LEU A 1 328 ? 8.986 34.105 11.694 1.00 90.31 328 LEU A CA 1
ATOM 2561 C C . LEU A 1 328 ? 10.425 34.011 11.173 1.00 90.31 328 LEU A C 1
ATOM 2563 O O . LEU A 1 328 ? 10.970 35.008 10.719 1.00 90.31 328 LEU A O 1
ATOM 2567 N N . LEU A 1 329 ? 11.025 32.818 11.185 1.00 90.06 329 LEU A N 1
ATOM 2568 C CA . LEU A 1 329 ? 12.367 32.590 10.647 1.00 90.06 329 LEU A CA 1
ATOM 2569 C C . LEU A 1 329 ? 12.443 32.838 9.134 1.00 90.06 329 L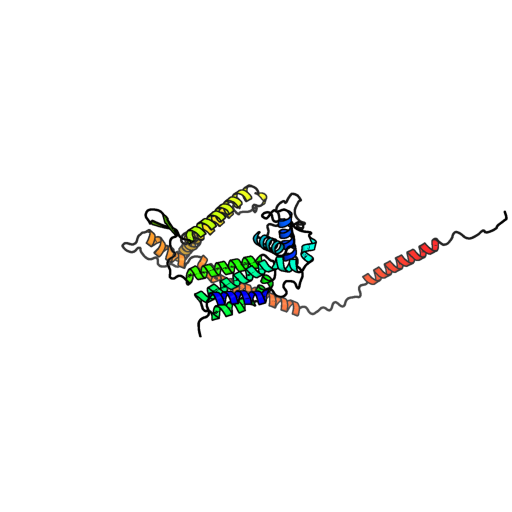EU A C 1
ATOM 2571 O O . LEU A 1 329 ? 13.476 33.302 8.661 1.00 90.06 329 LEU A O 1
ATOM 2575 N N . ARG A 1 330 ? 11.372 32.558 8.377 1.00 91.00 330 ARG A N 1
ATOM 2576 C CA . ARG A 1 330 ? 11.281 32.942 6.958 1.00 91.00 330 ARG A CA 1
ATOM 2577 C C . ARG A 1 330 ? 11.247 34.455 6.795 1.00 91.00 330 ARG A C 1
ATOM 2579 O O . ARG A 1 330 ? 12.070 34.982 6.071 1.00 91.00 330 ARG A O 1
ATOM 2586 N N . VAL A 1 331 ? 10.382 35.146 7.536 1.00 89.44 331 VAL A N 1
ATOM 2587 C CA . VAL A 1 331 ? 10.295 36.614 7.484 1.00 89.44 331 VAL A CA 1
ATOM 2588 C C . VAL A 1 331 ? 11.620 37.267 7.877 1.00 89.44 331 VAL A C 1
ATOM 2590 O O . VAL A 1 331 ? 12.042 38.217 7.235 1.00 89.44 331 VAL A O 1
ATOM 2593 N N . LEU A 1 332 ? 12.297 36.760 8.910 1.00 88.56 332 LEU A N 1
ATOM 2594 C CA . LEU A 1 332 ? 13.606 37.272 9.320 1.00 88.56 332 LEU A CA 1
ATOM 2595 C C . LEU A 1 332 ? 14.664 37.068 8.233 1.00 88.56 332 LEU A C 1
ATOM 2597 O O . LEU A 1 332 ? 15.450 37.978 8.002 1.00 88.56 332 LEU A O 1
ATOM 2601 N N . ARG A 1 333 ? 14.643 35.924 7.540 1.00 88.69 333 ARG A N 1
ATOM 2602 C CA . ARG A 1 333 ? 15.514 35.677 6.386 1.00 88.69 333 ARG A CA 1
ATOM 2603 C C . ARG A 1 333 ? 15.203 36.626 5.233 1.00 88.69 333 ARG A C 1
ATOM 2605 O O . ARG A 1 333 ? 16.121 37.222 4.696 1.00 88.69 333 ARG A O 1
ATOM 2612 N N . ASP A 1 334 ? 13.929 36.814 4.902 1.00 87.19 334 ASP A N 1
ATOM 2613 C CA . ASP A 1 334 ? 13.513 37.725 3.831 1.00 87.19 334 ASP A CA 1
ATOM 2614 C C . ASP A 1 334 ? 13.910 39.180 4.154 1.00 87.19 334 ASP A C 1
ATOM 2616 O O . ASP A 1 334 ? 14.268 39.947 3.265 1.00 87.19 334 ASP A O 1
ATOM 2620 N N . VAL A 1 335 ? 13.882 39.570 5.435 1.00 82.44 335 VAL A N 1
ATOM 2621 C CA . VAL A 1 335 ? 14.348 40.883 5.913 1.00 82.44 335 VAL A CA 1
ATOM 2622 C C . VAL A 1 335 ? 15.873 40.997 5.886 1.00 82.44 335 VAL A C 1
ATOM 2624 O O . VAL A 1 335 ? 16.380 42.074 5.591 1.00 82.44 335 VAL A O 1
ATOM 2627 N N . GLU A 1 336 ? 16.607 39.925 6.178 1.00 82.19 336 GLU A N 1
ATOM 2628 C CA . GLU A 1 336 ? 18.071 39.879 6.065 1.00 82.19 336 GLU A CA 1
ATOM 2629 C C . GLU A 1 336 ? 18.505 39.984 4.594 1.00 82.19 336 GLU A C 1
ATOM 2631 O O . GLU A 1 336 ? 19.340 40.820 4.261 1.00 82.19 336 GLU A O 1
ATOM 2636 N N . GLU A 1 337 ? 17.838 39.256 3.694 1.00 77.00 337 GLU A N 1
ATOM 2637 C CA . GLU A 1 337 ? 18.050 39.330 2.242 1.00 77.00 337 GLU A CA 1
ATOM 2638 C C . GLU A 1 337 ? 17.637 40.692 1.652 1.00 77.00 337 GLU A C 1
ATOM 2640 O O . GLU A 1 337 ? 18.275 41.183 0.723 1.00 77.00 337 GLU A O 1
ATOM 2645 N N . ALA A 1 338 ? 16.600 41.342 2.193 1.00 73.75 338 ALA A N 1
ATOM 2646 C CA . ALA A 1 338 ? 16.200 42.695 1.792 1.00 73.75 338 ALA A CA 1
ATOM 2647 C C . ALA A 1 338 ? 17.041 43.808 2.452 1.00 73.75 338 ALA A C 1
ATOM 2649 O O . ALA A 1 338 ? 17.023 44.953 1.993 1.00 73.75 338 ALA A O 1
ATOM 2650 N N . GLY A 1 339 ? 17.719 43.489 3.556 1.00 63.62 339 GLY A N 1
ATOM 2651 C CA . GLY A 1 339 ? 18.514 44.397 4.379 1.00 63.62 339 GLY A CA 1
ATOM 2652 C C . GLY A 1 339 ? 19.999 44.404 4.033 1.00 63.62 339 GLY A C 1
ATOM 2653 O O . GLY A 1 339 ? 20.686 45.357 4.402 1.00 63.62 339 GLY A O 1
ATOM 2654 N N . GLU A 1 340 ? 20.494 43.406 3.298 1.00 55.69 340 GLU A N 1
ATOM 2655 C CA . GLU A 1 340 ? 21.760 43.540 2.590 1.00 55.69 340 GLU A CA 1
ATOM 2656 C C . GLU A 1 340 ? 21.563 44.533 1.434 1.00 55.69 340 GLU A C 1
ATOM 2658 O O . GLU A 1 340 ? 20.890 44.216 0.448 1.00 55.69 340 GLU A O 1
ATOM 2663 N N . PRO A 1 341 ? 22.134 45.755 1.490 1.00 49.41 341 PRO A N 1
ATOM 2664 C CA . PRO A 1 341 ? 22.298 46.503 0.260 1.00 49.41 341 PRO A CA 1
ATOM 2665 C C . PRO A 1 341 ? 23.112 45.600 -0.657 1.00 49.41 341 PRO A C 1
ATOM 2667 O O . PRO A 1 341 ? 24.147 45.085 -0.234 1.00 49.41 341 PRO A O 1
ATOM 2670 N N . ALA A 1 342 ? 22.649 45.415 -1.892 1.00 53.25 342 ALA A N 1
ATOM 2671 C CA . ALA A 1 342 ? 23.469 44.864 -2.951 1.00 53.25 342 ALA A CA 1
ATOM 2672 C C . ALA A 1 342 ? 24.755 45.697 -3.004 1.00 53.25 342 ALA A C 1
ATOM 2674 O O . ALA A 1 342 ? 24.822 46.742 -3.656 1.00 53.25 342 ALA A O 1
ATOM 2675 N N . LEU A 1 343 ? 25.780 45.257 -2.272 1.00 47.81 343 LEU A N 1
ATOM 2676 C CA . LEU A 1 343 ? 27.150 45.609 -2.534 1.00 47.81 343 LEU A CA 1
ATOM 2677 C C . LEU A 1 343 ? 27.375 44.990 -3.899 1.00 47.81 343 LEU A C 1
ATOM 2679 O O . LEU A 1 343 ? 27.726 43.822 -4.037 1.00 47.81 343 LEU A O 1
ATOM 2683 N N . ALA A 1 344 ? 27.089 45.793 -4.921 1.00 48.12 344 ALA A N 1
ATOM 2684 C CA . ALA A 1 344 ? 27.729 45.679 -6.200 1.00 48.12 344 ALA A CA 1
ATOM 2685 C C . ALA A 1 344 ? 29.221 45.672 -5.878 1.00 48.12 344 ALA A C 1
ATOM 2687 O O . ALA A 1 344 ? 29.854 46.714 -5.691 1.00 48.12 344 ALA A O 1
ATOM 2688 N N . ILE A 1 345 ? 29.757 44.465 -5.715 1.00 47.22 345 ILE A N 1
ATOM 2689 C CA . ILE A 1 345 ? 31.169 44.200 -5.836 1.00 47.22 345 ILE A CA 1
ATOM 2690 C C . ILE A 1 345 ? 31.448 44.663 -7.253 1.00 47.22 345 ILE A C 1
ATOM 2692 O O . ILE A 1 345 ? 31.132 43.991 -8.230 1.00 47.22 345 ILE A O 1
ATOM 2696 N N . HIS A 1 346 ? 31.939 45.893 -7.353 1.00 45.34 346 HIS A N 1
ATOM 2697 C CA . HIS A 1 346 ? 32.673 46.337 -8.507 1.00 45.34 346 HIS A CA 1
ATOM 2698 C C . HIS A 1 346 ? 33.788 45.302 -8.624 1.00 45.34 346 HIS A C 1
ATOM 2700 O O . HIS A 1 346 ? 34.741 45.329 -7.839 1.00 45.34 346 HIS A O 1
ATOM 2706 N N . GLU A 1 347 ? 33.599 44.317 -9.502 1.00 46.22 347 GLU A N 1
ATOM 2707 C CA . GLU A 1 347 ? 34.656 43.406 -9.897 1.00 46.22 347 GLU A CA 1
ATOM 2708 C C . GLU A 1 347 ? 35.823 44.303 -10.293 1.00 46.22 347 GLU A C 1
ATOM 2710 O O . GLU A 1 347 ? 35.795 45.001 -11.310 1.00 46.22 347 GLU A O 1
ATOM 2715 N N . ARG A 1 348 ? 36.840 44.362 -9.428 1.00 49.56 348 ARG A N 1
ATOM 2716 C CA . ARG A 1 348 ? 38.157 44.760 -9.892 1.00 49.56 348 ARG A CA 1
ATOM 2717 C C . ARG A 1 348 ? 38.492 43.760 -10.993 1.00 49.56 348 ARG A C 1
ATOM 2719 O O . ARG A 1 348 ? 38.334 42.565 -10.740 1.00 49.56 348 ARG A O 1
ATOM 2726 N N . PRO A 1 349 ? 38.922 44.214 -12.178 1.00 46.94 349 PRO A N 1
ATOM 2727 C CA . PRO A 1 349 ? 39.321 43.300 -13.232 1.00 46.94 349 PRO A CA 1
ATOM 2728 C C . PRO A 1 349 ? 40.351 42.325 -12.659 1.00 46.94 349 PRO A C 1
ATOM 2730 O O . PRO A 1 349 ? 41.343 42.731 -12.048 1.00 46.94 349 PRO A O 1
ATOM 2733 N N . ASP A 1 350 ? 40.038 41.039 -12.775 1.00 51.56 350 ASP A N 1
ATOM 2734 C CA . ASP A 1 350 ? 40.847 39.954 -12.250 1.00 51.56 350 ASP A CA 1
ATOM 2735 C C . ASP A 1 350 ? 42.197 39.932 -12.978 1.00 51.56 350 ASP A C 1
ATOM 2737 O O . ASP A 1 350 ? 42.315 39.488 -14.122 1.00 51.56 350 ASP A O 1
ATOM 2741 N N . HIS A 1 351 ? 43.239 40.425 -12.307 1.00 52.00 351 HIS A N 1
ATOM 2742 C CA . HIS A 1 351 ? 44.611 40.393 -12.810 1.00 52.00 351 HIS A CA 1
ATOM 2743 C C . HIS A 1 351 ? 45.160 38.961 -12.979 1.00 52.00 351 HIS A C 1
ATOM 2745 O O . HIS A 1 351 ? 46.239 38.802 -13.549 1.00 52.00 351 HIS A O 1
ATOM 2751 N N . ARG A 1 352 ? 44.436 37.902 -12.570 1.00 52.56 352 ARG A N 1
ATOM 2752 C CA . ARG A 1 352 ? 44.851 36.515 -12.852 1.00 52.56 352 ARG A CA 1
ATOM 2753 C C . ARG A 1 352 ? 44.809 36.165 -14.334 1.00 52.56 352 ARG A C 1
ATOM 2755 O O . ARG A 1 352 ? 45.674 35.420 -14.787 1.00 52.56 352 ARG A O 1
ATOM 2762 N N . HIS A 1 353 ? 43.884 36.736 -15.106 1.00 54.22 353 HIS A N 1
ATOM 2763 C CA . HIS A 1 353 ? 43.854 36.488 -16.550 1.00 54.22 353 HIS A CA 1
ATOM 2764 C C . HIS A 1 353 ? 44.969 37.213 -17.312 1.00 54.22 353 HIS A C 1
ATOM 2766 O O . HIS A 1 353 ? 45.396 36.730 -18.362 1.00 54.22 353 HIS A O 1
ATOM 2772 N N . ASP A 1 354 ? 45.492 38.318 -16.778 1.00 56.75 354 ASP A N 1
ATOM 2773 C CA . ASP A 1 354 ? 46.665 38.991 -17.346 1.00 56.75 354 ASP A CA 1
ATOM 2774 C C . ASP A 1 354 ? 47.970 38.266 -16.995 1.00 56.75 354 ASP A C 1
ATOM 2776 O O . ASP A 1 354 ? 48.868 38.195 -17.836 1.00 56.75 354 ASP A O 1
ATOM 2780 N N . ASP A 1 355 ? 48.073 37.668 -15.804 1.00 57.78 355 ASP A N 1
ATOM 2781 C CA . ASP A 1 355 ? 49.239 36.865 -15.416 1.00 57.78 355 ASP A CA 1
ATOM 2782 C C . ASP A 1 355 ? 49.297 35.514 -16.145 1.00 57.78 355 ASP A C 1
ATOM 2784 O O . ASP A 1 355 ? 50.385 35.075 -16.529 1.00 57.78 355 ASP A O 1
ATOM 2788 N N . GLU A 1 356 ? 48.156 34.875 -16.421 1.00 59.38 356 GLU A N 1
ATOM 2789 C CA . GLU A 1 356 ? 48.106 33.679 -17.275 1.00 59.38 356 GLU A CA 1
ATOM 2790 C C . GLU A 1 356 ? 48.421 34.007 -18.738 1.00 59.38 356 GLU A C 1
ATOM 2792 O O . GLU A 1 356 ? 49.252 33.324 -19.337 1.00 59.38 356 GLU A O 1
ATOM 2797 N N . ARG A 1 357 ? 47.891 35.106 -19.298 1.00 57.56 357 ARG A N 1
ATOM 2798 C CA . ARG A 1 357 ? 48.259 35.549 -20.659 1.00 57.56 357 ARG A CA 1
ATOM 2799 C C . ARG A 1 357 ? 49.723 35.981 -20.765 1.00 57.56 357 ARG A C 1
ATOM 2801 O O . ARG A 1 357 ? 50.356 35.718 -21.787 1.00 57.56 357 ARG A O 1
ATOM 2808 N N . ARG A 1 358 ? 50.298 36.601 -19.725 1.00 59.09 358 ARG A N 1
ATOM 2809 C CA . ARG A 1 358 ? 51.738 36.922 -19.664 1.00 59.09 358 ARG A CA 1
ATOM 2810 C C . ARG A 1 358 ? 52.599 35.671 -19.526 1.00 59.09 358 ARG A C 1
ATOM 2812 O O . ARG A 1 358 ? 53.653 35.609 -20.156 1.00 59.09 358 ARG A O 1
ATOM 2819 N N . ARG A 1 359 ? 52.162 34.660 -18.765 1.00 60.00 359 ARG A N 1
ATOM 2820 C CA . ARG A 1 359 ? 52.834 33.351 -18.699 1.00 60.00 359 ARG A CA 1
ATOM 2821 C C . ARG A 1 359 ? 52.762 32.613 -20.033 1.00 60.00 359 ARG A C 1
ATOM 2823 O O . ARG A 1 359 ? 53.788 32.114 -20.482 1.00 60.00 359 ARG A O 1
ATOM 2830 N N . GLU A 1 360 ? 51.622 32.615 -20.717 1.00 62.78 360 GLU A N 1
ATOM 2831 C CA . GLU A 1 360 ? 51.487 32.015 -22.050 1.00 62.78 360 GLU A CA 1
ATOM 2832 C C . GLU A 1 360 ? 52.301 32.761 -23.121 1.00 62.78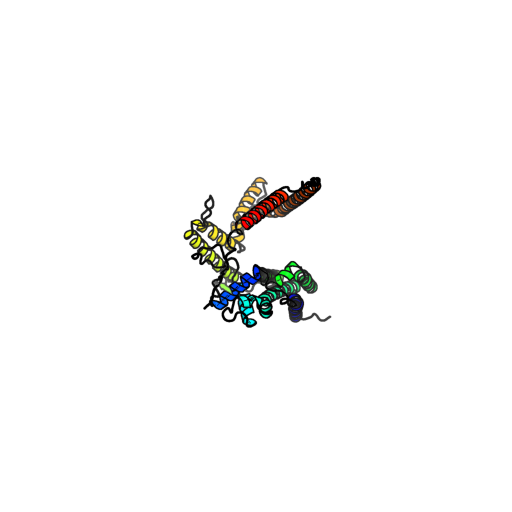 360 GLU A C 1
ATOM 2834 O O . GLU A 1 360 ? 52.909 32.120 -23.979 1.00 62.78 360 GLU A O 1
ATOM 2839 N N . GLN A 1 361 ? 52.407 34.094 -23.051 1.00 62.41 361 GLN A N 1
ATOM 2840 C CA . GLN A 1 361 ? 53.290 34.870 -23.934 1.00 62.41 361 GLN A CA 1
ATOM 2841 C C . GLN A 1 361 ? 54.781 34.660 -23.636 1.00 62.41 361 GLN A C 1
ATOM 2843 O O . GLN A 1 361 ? 55.578 34.629 -24.574 1.00 62.41 361 GLN A O 1
ATOM 2848 N N . HIS A 1 362 ? 55.177 34.471 -22.372 1.00 58.09 362 HIS A N 1
ATOM 2849 C CA . HIS A 1 362 ? 56.560 34.118 -22.030 1.00 58.09 362 HIS A CA 1
ATOM 2850 C C . HIS A 1 362 ? 56.921 32.684 -22.436 1.00 58.09 362 HIS A C 1
ATOM 2852 O O . HIS A 1 362 ? 58.042 32.454 -22.883 1.00 58.09 362 HIS A O 1
ATOM 2858 N N . VAL A 1 363 ? 55.978 31.740 -22.353 1.00 62.78 363 VAL A N 1
ATOM 2859 C CA . VAL A 1 363 ? 56.167 30.357 -22.819 1.00 62.78 363 VAL A CA 1
ATOM 2860 C C . VAL A 1 363 ? 56.203 30.278 -24.351 1.00 62.78 363 VAL A C 1
ATOM 2862 O O . VAL A 1 363 ? 57.016 29.530 -24.888 1.00 62.78 363 VAL A O 1
ATOM 2865 N N . ARG A 1 364 ? 55.406 31.084 -25.073 1.00 57.03 364 ARG A N 1
ATOM 2866 C CA . ARG A 1 364 ? 55.498 31.188 -26.544 1.00 57.03 364 ARG A CA 1
ATOM 2867 C C . ARG A 1 364 ? 56.805 31.838 -27.004 1.00 57.03 364 ARG A C 1
ATOM 2869 O O . ARG A 1 364 ? 57.496 31.242 -27.816 1.00 57.03 364 ARG A O 1
ATOM 2876 N N . ARG A 1 365 ? 57.226 32.960 -26.402 1.00 55.84 365 ARG A N 1
ATOM 2877 C CA . ARG A 1 365 ? 58.543 33.569 -26.694 1.00 55.84 365 ARG A CA 1
ATOM 2878 C C . ARG A 1 365 ? 59.728 32.664 -26.338 1.00 55.84 365 ARG A C 1
ATOM 2880 O O . ARG A 1 365 ? 60.776 32.785 -26.957 1.00 55.84 365 ARG A O 1
ATOM 2887 N N . GLY A 1 366 ? 59.575 31.776 -25.353 1.00 54.81 366 GLY A N 1
ATOM 2888 C CA . GLY A 1 366 ? 60.582 30.768 -25.015 1.00 54.81 366 GLY A CA 1
ATOM 2889 C C . GLY A 1 366 ? 60.666 29.610 -26.016 1.00 54.81 366 GLY A C 1
ATOM 2890 O O . GLY A 1 366 ? 61.756 29.084 -26.212 1.00 54.81 366 GLY A O 1
ATOM 2891 N N . ARG A 1 367 ? 59.551 29.239 -26.667 1.00 54.78 367 ARG A N 1
ATOM 2892 C CA . ARG A 1 367 ? 59.534 28.240 -27.754 1.00 54.78 367 ARG A CA 1
ATOM 2893 C C . ARG A 1 367 ? 60.068 28.801 -29.065 1.00 54.78 367 ARG A C 1
ATOM 2895 O O . ARG A 1 367 ? 60.913 28.158 -29.669 1.00 54.78 367 ARG A O 1
ATOM 2902 N N . ASP A 1 368 ? 59.675 30.018 -29.434 1.00 52.72 368 ASP A N 1
ATOM 2903 C CA . ASP A 1 368 ? 60.155 30.650 -30.671 1.00 52.72 368 ASP A CA 1
ATOM 2904 C C . ASP A 1 368 ? 61.685 30.882 -30.631 1.00 52.72 368 ASP A C 1
ATOM 2906 O O . ASP A 1 368 ? 62.365 30.729 -31.639 1.00 52.72 368 ASP A O 1
ATOM 2910 N N . ALA A 1 369 ? 62.256 31.143 -29.444 1.00 53.06 369 ALA A N 1
ATOM 2911 C CA . ALA A 1 369 ? 63.706 31.257 -29.241 1.00 53.06 369 ALA A CA 1
ATOM 2912 C C . ALA A 1 369 ? 64.453 29.906 -29.162 1.00 53.06 369 ALA A C 1
ATOM 2914 O O . ALA A 1 369 ? 65.679 29.886 -29.247 1.00 53.06 369 ALA A O 1
ATOM 2915 N N . GLN A 1 370 ? 63.752 28.781 -28.967 1.00 48.97 370 GLN A N 1
ATOM 2916 C CA . GLN A 1 370 ? 64.339 27.435 -29.051 1.00 48.97 370 GLN A CA 1
ATOM 2917 C C . GLN A 1 370 ? 64.274 26.876 -30.475 1.00 48.97 370 GLN A C 1
ATOM 2919 O O . GLN A 1 370 ? 65.210 26.193 -30.886 1.00 48.97 370 GLN A O 1
ATOM 2924 N N . ASP A 1 371 ? 63.248 27.235 -31.247 1.00 47.69 371 ASP A N 1
ATOM 2925 C CA . ASP A 1 371 ? 63.141 26.860 -32.659 1.00 47.69 371 ASP A CA 1
ATOM 2926 C C . ASP A 1 371 ? 64.110 27.670 -33.554 1.00 47.69 371 ASP A C 1
ATOM 2928 O O . ASP A 1 371 ? 64.613 27.135 -34.538 1.00 47.69 371 ASP A O 1
ATOM 2932 N N . GLU A 1 372 ? 64.509 28.893 -33.164 1.00 45.81 372 GLU A N 1
ATOM 2933 C CA . GLU A 1 372 ? 65.594 29.652 -33.830 1.00 45.81 372 GLU A CA 1
ATOM 2934 C C . GLU A 1 372 ? 67.010 29.083 -33.588 1.00 45.81 372 GLU A C 1
ATOM 2936 O O . GLU A 1 372 ? 67.947 29.427 -34.308 1.00 45.81 372 GLU A O 1
ATOM 2941 N N . VAL A 1 373 ? 67.199 28.188 -32.609 1.00 48.34 373 VAL A N 1
ATOM 2942 C CA . VAL A 1 373 ? 68.512 27.577 -32.299 1.00 48.34 373 VAL A CA 1
ATOM 2943 C C . VAL A 1 373 ? 68.685 26.202 -32.966 1.00 48.34 373 VAL A C 1
ATOM 2945 O O . VAL A 1 373 ? 69.789 25.657 -32.981 1.00 48.34 373 VAL A O 1
ATOM 2948 N N . CYS A 1 374 ? 67.639 25.658 -33.597 1.00 47.59 374 CYS A N 1
ATOM 2949 C CA . CYS A 1 374 ? 67.698 24.374 -34.303 1.00 47.59 374 CYS A CA 1
ATOM 2950 C C . CYS A 1 374 ? 67.772 24.472 -35.838 1.00 47.59 374 CYS A C 1
ATOM 2952 O O . CYS A 1 374 ? 67.830 23.426 -36.479 1.00 47.59 374 CYS A O 1
ATOM 2954 N N . ASP A 1 375 ? 67.864 25.672 -36.427 1.00 44.44 375 ASP A N 1
ATOM 2955 C CA . ASP A 1 375 ? 67.939 25.863 -37.893 1.00 44.44 375 ASP A CA 1
ATOM 2956 C C . ASP A 1 375 ? 69.315 26.350 -38.404 1.00 44.44 375 ASP A C 1
ATOM 2958 O O . ASP A 1 375 ? 69.456 27.001 -39.441 1.00 44.44 375 ASP A O 1
ATOM 2962 N N . HIS A 1 376 ? 70.386 26.022 -37.675 1.00 47.00 376 HIS A N 1
ATOM 2963 C CA . HIS A 1 376 ? 71.760 26.185 -38.156 1.00 47.00 376 HIS A CA 1
ATOM 2964 C C . HIS A 1 376 ? 72.532 24.874 -38.082 1.00 47.00 376 HIS A C 1
ATOM 2966 O O . HIS A 1 376 ? 73.259 24.587 -37.134 1.00 47.00 376 HIS A O 1
ATOM 2972 N N . GLY A 1 377 ? 72.397 24.091 -39.148 1.00 48.09 377 GLY A N 1
ATOM 2973 C CA . GLY A 1 377 ? 73.316 23.001 -39.422 1.00 48.09 377 GLY A CA 1
ATOM 2974 C C . GLY A 1 377 ? 72.792 22.029 -40.457 1.00 48.09 377 GLY A C 1
ATOM 2975 O O . GLY A 1 377 ? 72.385 20.939 -40.080 1.00 48.09 377 GLY A O 1
ATOM 2976 N N . THR A 1 378 ? 72.813 22.406 -41.739 1.00 42.94 378 THR A N 1
ATOM 2977 C CA . THR A 1 378 ? 73.257 21.556 -42.868 1.00 42.94 378 THR A CA 1
ATOM 2978 C C . THR A 1 378 ? 72.959 22.239 -44.203 1.00 42.94 378 THR A C 1
ATOM 2980 O O . THR A 1 378 ? 71.810 22.385 -44.601 1.00 42.94 378 THR A O 1
ATOM 2983 N N . GLY A 1 379 ? 74.015 22.641 -44.909 1.00 34.47 379 GLY A N 1
ATOM 2984 C CA . GLY A 1 379 ? 73.920 23.184 -46.260 1.00 34.47 379 GLY A CA 1
ATOM 2985 C C . GLY A 1 379 ? 75.267 23.699 -46.743 1.00 34.47 379 GLY A C 1
ATOM 2986 O O . GLY A 1 379 ? 75.542 24.881 -46.599 1.00 34.47 379 GLY A O 1
ATOM 2987 N N . ASP A 1 380 ? 76.138 22.789 -47.178 1.00 37.22 380 ASP A N 1
ATOM 2988 C CA . ASP A 1 380 ? 76.687 22.777 -48.543 1.00 37.22 380 ASP A CA 1
ATOM 2989 C C . ASP A 1 380 ? 77.880 21.818 -48.630 1.00 37.22 380 ASP A C 1
ATOM 2991 O O . ASP A 1 380 ? 78.845 21.918 -47.880 1.00 37.22 380 ASP A O 1
ATOM 2995 N N . ASP A 1 381 ? 77.769 20.835 -49.524 1.00 38.41 381 ASP A N 1
ATOM 2996 C CA . ASP A 1 381 ? 78.680 20.769 -50.667 1.00 38.41 381 ASP A CA 1
ATOM 2997 C C . ASP A 1 381 ? 78.205 19.685 -51.643 1.00 38.41 381 ASP A C 1
ATOM 2999 O O . ASP A 1 381 ? 78.374 18.479 -51.447 1.00 38.41 381 ASP A O 1
ATOM 3003 N N . GLN A 1 382 ? 77.588 20.145 -52.732 1.00 41.47 382 GLN A N 1
ATOM 3004 C CA . GLN A 1 382 ? 77.532 19.403 -53.981 1.00 41.47 382 GLN A CA 1
ATOM 3005 C C . GLN A 1 382 ? 78.804 19.688 -54.784 1.00 41.47 382 GLN A C 1
ATOM 3007 O O . GLN A 1 382 ? 78.965 20.780 -55.323 1.00 41.47 382 GLN A O 1
ATOM 3012 N N . HIS A 1 383 ? 79.626 18.667 -55.018 1.00 39.47 383 HIS A N 1
ATOM 3013 C CA . HIS A 1 383 ? 80.350 18.561 -56.282 1.00 39.47 383 HIS A CA 1
ATOM 3014 C C . HIS A 1 383 ? 80.394 17.106 -56.747 1.00 39.47 383 HIS A C 1
ATOM 3016 O O . HIS A 1 383 ? 80.776 16.205 -56.007 1.00 39.47 383 HIS A O 1
ATOM 3022 N N . GLY A 1 384 ? 79.899 16.889 -57.966 1.00 36.72 384 GLY A N 1
ATOM 3023 C CA . GLY A 1 384 ? 79.727 15.573 -58.563 1.00 36.72 384 GLY A CA 1
ATOM 3024 C C . GLY A 1 384 ? 80.974 15.024 -59.241 1.00 36.72 384 GLY A C 1
ATOM 3025 O O . GLY A 1 384 ? 81.960 15.731 -59.411 1.00 36.72 384 GLY A O 1
ATOM 3026 N N . GLN A 1 385 ? 80.869 13.770 -59.682 1.00 37.34 385 GLN A N 1
ATOM 3027 C CA . GLN A 1 385 ? 81.491 13.243 -60.898 1.00 37.34 385 GLN A CA 1
ATOM 3028 C C . GLN A 1 385 ? 81.048 11.792 -61.142 1.00 37.34 385 GLN A C 1
ATOM 3030 O O . GLN A 1 385 ? 81.192 10.937 -60.276 1.00 37.34 385 GLN A O 1
ATOM 3035 N N . ASP A 1 386 ? 80.488 11.566 -62.332 1.00 43.47 386 ASP A N 1
ATOM 3036 C CA . ASP A 1 386 ? 80.718 10.439 -63.245 1.00 43.47 386 ASP A CA 1
ATOM 3037 C C . ASP A 1 386 ? 81.196 9.085 -62.677 1.00 43.47 386 ASP A C 1
ATOM 3039 O O . ASP A 1 386 ? 82.385 8.905 -62.408 1.00 43.47 386 ASP A O 1
ATOM 3043 N N . ARG A 1 387 ? 80.305 8.082 -62.691 1.00 39.38 387 ARG A N 1
ATOM 3044 C CA . ARG A 1 387 ? 80.338 6.857 -63.534 1.00 39.38 387 ARG A CA 1
ATOM 3045 C C . ARG A 1 387 ? 79.478 5.734 -62.969 1.00 39.38 387 ARG A C 1
ATOM 3047 O O . ARG A 1 387 ? 79.535 5.500 -61.744 1.00 39.38 387 ARG A O 1
#

pLDDT: mean 81.12, std 16.27, range [34.47, 98.62]

Foldseek 3Di:
DDDDDPVVVLVVLLVVLCVLQVPCLLVDAADPDFLLQLLLQLLVCLQVVPLPARAGPPPPPDDPPPSVHPPPADSVLSVQLNQLCVVLVHSHSSPDSCSCGDDSSNSRSLQVSLLVLLSLLLSLLLSLCCQQPRNVVSVVVSCCQSPDPVSSVRSSHSHRVSNVSSVVSNVVSVVSCVVRVDPDPQDFPDADDPRPDGHGPVVVVLVVVVVVLQVVLCVQLVVCVVCVVPFPPDPDDRSSPVVSVVSNLVSLCVDPVSVCVVQVVQLVVLLVVCVVVVPDFDDDDVPHDPVCSCVPGVSVNSVVSGVVVVVVVCVVVVVVVVVVVVVVVVVVVVCVVVVPDPPPPPPPPPCVVVVVVVVVVVVVVVVVVVVVVPPPDDDDDDDDDDD

Secondary structure (DSSP, 8-state):
-PPPPHHHHHHHHHHHHHHHHSTTTTSS---TTTHHHHHHHHHHHHHS--SS----TT-TTS-TT-TT-STTS-THHHHHHHHHHHHHT-SGGG--TTHHHH-HHHHHHHHHHHHHHHHHHHHHHHHHHHHHT-HHHHHHHHHHHHT-HHHHHHHTS-STHHHHHHHHHHHHHHHHHHHHS--SPPPPSEEETTTTEEE-HHHHHHHHHHHHHHHHHHHHHHHHHH-GGGS-SSSSPPHHHHHHHHHHHHHHHTSTTHHHHHHHHHHHHHHHHHHHTTPPPPPPPTT--HHHIIIIIIHHHHHHT-HHHHHHHHHHHHHHHHHHHHHHHHHHHHHHHHHS----------THHHHHHHHHHHHHHHHHHHHTTSS-S----------

Sequence (387 aa):
MERRSLKLEVALVILVSTLVFVPGIQSYSLVDPWETHYGEVAREMLQEHDLVHTHWNGTFYSNPNDNEGFRSKPVLSFWLMAAGMQAVGVGDDGGYSGEMTESTRTMIGIRLPFIACAIAGLALMWWMLARLVSRRMAWLGLLVVGTTPIFAMIARQAIPDMPLTACTMGAVAMLAMALEDGDRPIVPIGYFGKRRFAFDARHVVLLLAGAFVVWQAAYYAIYFIKSPQLAIRGRMPSPALWLPLVTLLMYGGLSRDGWLIVRLPFVLIGGIIAAIVNAPMPYRGQGQSQWRHIFDDILGVWDRYAADRYLVAVLPITLAVVIAVLQLLRVLRDVEEAGEPALAIHERPDHRHDDERRREQHVRRGRDAQDEVCDHGTGDDQHGQDR